Protein AF-0000000068869425 (afdb_homodimer)

Nearest PDB structures (foldseek):
  2i51-assembly1_B  TM=8.890E-01  e=6.148E-18  Nostoc punctiforme PCC 73102
  2i51-assembly1_A  TM=8.632E-01  e=8.863E-18  Nostoc punctiforme PCC 73102
  2ou5-assembly1_B  TM=7.044E-01  e=2.397E-11  Jannaschia sp. CCS1
  2a2j-assembly1_B  TM=7.678E-01  e=4.064E-08  Mycobacterium tuberculosis
  1ci0-assembly1_B  TM=6.691E-01  e=4.319E-08  Saccharomyces cerevisiae

Sequence (474 aa):
MPLAAPWMTPLKKALSHGGTQRKARDRSAAKRKHVQIATVDPLSGRPTVRTVVSRGFLPQRFVDGNYGASTSKEESCCLTFITDDRSAKFSHLGRGETQGCPIECCWWLDEASVQFRIAGRVLVATARTTDPVLRAAVDDVWGRLGDSTRRQMFWASPGAPSGEGDAEVPRADDEISLEASHFVLLIVVPDGVDELHLGGGQKRIVYRREDRALASSPTCTLNNLRGAVWSEESVNPMPLAAPWMTPLKKALSHGGTQRKARDRSAAKRKHVQIATVDPLSGRPTVRTVVSRGFLPQRFVDGNYGASTSKEESCCLTFITDDRSAKFSHLGRGETQGCPIECCWWLDEASVQFRIAGRVLVATARTTDPVLRAAVDDVWGRLGDSTRRQMFWASPGAPSGEGDAEVPRADDEISLEASHFVLLIVVPDGVDELHLGGGQKRIVYRREDRALASSPTCTLNNLRGAVWSEESVNP

Radius of gyration: 22.94 Å; Cα contacts (8 Å, |Δi|>4): 983; chains: 2; bounding box: 54×65×50 Å

pLDDT: mean 85.62, std 15.47, range [40.72, 98.81]

Organism: Emiliania huxleyi (strain CCMP1516) (NCBI:txid280463)

Structure (mmCIF, N/CA/C/O backbone):
data_AF-0000000068869425-model_v1
#
loop_
_entity.id
_entity.type
_entity.pdbx_description
1 polymer "Pyridoxamine 5'-phosphate oxidase Alr4036 family FMN-binding domain-containing protein"
#
loop_
_atom_site.group_PDB
_atom_site.id
_atom_site.type_symbol
_atom_site.label_atom_id
_atom_site.label_alt_id
_atom_site.label_comp_id
_atom_site.label_asym_id
_atom_site.label_entity_id
_atom_site.label_seq_id
_atom_site.pdbx_PDB_ins_code
_atom_site.Cartn_x
_atom_site.Cartn_y
_atom_site.Cartn_z
_atom_site.occupancy
_atom_site.B_iso_or_equiv
_atom_site.auth_seq_id
_atom_site.auth_comp_id
_atom_site.auth_asym_id
_atom_site.auth_atom_id
_atom_site.pdbx_PDB_model_num
ATOM 1 N N . MET A 1 1 ? 21.062 24.578 -2.953 1 56 1 MET A N 1
ATOM 2 C CA . MET A 1 1 ? 21.422 23.844 -1.739 1 56 1 MET A CA 1
ATOM 3 C C . MET A 1 1 ? 21.031 22.375 -1.854 1 56 1 MET A C 1
ATOM 5 O O . MET A 1 1 ? 20.062 22.031 -2.541 1 56 1 MET A O 1
ATOM 9 N N . PRO A 1 2 ? 21.953 21.484 -1.387 1 69.5 2 PRO A N 1
ATOM 10 C CA . PRO A 1 2 ? 21.625 20.062 -1.494 1 69.5 2 PRO A CA 1
ATOM 11 C C . PRO A 1 2 ? 20.328 19.688 -0.773 1 69.5 2 PRO A C 1
ATOM 13 O O . PRO A 1 2 ? 19.969 20.328 0.223 1 69.5 2 PRO A O 1
ATOM 16 N N . LEU A 1 3 ? 19.547 18.859 -1.418 1 80.69 3 LEU A N 1
ATOM 17 C CA . LEU A 1 3 ? 18.328 18.375 -0.792 1 80.69 3 LEU A CA 1
ATOM 18 C C . LEU A 1 3 ? 18.625 17.609 0.49 1 80.69 3 LEU A C 1
ATOM 20 O O . LEU A 1 3 ? 19.766 17.188 0.707 1 80.69 3 LEU A O 1
ATOM 24 N N . ALA A 1 4 ? 17.766 17.641 1.393 1 88 4 ALA A N 1
ATOM 25 C CA . ALA A 1 4 ? 17.906 17.094 2.742 1 88 4 ALA A CA 1
ATOM 26 C C . ALA A 1 4 ? 18.281 15.617 2.703 1 88 4 ALA A C 1
ATOM 28 O O . ALA A 1 4 ? 18.891 15.102 3.648 1 88 4 ALA A O 1
ATOM 29 N N . ALA A 1 5 ? 17.938 14.898 1.622 1 94.94 5 ALA A N 1
ATOM 30 C CA . ALA A 1 5 ? 18.25 13.484 1.447 1 94.94 5 ALA A CA 1
ATOM 31 C C . ALA A 1 5 ? 18.5 13.156 -0.022 1 94.94 5 ALA A C 1
ATOM 33 O O . ALA A 1 5 ? 17.859 13.719 -0.908 1 94.94 5 ALA A O 1
ATOM 34 N N . PRO A 1 6 ? 19.391 12.219 -0.34 1 96.5 6 PRO A N 1
ATOM 35 C CA . PRO A 1 6 ? 19.781 11.945 -1.725 1 96.5 6 PRO A CA 1
ATOM 36 C C . PRO A 1 6 ? 18.641 11.391 -2.568 1 96.5 6 PRO A C 1
ATOM 38 O O . PRO A 1 6 ? 18.641 11.547 -3.791 1 96.5 6 PRO A O 1
ATOM 41 N N . TRP A 1 7 ? 17.672 10.758 -2.027 1 97.5 7 TRP A N 1
ATOM 42 C CA . TRP A 1 7 ? 16.594 10.117 -2.77 1 97.5 7 TRP A CA 1
ATOM 43 C C . TRP A 1 7 ? 15.547 11.133 -3.191 1 97.5 7 TRP A C 1
ATOM 45 O O . TRP A 1 7 ? 14.672 10.836 -4.012 1 97.5 7 TRP A O 1
ATOM 55 N N . MET A 1 8 ? 15.594 12.383 -2.633 1 96.75 8 MET A N 1
ATOM 56 C CA . MET A 1 8 ? 14.578 13.383 -2.932 1 96.75 8 MET A CA 1
ATOM 57 C C . MET A 1 8 ? 14.68 13.844 -4.383 1 96.75 8 MET A C 1
ATOM 59 O O . MET A 1 8 ? 13.664 14.086 -5.035 1 96.75 8 MET A O 1
ATOM 63 N N . THR A 1 9 ? 15.883 13.961 -4.902 1 95.06 9 THR A N 1
ATOM 64 C CA . THR A 1 9 ? 16.062 14.422 -6.273 1 95.06 9 THR A CA 1
ATOM 65 C C . THR A 1 9 ? 15.445 13.445 -7.266 1 95.06 9 THR A C 1
ATOM 67 O O . THR A 1 9 ? 14.617 13.836 -8.094 1 95.06 9 THR A O 1
ATOM 70 N N . PRO A 1 10 ? 15.789 12.172 -7.207 1 94 10 PRO A N 1
ATOM 71 C CA . PRO A 1 10 ? 15.148 11.258 -8.164 1 94 10 PRO A CA 1
ATOM 72 C C . PRO A 1 10 ? 13.641 11.164 -7.957 1 94 10 PRO A C 1
ATOM 74 O O . PRO A 1 10 ? 12.891 10.969 -8.922 1 94 10 PRO A O 1
ATOM 77 N N . LEU A 1 11 ? 13.133 11.258 -6.766 1 94.69 11 LEU A N 1
ATOM 78 C CA . LEU A 1 11 ? 11.688 11.242 -6.547 1 94.69 11 LEU A CA 1
ATOM 79 C C . LEU A 1 11 ? 11.023 12.445 -7.215 1 94.69 11 LEU A C 1
ATOM 81 O O . LEU A 1 11 ? 10.023 12.289 -7.922 1 94.69 11 LEU A O 1
ATOM 85 N N . LYS A 1 12 ? 11.578 13.625 -6.965 1 91.75 12 LYS A N 1
ATOM 86 C CA . LYS A 1 12 ? 11.016 14.836 -7.559 1 91.75 12 LYS A CA 1
ATOM 87 C C . LYS A 1 12 ? 11.047 14.766 -9.086 1 91.75 12 LYS A C 1
ATOM 89 O O . LYS A 1 12 ? 10.109 15.219 -9.75 1 91.75 12 LYS A O 1
ATOM 94 N N . LYS A 1 13 ? 12.102 14.203 -9.602 1 88.56 13 LYS A N 1
ATOM 95 C CA . LYS A 1 13 ? 12.188 14 -11.047 1 88.56 13 LYS A CA 1
ATOM 96 C C . LYS A 1 13 ? 11.078 13.078 -11.539 1 88.56 13 LYS A C 1
ATOM 98 O O . LYS A 1 13 ? 10.453 13.344 -12.57 1 88.56 13 LYS A O 1
ATOM 103 N N . ALA A 1 14 ? 10.859 12.023 -10.836 1 87.75 14 ALA A N 1
ATOM 104 C CA . ALA A 1 14 ? 9.828 11.062 -11.219 1 87.75 14 ALA A CA 1
ATOM 105 C C . ALA A 1 14 ? 8.438 11.695 -11.133 1 87.75 14 ALA A C 1
ATOM 107 O O . ALA A 1 14 ? 7.559 11.383 -11.938 1 87.75 14 ALA A O 1
ATOM 108 N N . LEU A 1 15 ? 8.25 12.609 -10.172 1 87.12 15 LEU A N 1
ATOM 109 C CA . LEU A 1 15 ? 6.969 13.273 -9.969 1 87.12 15 LEU A CA 1
ATOM 110 C C . LEU A 1 15 ? 6.699 14.281 -11.078 1 87.12 15 LEU A C 1
ATOM 112 O O . LEU A 1 15 ? 5.543 14.57 -11.398 1 87.12 15 LEU A O 1
ATOM 116 N N . SER A 1 16 ? 7.715 15.062 -11.609 1 75.81 16 SER A N 1
ATOM 117 C CA . SER A 1 16 ? 7.586 16.094 -12.633 1 75.81 16 SER A CA 1
ATOM 118 C C . SER A 1 16 ? 7.527 15.477 -14.023 1 75.81 16 SER A C 1
ATOM 120 O O . SER A 1 16 ? 7.52 16.203 -15.031 1 75.81 16 SER A O 1
ATOM 122 N N . HIS A 1 17 ? 7.02 14.586 -14.188 1 59.31 17 HIS A N 1
ATOM 123 C CA . HIS A 1 17 ? 6.75 13.938 -15.469 1 59.31 17 HIS A CA 1
ATOM 124 C C . HIS A 1 17 ? 7.988 13.938 -16.359 1 59.31 17 HIS A C 1
ATOM 126 O O . HIS A 1 17 ? 7.926 13.508 -17.516 1 59.31 17 HIS A O 1
ATOM 132 N N . GLY A 1 18 ? 8.969 14.469 -15.969 1 46.06 18 GLY A N 1
ATOM 133 C CA . GLY A 1 18 ? 10.195 14.766 -16.688 1 46.06 18 GLY A CA 1
ATOM 134 C C . GLY A 1 18 ? 10.992 13.523 -17.047 1 46.06 18 GLY A C 1
ATOM 135 O O . GLY A 1 18 ? 12.031 13.617 -17.703 1 46.06 18 GLY A O 1
ATOM 136 N N . GLY A 1 19 ? 10.422 12.438 -16.906 1 41.59 19 GLY A N 1
ATOM 137 C CA . GLY A 1 19 ? 11.039 11.383 -17.688 1 41.59 19 GLY A CA 1
ATOM 138 C C . GLY A 1 19 ? 10.055 10.625 -18.547 1 41.59 19 GLY A C 1
ATOM 139 O O . GLY A 1 19 ? 10.391 9.578 -19.109 1 41.59 19 GLY A O 1
ATOM 140 N N . THR A 1 20 ? 8.859 10.781 -18.328 1 45.5 20 THR A N 1
ATOM 141 C CA . THR A 1 20 ? 7.91 10.148 -19.234 1 45.5 20 THR A CA 1
ATOM 142 C C . THR A 1 20 ? 7.973 10.805 -20.625 1 45.5 20 THR A C 1
ATOM 144 O O . THR A 1 20 ? 8.328 11.977 -20.734 1 45.5 20 THR A O 1
ATOM 147 N N . GLN A 1 21 ? 8.234 9.977 -21.406 1 45.69 21 GLN A N 1
ATOM 148 C CA . GLN A 1 21 ? 8.156 10.258 -22.828 1 45.69 21 GLN A CA 1
ATOM 149 C C . GLN A 1 21 ? 6.746 10.688 -23.234 1 45.69 21 GLN A C 1
ATOM 151 O O . GLN A 1 21 ? 6.445 10.828 -24.422 1 45.69 21 GLN A O 1
ATOM 156 N N . ARG A 1 22 ? 5.891 10.82 -22.266 1 44.62 22 ARG A N 1
ATOM 157 C CA . ARG A 1 22 ? 4.574 11.219 -22.75 1 44.62 22 ARG A CA 1
ATOM 158 C C . ARG A 1 22 ? 4.516 12.719 -23 1 44.62 22 ARG A C 1
ATOM 160 O O . ARG A 1 22 ? 5.262 13.484 -22.391 1 44.62 22 ARG A O 1
ATOM 167 N N . LYS A 1 23 ? 3.65 13.016 -23.906 1 46.09 23 LYS A N 1
ATOM 168 C CA . LYS A 1 23 ? 3.455 14.398 -24.328 1 46.09 23 LYS A CA 1
ATOM 169 C C . LYS A 1 23 ? 2.863 15.242 -23.203 1 46.09 23 LYS A C 1
ATOM 171 O O . LYS A 1 23 ? 2.139 14.727 -22.359 1 46.09 23 LYS A O 1
ATOM 176 N N . ALA A 1 24 ? 3.186 16.609 -23.156 1 46.16 24 ALA A N 1
ATOM 177 C CA . ALA A 1 24 ? 2.809 17.625 -22.188 1 46.16 24 ALA A CA 1
ATOM 178 C C . ALA A 1 24 ? 1.331 17.531 -21.828 1 46.16 24 ALA A C 1
ATOM 180 O O . ALA A 1 24 ? 0.966 17.625 -20.641 1 46.16 24 ALA A O 1
ATOM 181 N N . ARG A 1 25 ? 0.462 17.609 -22.703 1 45.56 25 ARG A N 1
ATOM 182 C CA . ARG A 1 25 ? -0.986 17.625 -22.531 1 45.56 25 ARG A CA 1
ATOM 183 C C . ARG A 1 25 ? -1.448 16.438 -21.688 1 45.56 25 ARG A C 1
ATOM 185 O O . ARG A 1 25 ? -2.479 16.516 -21.016 1 45.56 25 ARG A O 1
ATOM 192 N N . ASP A 1 26 ? -0.76 15.43 -21.844 1 44.53 26 ASP A N 1
ATOM 193 C CA . ASP A 1 26 ? -1.139 14.211 -21.125 1 44.53 26 ASP A CA 1
ATOM 194 C C . ASP A 1 26 ? -0.581 14.203 -19.703 1 44.53 26 ASP A C 1
ATOM 196 O O . ASP A 1 26 ? -0.912 13.328 -18.906 1 44.53 26 ASP A O 1
ATOM 200 N N . ARG A 1 27 ? 0.225 15.117 -19.391 1 46.03 27 ARG A N 1
ATOM 201 C CA . ARG A 1 27 ? 0.854 15.273 -18.078 1 46.03 27 ARG A CA 1
ATOM 202 C C . ARG A 1 27 ? -0.117 15.883 -17.078 1 46.03 27 ARG A C 1
ATOM 204 O O . ARG A 1 27 ? 0.118 15.82 -15.867 1 46.03 27 ARG A O 1
ATOM 211 N N . SER A 1 28 ? -0.863 16.719 -17.672 1 45.28 28 SER A N 1
ATOM 212 C CA . SER A 1 28 ? -1.779 17.375 -16.75 1 45.28 28 SER A CA 1
ATOM 213 C C . SER A 1 28 ? -2.41 16.375 -15.781 1 45.28 28 SER A C 1
ATOM 215 O O . SER A 1 28 ? -2.783 16.734 -14.664 1 45.28 28 SER A O 1
ATOM 217 N N . ALA A 1 29 ? -2.576 15.219 -16.312 1 43.56 29 ALA A N 1
ATOM 218 C CA . ALA A 1 29 ? -3.324 14.211 -15.555 1 43.56 29 ALA A CA 1
ATOM 219 C C . ALA A 1 29 ? -2.449 13.562 -14.492 1 43.56 29 ALA A C 1
ATOM 221 O O . ALA A 1 29 ? -2.943 12.82 -13.641 1 43.56 29 ALA A O 1
ATOM 222 N N . ALA A 1 30 ? -1.182 13.75 -14.664 1 46 30 ALA A N 1
ATOM 223 C CA . ALA A 1 30 ? -0.379 12.945 -13.75 1 46 30 ALA A CA 1
ATOM 224 C C . ALA A 1 30 ? -0.518 13.438 -12.312 1 46 30 ALA A C 1
ATOM 226 O O . ALA A 1 30 ? 0.224 14.32 -11.883 1 46 30 ALA A O 1
ATOM 227 N N . LYS A 1 31 ? -1.679 13.648 -11.852 1 52.91 31 LYS A N 1
ATOM 228 C CA . LYS A 1 31 ? -1.926 13.859 -10.43 1 52.91 31 LYS A CA 1
ATOM 229 C C . LYS A 1 31 ? -1.241 12.789 -9.586 1 52.91 31 LYS A C 1
ATOM 231 O O . LYS A 1 31 ? -1.811 11.719 -9.352 1 52.91 31 LYS A O 1
ATOM 236 N N . ARG A 1 32 ? 0.043 12.883 -9.508 1 74 32 ARG A N 1
ATOM 237 C CA . ARG A 1 32 ? 0.813 11.812 -8.875 1 74 32 ARG A CA 1
ATOM 238 C C . ARG A 1 32 ? 0.921 12.031 -7.371 1 74 32 ARG A C 1
ATOM 240 O O . ARG A 1 32 ? 2.023 12.031 -6.816 1 74 32 ARG A O 1
ATOM 247 N N . LYS A 1 33 ? -0.263 12.305 -6.867 1 87.81 33 LYS A N 1
ATOM 248 C CA . LYS A 1 33 ? -0.215 12.57 -5.434 1 87.81 33 LYS A CA 1
ATOM 249 C C . LYS A 1 33 ? -0.736 11.383 -4.633 1 87.81 33 LYS A C 1
ATOM 251 O O . LYS A 1 33 ? -0.685 11.383 -3.402 1 87.81 33 LYS A O 1
ATOM 256 N N . HIS A 1 34 ? -1.181 10.352 -5.359 1 92.56 34 HIS A N 1
ATOM 257 C CA . HIS A 1 34 ? -1.687 9.18 -4.648 1 92.56 34 HIS A CA 1
ATOM 258 C C . HIS A 1 34 ? -0.545 8.289 -4.172 1 92.56 34 HIS A C 1
ATOM 260 O O . HIS A 1 34 ? 0.301 7.875 -4.969 1 92.56 34 HIS A O 1
ATOM 266 N N . VAL A 1 35 ? -0.549 8.094 -2.891 1 96.56 35 VAL A N 1
ATOM 267 C CA . VAL A 1 35 ? 0.46 7.285 -2.219 1 96.56 35 VAL A CA 1
ATOM 268 C C . VAL A 1 35 ? -0.22 6.234 -1.345 1 96.56 35 VAL A C 1
ATOM 270 O O . VAL A 1 35 ? -1.245 6.508 -0.717 1 96.56 35 VAL A O 1
ATOM 273 N N . GLN A 1 36 ? 0.312 5.016 -1.378 1 97.94 36 GLN A N 1
ATOM 274 C CA . GLN A 1 36 ? -0.192 4.012 -0.443 1 97.94 36 GLN A CA 1
ATOM 275 C C . GLN A 1 36 ? 0.605 4.027 0.858 1 97.94 36 GLN A C 1
ATOM 277 O O . GLN A 1 36 ? 1.838 4.031 0.837 1 97.94 36 GLN A O 1
ATOM 282 N N . ILE A 1 37 ? -0.095 4.035 1.993 1 98.56 37 ILE A N 1
ATOM 283 C CA . ILE A 1 37 ? 0.564 3.959 3.293 1 98.56 37 ILE A CA 1
ATOM 284 C C . ILE A 1 37 ? 0.167 2.666 4 1 98.56 37 ILE A C 1
ATOM 286 O O . ILE A 1 37 ? -1.012 2.305 4.031 1 98.56 37 ILE A O 1
ATOM 290 N N . ALA A 1 38 ? 1.131 1.982 4.473 1 98.56 38 ALA A N 1
ATOM 291 C CA . ALA A 1 38 ? 0.915 0.758 5.238 1 98.56 38 ALA A CA 1
ATOM 292 C C . ALA A 1 38 ? 1.239 0.969 6.715 1 98.56 38 ALA A C 1
ATOM 294 O O . ALA A 1 38 ? 2.225 1.631 7.051 1 98.56 38 ALA A O 1
ATOM 295 N N . THR A 1 39 ? 0.399 0.469 7.551 1 97.06 39 THR A N 1
ATOM 296 C CA . THR A 1 39 ? 0.565 0.433 9 1 97.06 39 THR A CA 1
ATOM 297 C C . THR A 1 39 ? 0.236 -0.953 9.547 1 97.06 39 THR A C 1
ATOM 299 O O . THR A 1 39 ? -0.095 -1.864 8.789 1 97.06 39 THR A O 1
ATOM 302 N N . VAL A 1 40 ? 0.444 -1.094 10.828 1 95.25 40 VAL A N 1
ATOM 303 C CA . VAL A 1 40 ? 0.021 -2.299 11.531 1 95.25 40 VAL A CA 1
ATOM 304 C C . VAL A 1 40 ? -1.078 -1.955 12.531 1 95.25 40 VAL A C 1
ATOM 306 O O . VAL A 1 40 ? -0.911 -1.061 13.367 1 95.25 40 VAL A O 1
ATOM 309 N N . ASP A 1 41 ? -2.195 -2.576 12.32 1 93.62 41 ASP A N 1
ATOM 310 C CA . ASP A 1 41 ? -3.238 -2.42 13.328 1 93.62 41 ASP A CA 1
ATOM 311 C C . ASP A 1 41 ? -2.766 -2.93 14.688 1 93.62 41 ASP A C 1
ATOM 313 O O . ASP A 1 41 ? -2.525 -4.129 14.859 1 93.62 41 ASP A O 1
ATOM 317 N N . PRO A 1 42 ? -2.688 -2.1 15.648 1 90.5 42 PRO A N 1
ATOM 318 C CA . PRO A 1 42 ? -2.135 -2.541 16.922 1 90.5 42 PRO A CA 1
ATOM 319 C C . PRO A 1 42 ? -3.033 -3.549 17.641 1 90.5 42 PRO A C 1
ATOM 321 O O . PRO A 1 42 ? -2.564 -4.305 18.5 1 90.5 42 PRO A O 1
ATOM 324 N N . LEU A 1 43 ? -4.258 -3.574 17.344 1 89.81 43 LEU A N 1
ATOM 325 C CA . LEU A 1 43 ? -5.18 -4.488 18 1 89.81 43 LEU A CA 1
ATOM 326 C C . LEU A 1 43 ? -5.078 -5.891 17.422 1 89.81 43 LEU A C 1
ATOM 328 O O . LEU A 1 43 ? -4.977 -6.871 18.156 1 89.81 43 LEU A O 1
ATOM 332 N N . SER A 1 44 ? -4.965 -6.023 16.094 1 90.44 44 SER A N 1
ATOM 333 C CA . SER A 1 44 ? -5.008 -7.328 15.438 1 90.44 44 SER A CA 1
ATOM 334 C C . SER A 1 44 ? -3.611 -7.797 15.039 1 90.44 44 SER A C 1
ATOM 336 O O . SER A 1 44 ? -3.398 -8.984 14.781 1 90.44 44 SER A O 1
ATOM 338 N N . GLY A 1 45 ? -2.711 -6.801 14.891 1 91.81 45 GLY A N 1
ATOM 339 C CA . GLY A 1 45 ? -1.387 -7.121 14.391 1 91.81 45 GLY A CA 1
ATOM 340 C C . GLY A 1 45 ? -1.341 -7.266 12.883 1 91.81 45 GLY A C 1
ATOM 341 O O . GLY A 1 45 ? -0.284 -7.543 12.305 1 91.81 45 GLY A O 1
ATOM 342 N N . ARG A 1 46 ? -2.447 -7.027 12.195 1 94.62 46 ARG A N 1
ATOM 343 C CA . ARG A 1 46 ? -2.533 -7.195 10.742 1 94.62 46 ARG A CA 1
ATOM 344 C C . ARG A 1 46 ? -2.033 -5.953 10.016 1 94.62 46 ARG A C 1
ATOM 346 O O . ARG A 1 46 ? -2.172 -4.836 10.523 1 94.62 46 ARG A O 1
ATOM 353 N N . PRO A 1 47 ? -1.443 -6.184 8.867 1 97 47 PRO A N 1
ATOM 354 C CA . PRO A 1 47 ? -1.098 -5.02 8.055 1 97 47 PRO A CA 1
ATOM 355 C C . PRO A 1 47 ? -2.326 -4.316 7.477 1 97 47 PRO A C 1
ATOM 357 O O . PRO A 1 47 ? -3.346 -4.961 7.219 1 97 47 PRO A O 1
ATOM 360 N N . THR A 1 48 ? -2.248 -3.061 7.355 1 98 48 THR A N 1
ATOM 361 C CA . THR A 1 48 ? -3.236 -2.25 6.656 1 98 48 THR A CA 1
ATOM 362 C C . THR A 1 48 ? -2.574 -1.409 5.566 1 98 48 THR A C 1
ATOM 364 O O . THR A 1 48 ? -1.404 -1.042 5.684 1 98 48 THR A O 1
ATOM 367 N N . VAL A 1 49 ? -3.268 -1.182 4.473 1 98.75 49 VAL A N 1
ATOM 368 C CA . VAL A 1 49 ? -2.73 -0.337 3.412 1 98.75 49 VAL A CA 1
ATOM 369 C C . VAL A 1 49 ? -3.871 0.404 2.717 1 98.75 49 VAL A C 1
ATOM 371 O O . VAL A 1 49 ? -4.941 -0.165 2.486 1 98.75 49 VAL A O 1
ATOM 374 N N . ARG A 1 50 ? -3.672 1.665 2.438 1 98.25 50 ARG A N 1
ATOM 375 C CA . ARG A 1 50 ? -4.668 2.477 1.744 1 98.25 50 ARG A CA 1
ATOM 376 C C . ARG A 1 50 ? -4.008 3.625 0.988 1 98.25 50 ARG A C 1
ATOM 378 O O . ARG A 1 50 ? -2.887 4.023 1.311 1 98.25 50 ARG A O 1
ATOM 385 N N . THR A 1 51 ? -4.742 4.066 0.007 1 96.75 51 THR A N 1
ATOM 386 C CA . THR A 1 51 ? -4.285 5.215 -0.77 1 96.75 51 THR A CA 1
ATOM 387 C C . THR A 1 51 ? -4.59 6.52 -0.036 1 96.75 51 THR A C 1
ATOM 389 O O . THR A 1 51 ? -5.676 6.688 0.519 1 96.75 51 THR A O 1
ATOM 392 N N . VAL A 1 52 ? -3.609 7.391 0.039 1 96.44 52 VAL A N 1
ATOM 393 C CA . VAL A 1 52 ? -3.771 8.734 0.575 1 96.44 52 VAL A CA 1
ATOM 394 C C . VAL A 1 52 ? -3.193 9.758 -0.404 1 96.44 52 VAL A C 1
ATOM 396 O O . VAL A 1 52 ? -2.521 9.391 -1.37 1 96.44 52 VAL A O 1
ATOM 399 N N . VAL A 1 53 ? -3.535 11.008 -0.172 1 94 53 VAL A N 1
ATOM 400 C CA . VAL A 1 53 ? -3.025 12.094 -1.01 1 94 53 VAL A CA 1
ATOM 401 C C . VAL A 1 53 ? -1.839 12.766 -0.321 1 94 53 VAL A C 1
ATOM 403 O O . VAL A 1 53 ? -1.944 13.195 0.829 1 94 53 VAL A O 1
ATOM 406 N N . SER A 1 54 ? -0.72 12.789 -1.042 1 96 54 SER A N 1
ATOM 407 C CA . SER A 1 54 ? 0.446 13.492 -0.507 1 96 54 SER A CA 1
ATOM 408 C C . SER A 1 54 ? 0.211 14.992 -0.449 1 96 54 SER A C 1
ATOM 410 O O . SER A 1 54 ? -0.317 15.586 -1.395 1 96 54 SER A O 1
ATOM 412 N N . ARG A 1 55 ? 0.599 15.609 0.648 1 95.56 55 ARG A N 1
ATOM 413 C CA . ARG A 1 55 ? 0.536 17.062 0.8 1 95.56 55 ARG A CA 1
ATOM 414 C C . ARG A 1 55 ? 1.915 17.688 0.629 1 95.56 55 ARG A C 1
ATOM 416 O O . ARG A 1 55 ? 2.141 18.828 1.049 1 95.56 55 ARG A O 1
ATOM 423 N N . GLY A 1 56 ? 2.848 16.844 0.141 1 94 56 GLY A N 1
ATOM 424 C CA . GLY A 1 56 ? 4.184 17.328 -0.154 1 94 56 GLY A CA 1
ATOM 425 C C . GLY A 1 56 ? 5.16 17.125 0.991 1 94 56 GLY A C 1
ATOM 426 O O . GLY A 1 56 ? 4.855 16.422 1.957 1 94 56 GLY A O 1
ATOM 427 N N . PHE A 1 57 ? 6.383 17.719 0.812 1 96.62 57 PHE A N 1
ATOM 428 C CA . PHE A 1 57 ? 7.434 17.641 1.82 1 96.62 57 PHE A CA 1
ATOM 429 C C . PHE A 1 57 ? 7.234 18.703 2.891 1 96.62 57 PHE A C 1
ATOM 431 O O . PHE A 1 57 ? 6.836 19.844 2.586 1 96.62 57 PHE A O 1
ATOM 438 N N . LEU A 1 58 ? 7.539 18.359 4.109 1 96.31 58 LEU A N 1
ATOM 439 C CA . LEU A 1 58 ? 7.535 19.344 5.191 1 96.31 58 LEU A CA 1
ATOM 440 C C . LEU A 1 58 ? 8.648 20.359 5 1 96.31 58 LEU A C 1
ATOM 442 O O . LEU A 1 58 ? 9.789 20 4.699 1 96.31 58 LEU A O 1
ATOM 446 N N . PRO A 1 59 ? 8.352 21.641 5.16 1 94.69 59 PRO A N 1
ATOM 447 C CA . PRO A 1 59 ? 9.422 22.625 5.074 1 94.69 59 PRO A CA 1
ATOM 448 C C . PRO A 1 59 ? 10.539 22.375 6.078 1 94.69 59 PRO A C 1
ATOM 450 O O . PRO A 1 59 ? 10.281 21.984 7.219 1 94.69 59 PRO A O 1
ATOM 453 N N . GLN A 1 60 ? 11.766 22.641 5.699 1 94.06 60 GLN A N 1
ATOM 454 C CA . GLN A 1 60 ? 12.961 22.391 6.5 1 94.06 60 GLN A CA 1
ATOM 455 C C . GLN A 1 60 ? 12.93 23.203 7.793 1 94.06 60 GLN A C 1
ATOM 457 O O . GLN A 1 60 ? 13.461 22.766 8.82 1 94.06 60 GLN A O 1
ATOM 462 N N . ARG A 1 61 ? 12.273 24.344 7.809 1 92.38 61 ARG A N 1
ATOM 463 C CA . ARG A 1 61 ? 12.234 25.234 8.969 1 92.38 61 ARG A CA 1
ATOM 464 C C . ARG A 1 61 ? 11.648 24.516 10.18 1 92.38 61 ARG A C 1
ATOM 466 O O . ARG A 1 61 ? 12.016 24.812 11.32 1 92.38 61 ARG A O 1
ATOM 473 N N . PHE A 1 62 ? 10.758 23.594 9.984 1 93.5 62 PHE A N 1
ATOM 474 C CA . PHE A 1 62 ? 10.18 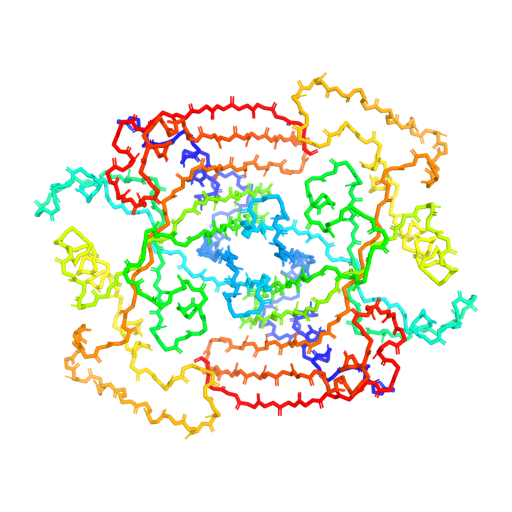22.859 11.102 1 93.5 62 PHE A CA 1
ATOM 475 C C . PHE A 1 62 ? 11.188 21.875 11.68 1 93.5 62 PHE A C 1
ATOM 477 O O . PHE A 1 62 ? 11.227 21.656 12.898 1 93.5 62 PHE A O 1
ATOM 484 N N . VAL A 1 63 ? 11.984 21.25 10.82 1 91.88 63 VAL A N 1
ATOM 485 C CA . VAL A 1 63 ? 13.023 20.328 11.273 1 91.88 63 VAL A CA 1
ATOM 486 C C . VAL A 1 63 ? 14.109 21.109 12.016 1 91.88 63 VAL A C 1
ATOM 488 O O . VAL A 1 63 ? 14.641 20.641 13.023 1 91.88 63 VAL A O 1
ATOM 491 N N . ASP A 1 64 ? 14.359 22.328 11.594 1 89.31 64 ASP A N 1
ATOM 492 C CA . ASP A 1 64 ? 15.406 23.172 12.18 1 89.31 64 ASP A CA 1
ATOM 493 C C . ASP A 1 64 ? 14.922 23.828 13.469 1 89.31 64 ASP A C 1
ATOM 495 O O . ASP A 1 64 ? 15.727 24.406 14.219 1 89.31 64 ASP A O 1
ATOM 499 N N . GLY A 1 65 ? 13.688 23.781 13.742 1 84.56 65 GLY A N 1
ATOM 500 C CA . GLY A 1 65 ? 13.133 24.422 14.922 1 84.56 65 GLY A CA 1
ATOM 501 C C . GLY A 1 65 ? 12.906 25.906 14.758 1 84.56 65 GLY A C 1
ATOM 502 O O . GLY A 1 65 ? 12.695 26.625 15.734 1 84.56 65 GLY A O 1
ATOM 503 N N . ASN A 1 66 ? 13.078 26.422 13.594 1 82.06 66 ASN A N 1
ATOM 504 C CA . ASN A 1 66 ? 12.852 27.828 13.266 1 82.06 66 ASN A CA 1
ATOM 505 C C . ASN A 1 66 ? 11.508 28.031 12.57 1 82.06 66 ASN A C 1
ATOM 507 O O . ASN A 1 66 ? 11.445 28.578 11.469 1 82.06 66 ASN A O 1
ATOM 511 N N . TYR A 1 67 ? 10.445 27.625 13.172 1 73.88 67 TYR A N 1
ATOM 512 C CA . TYR A 1 67 ? 9.141 27.5 12.516 1 73.88 67 TYR A CA 1
ATOM 513 C C . TYR A 1 67 ? 8.406 28.828 12.516 1 73.88 67 TYR A C 1
ATOM 515 O O . TYR A 1 67 ? 7.227 28.906 12.172 1 73.88 67 TYR A O 1
ATOM 523 N N . GLY A 1 68 ? 9.164 29.859 12.953 1 70.94 68 GLY A N 1
ATOM 524 C CA . GLY A 1 68 ? 8.562 31.172 12.742 1 70.94 68 GLY A CA 1
ATOM 525 C C . GLY A 1 68 ? 8.375 31.516 11.281 1 70.94 68 GLY A C 1
ATOM 526 O O . GLY A 1 68 ? 8.578 30.672 10.406 1 70.94 68 GLY A O 1
ATOM 527 N N . ALA A 1 69 ? 7.852 32.656 10.906 1 64.44 69 ALA A N 1
ATOM 528 C CA . ALA A 1 69 ? 7.578 33.094 9.539 1 64.44 69 ALA A CA 1
ATOM 529 C C . ALA A 1 69 ? 8.852 33.094 8.703 1 64.44 69 ALA A C 1
ATOM 531 O O . ALA A 1 69 ? 9.711 33.969 8.867 1 64.44 69 ALA A O 1
ATOM 532 N N . SER A 1 70 ? 9.5 31.906 8.523 1 65.06 70 SER A N 1
ATOM 533 C CA . SER A 1 70 ? 10.656 31.875 7.633 1 65.06 70 SER A CA 1
ATOM 534 C C . SER A 1 70 ? 10.234 31.922 6.168 1 65.06 70 SER A C 1
ATOM 536 O O . SER A 1 70 ? 9.195 31.375 5.801 1 65.06 70 SER A O 1
ATOM 538 N N . THR A 1 71 ? 10.906 32.656 5.395 1 66.06 71 THR A N 1
ATOM 539 C CA . THR A 1 71 ? 10.68 32.812 3.959 1 66.06 71 THR A CA 1
ATOM 540 C C . THR A 1 71 ? 11.352 31.656 3.201 1 66.06 71 THR A C 1
ATOM 542 O O . THR A 1 71 ? 11.211 31.547 1.98 1 66.06 71 THR A O 1
ATOM 545 N N . SER A 1 72 ? 12.047 30.828 3.965 1 73.31 72 SER A N 1
ATOM 546 C CA . SER A 1 72 ? 12.766 29.766 3.262 1 73.31 72 SER A CA 1
ATOM 547 C C . SER A 1 72 ? 11.797 28.734 2.689 1 73.31 72 SER A C 1
ATOM 549 O O . SER A 1 72 ? 10.828 28.359 3.35 1 73.31 72 SER A O 1
ATOM 551 N N . LYS A 1 73 ? 12.062 28.375 1.467 1 81.19 73 LYS A N 1
ATOM 552 C CA . LYS A 1 73 ? 11.234 27.406 0.76 1 81.19 73 LYS A CA 1
ATOM 553 C C . LYS A 1 73 ? 11.898 26.031 0.753 1 81.19 73 LYS A C 1
ATOM 555 O O . LYS A 1 73 ? 11.484 25.141 0.009 1 81.19 73 LYS A O 1
ATOM 560 N N . GLU A 1 74 ? 12.922 25.891 1.643 1 91 74 GLU A N 1
ATOM 561 C CA . GLU A 1 74 ? 13.641 24.625 1.677 1 91 74 GLU A CA 1
ATOM 562 C C . GLU A 1 74 ? 12.766 23.516 2.234 1 91 74 GLU A C 1
ATOM 564 O O . GLU A 1 74 ? 12.047 23.703 3.217 1 91 74 GLU A O 1
ATOM 569 N N . GLU A 1 75 ? 12.875 22.391 1.584 1 94.31 75 GLU A N 1
ATOM 570 C CA . GLU A 1 75 ? 12.062 21.234 1.972 1 94.31 75 GLU A CA 1
ATOM 571 C C . GLU A 1 75 ? 12.883 20.219 2.758 1 94.31 75 GLU A C 1
ATOM 573 O O . GLU A 1 75 ? 14.055 20 2.449 1 94.31 75 GLU A O 1
ATOM 578 N N . SER A 1 76 ? 12.352 19.703 3.83 1 95.69 76 SER A N 1
ATOM 579 C CA . SER A 1 76 ? 12.906 18.531 4.48 1 95.69 76 SER A CA 1
ATOM 580 C C . SER A 1 76 ? 12.539 17.25 3.727 1 95.69 76 SER A C 1
ATOM 582 O O . SER A 1 76 ? 11.836 17.312 2.719 1 95.69 76 SER A O 1
ATOM 584 N N . CYS A 1 77 ? 13.031 16.094 4.25 1 96.88 77 CYS A N 1
ATOM 585 C CA . CYS A 1 77 ? 12.711 14.836 3.596 1 96.88 77 CYS A CA 1
ATOM 586 C C . CYS A 1 77 ? 11.461 14.203 4.207 1 96.88 77 CYS A C 1
ATOM 588 O O . CYS A 1 77 ? 11.109 13.07 3.889 1 96.88 77 CYS A O 1
ATOM 590 N N . CYS A 1 78 ? 10.773 14.922 5.086 1 97.12 78 CYS A N 1
ATOM 591 C CA . CYS A 1 78 ? 9.539 14.422 5.68 1 97.12 78 CYS A CA 1
ATOM 592 C C . CYS A 1 78 ? 8.375 14.562 4.703 1 97.12 78 CYS A C 1
ATOM 594 O O . CYS A 1 78 ? 8.258 15.57 4.004 1 97.12 78 CYS A O 1
ATOM 596 N N . LEU A 1 79 ? 7.602 13.547 4.648 1 97.75 79 LEU A N 1
ATOM 597 C CA . LEU A 1 79 ? 6.375 13.586 3.859 1 97.75 79 LEU A CA 1
ATOM 598 C C . LEU A 1 79 ? 5.176 13.93 4.734 1 97.75 79 LEU A C 1
ATOM 600 O O . LEU A 1 79 ? 5.07 13.453 5.867 1 97.75 79 LEU A O 1
ATOM 604 N N . THR A 1 80 ? 4.23 14.688 4.176 1 97.56 80 THR A N 1
ATOM 605 C CA . THR A 1 80 ? 3.068 15.086 4.961 1 97.56 80 THR A CA 1
ATOM 606 C C . THR A 1 80 ? 1.785 14.547 4.34 1 97.56 80 THR A C 1
ATOM 608 O O . THR A 1 80 ? 1.642 14.531 3.115 1 97.56 80 THR A O 1
ATOM 611 N N . PHE A 1 81 ? 0.923 14.078 5.176 1 97.5 81 PHE A N 1
ATOM 612 C CA . PHE A 1 81 ? -0.437 13.641 4.875 1 97.5 81 PHE A CA 1
ATOM 613 C C . PHE A 1 81 ? -1.422 14.203 5.891 1 97.5 81 PHE A C 1
ATOM 615 O O . PHE A 1 81 ? -1.017 14.758 6.914 1 97.5 81 PHE A O 1
ATOM 622 N N . ILE A 1 82 ? -2.697 14.117 5.57 1 97.44 82 ILE A N 1
ATOM 623 C CA . ILE A 1 82 ? -3.732 14.523 6.516 1 97.44 82 ILE A CA 1
ATOM 624 C C . ILE A 1 82 ? -4.777 13.422 6.641 1 97.44 82 ILE A C 1
ATOM 626 O O . ILE A 1 82 ? -4.922 12.586 5.742 1 97.44 82 ILE A O 1
ATOM 630 N N . THR A 1 83 ? -5.414 13.406 7.77 1 96.25 83 THR A N 1
ATOM 631 C CA . THR A 1 83 ? -6.473 12.43 7.996 1 96.25 83 THR A CA 1
ATOM 632 C C . THR A 1 83 ? -7.461 12.938 9.039 1 96.25 83 THR A C 1
ATOM 634 O O . THR A 1 83 ? -7.414 14.102 9.43 1 96.25 83 THR A O 1
ATOM 637 N N . ASP A 1 84 ? -8.477 12.172 9.297 1 95.12 84 ASP A N 1
ATOM 638 C CA . ASP A 1 84 ? -9.539 12.375 10.273 1 95.12 84 ASP A CA 1
ATOM 639 C C . ASP A 1 84 ? -9.281 11.562 11.539 1 95.12 84 ASP A C 1
ATOM 641 O O . ASP A 1 84 ? -9 10.359 11.469 1 95.12 84 ASP A O 1
ATOM 645 N N . ASP A 1 85 ? -9.289 12.211 12.734 1 93.94 85 ASP A N 1
ATOM 646 C CA . ASP A 1 85 ? -8.922 11.539 13.977 1 93.94 85 ASP A CA 1
ATOM 647 C C . ASP A 1 85 ? -9.961 10.492 14.359 1 93.94 85 ASP A C 1
ATOM 649 O O . ASP A 1 85 ? -9.789 9.781 15.359 1 93.94 85 ASP A O 1
ATOM 653 N N . ARG A 1 86 ? -11.031 10.336 13.602 1 92.94 86 ARG A N 1
ATOM 654 C CA . ARG A 1 86 ? -12.039 9.312 13.844 1 92.94 86 ARG A CA 1
ATOM 655 C C . ARG A 1 86 ? -11.859 8.133 12.898 1 92.94 86 ARG A C 1
ATOM 657 O O . ARG A 1 86 ? -12.547 7.117 13.016 1 92.94 86 ARG A O 1
ATOM 664 N N . SER A 1 87 ? -10.906 8.266 11.961 1 93.94 87 SER A N 1
ATOM 665 C CA . SER A 1 87 ? -10.727 7.262 10.914 1 93.94 87 SER A CA 1
ATOM 666 C C . SER A 1 87 ? -9.953 6.055 11.438 1 93.94 87 SER A C 1
ATOM 668 O O . SER A 1 87 ? -9.25 6.148 12.445 1 93.94 87 SER A O 1
ATOM 670 N N . ALA A 1 88 ? -10.031 4.953 10.766 1 92.38 88 ALA A N 1
ATOM 671 C CA . ALA A 1 88 ? -9.258 3.758 11.078 1 92.38 88 ALA A CA 1
ATOM 672 C C . ALA A 1 88 ? -7.762 4.02 10.93 1 92.38 88 ALA A C 1
ATOM 674 O O . ALA A 1 88 ? -6.949 3.461 11.672 1 92.38 88 ALA A O 1
ATOM 675 N N . LYS A 1 89 ? -7.457 4.859 9.945 1 90.81 89 LYS A N 1
ATOM 676 C CA . LYS A 1 89 ? -6.055 5.227 9.758 1 90.81 89 LYS A CA 1
ATOM 677 C C . LYS A 1 89 ? -5.453 5.758 11.055 1 90.81 89 LYS A C 1
ATOM 679 O O . LYS A 1 89 ? -4.34 5.387 11.43 1 90.81 89 LYS A O 1
ATOM 684 N N . PHE A 1 90 ? -6.133 6.605 11.688 1 91.62 90 PHE A N 1
ATOM 685 C CA . PHE A 1 90 ? -5.672 7.227 12.922 1 91.62 90 PHE A CA 1
ATOM 686 C C . PHE A 1 90 ? -5.535 6.191 14.031 1 91.62 90 PHE A C 1
ATOM 688 O O . PHE A 1 90 ? -4.52 6.152 14.727 1 91.62 90 PHE A O 1
ATOM 695 N N . SER A 1 91 ? -6.484 5.312 14.188 1 90.25 91 SER A N 1
ATOM 696 C CA . SER A 1 91 ? -6.449 4.293 15.234 1 90.25 91 SER A CA 1
ATOM 697 C C . SER A 1 91 ? -5.301 3.312 15.008 1 90.25 91 SER A C 1
ATOM 699 O O . SER A 1 91 ? -4.734 2.781 15.961 1 90.25 91 SER A O 1
ATOM 701 N N . HIS A 1 92 ? -4.938 3.133 13.758 1 91.81 92 HIS A N 1
ATOM 702 C CA . HIS A 1 92 ? -3.852 2.215 13.438 1 91.81 92 HIS A CA 1
ATOM 703 C C . HIS A 1 92 ? -2.496 2.816 13.789 1 91.81 92 HIS A C 1
ATOM 705 O O . HIS A 1 92 ? -1.49 2.104 13.836 1 91.81 92 HIS A O 1
ATOM 711 N N . LEU A 1 93 ? -2.406 4.086 13.961 1 88.44 93 LEU A N 1
ATOM 712 C CA . LEU A 1 93 ? -1.157 4.766 14.289 1 88.44 93 LEU A CA 1
ATOM 713 C C . LEU A 1 93 ? -0.935 4.793 15.797 1 88.44 93 LEU A C 1
ATOM 715 O O . LEU A 1 93 ? 0.11 5.246 16.266 1 88.44 93 LEU A O 1
ATOM 719 N N . GLY A 1 94 ? -1.635 4.094 16.562 1 72.75 94 GLY A N 1
ATOM 720 C CA . GLY A 1 94 ? -1.518 4.047 18.016 1 72.75 94 GLY A CA 1
ATOM 721 C C . GLY A 1 94 ? -2.053 5.289 18.703 1 72.75 94 GLY A C 1
ATOM 722 O O . GLY A 1 94 ? -2.123 6.359 18.094 1 72.75 94 GLY A O 1
ATOM 723 N N . ARG A 1 95 ? -3.154 5.16 19.531 1 55.53 95 ARG A N 1
ATOM 724 C CA . ARG A 1 95 ? -3.795 6.211 20.312 1 55.53 95 ARG A CA 1
ATOM 725 C C . ARG A 1 95 ? -2.779 6.938 21.188 1 55.53 95 ARG A C 1
ATOM 727 O O . ARG A 1 95 ? -2.027 6.301 21.938 1 55.53 95 ARG A O 1
ATOM 734 N N . GLY A 1 96 ? -2.297 8.172 20.734 1 48.72 96 GLY A N 1
ATOM 735 C CA . GLY A 1 96 ? -1.551 9.086 21.578 1 48.72 96 GLY A CA 1
ATOM 736 C C . GLY A 1 96 ? -0.345 9.688 20.875 1 48.72 96 GLY A C 1
ATOM 737 O O . GLY A 1 96 ? -0.022 9.32 19.75 1 48.72 96 GLY A O 1
ATOM 738 N N . GLU A 1 97 ? -0.014 10.836 21.312 1 48.91 97 GLU A N 1
ATOM 739 C CA . GLU A 1 97 ? 1.133 11.641 20.922 1 48.91 97 GLU A CA 1
ATOM 740 C C . GLU A 1 97 ? 2.402 10.797 20.844 1 48.91 97 GLU A C 1
ATOM 742 O O . GLU A 1 97 ? 3.217 10.812 21.766 1 48.91 97 GLU A O 1
ATOM 747 N N . THR A 1 98 ? 2.301 9.469 20.531 1 52.78 98 THR A N 1
ATOM 748 C CA . THR A 1 98 ? 3.365 8.492 20.719 1 52.78 98 THR A CA 1
ATOM 749 C C . THR A 1 98 ? 4.555 8.797 19.812 1 52.78 98 THR A C 1
ATOM 751 O O . THR A 1 98 ? 4.438 9.586 18.875 1 52.78 98 THR A O 1
ATOM 754 N N . GLN A 1 99 ? 5.883 8.242 20.219 1 59.66 99 GLN A N 1
ATOM 755 C CA . GLN A 1 99 ? 7.273 8.156 19.781 1 59.66 99 GLN A CA 1
ATOM 756 C C . GLN A 1 99 ? 7.355 7.699 18.328 1 59.66 99 GLN A C 1
ATOM 758 O O . GLN A 1 99 ? 8.375 7.152 17.891 1 59.66 99 GLN A O 1
ATOM 763 N N . GLY A 1 100 ? 6.191 7.914 17.547 1 77.69 100 GLY A N 1
ATOM 764 C CA . GLY A 1 100 ? 6.207 7.629 16.125 1 77.69 100 GLY A CA 1
ATOM 765 C C . GLY A 1 100 ? 5.875 6.184 15.805 1 77.69 100 GLY A C 1
ATOM 766 O O . GLY A 1 100 ? 6.598 5.27 16.203 1 77.69 100 GLY A O 1
ATOM 767 N N . CYS A 1 101 ? 4.816 5.863 15.18 1 89.19 101 CYS A N 1
ATOM 768 C CA . CYS A 1 101 ? 4.414 4.543 14.711 1 89.19 101 CYS A CA 1
ATOM 769 C C . CYS A 1 101 ? 5.086 4.207 13.391 1 89.19 101 CYS A C 1
ATOM 771 O O . CYS A 1 101 ? 5.242 5.078 12.523 1 89.19 101 CYS A O 1
ATOM 773 N N . PRO A 1 102 ? 5.617 2.924 13.328 1 92.94 102 PRO A N 1
ATOM 774 C CA . PRO A 1 102 ? 6.195 2.555 12.039 1 92.94 102 PRO A CA 1
ATOM 775 C C . PRO A 1 102 ? 5.195 2.666 10.883 1 92.94 102 PRO A C 1
ATOM 777 O O . PRO A 1 102 ? 4.012 2.365 11.062 1 92.94 102 PRO A O 1
ATOM 780 N N . ILE A 1 103 ? 5.652 3.1 9.812 1 96.25 103 ILE A N 1
ATOM 781 C CA . ILE A 1 103 ? 4.859 3.275 8.602 1 96.25 103 ILE A CA 1
ATOM 782 C C . ILE A 1 103 ? 5.734 3.049 7.375 1 96.25 103 ILE A C 1
ATOM 784 O O . ILE A 1 103 ? 6.961 3.189 7.445 1 96.25 103 ILE A O 1
ATOM 788 N N . GLU A 1 104 ? 5.188 2.605 6.289 1 98.44 104 GLU A N 1
ATOM 789 C CA . GLU A 1 104 ? 5.863 2.609 4.992 1 98.44 104 GLU A CA 1
ATOM 790 C C . GLU A 1 104 ? 4.945 3.135 3.895 1 98.44 104 GLU A C 1
ATOM 792 O O . GLU A 1 104 ? 3.76 2.797 3.854 1 98.44 104 GLU A O 1
ATOM 797 N N . CYS A 1 105 ? 5.473 3.967 3.057 1 98.69 105 CYS A N 1
ATOM 798 C CA . CYS A 1 105 ? 4.785 4.504 1.889 1 98.69 105 CYS A CA 1
ATOM 799 C C . CYS A 1 105 ? 5.254 3.814 0.614 1 98.69 105 CYS A C 1
ATOM 801 O O . CYS A 1 105 ? 6.445 3.531 0.46 1 98.69 105 CYS A O 1
ATOM 803 N N . CYS A 1 106 ? 4.363 3.547 -0.234 1 98.5 106 CYS A N 1
ATOM 804 C CA . CYS A 1 106 ? 4.672 3.078 -1.581 1 98.5 106 CYS A CA 1
ATOM 805 C C . CYS A 1 106 ? 4.152 4.059 -2.629 1 98.5 106 CYS A C 1
ATOM 807 O O . CYS A 1 106 ? 2.945 4.273 -2.74 1 98.5 106 CYS A O 1
ATOM 809 N N . TRP A 1 107 ? 5.059 4.668 -3.305 1 96.62 107 TRP A N 1
ATOM 810 C CA . TRP A 1 107 ? 4.758 5.621 -4.367 1 96.62 107 TRP A CA 1
ATOM 811 C C . TRP A 1 107 ? 5.102 5.039 -5.734 1 96.62 107 TRP A C 1
ATOM 813 O O . TRP A 1 107 ? 6.254 5.094 -6.168 1 96.62 107 TRP A O 1
ATOM 823 N N . TRP A 1 108 ? 4.098 4.469 -6.434 1 93.44 108 TRP A N 1
ATOM 824 C CA . TRP A 1 108 ? 4.266 3.92 -7.777 1 93.44 108 TRP A CA 1
ATOM 825 C C . TRP A 1 108 ? 3.941 4.969 -8.836 1 93.44 108 TRP A C 1
ATOM 827 O O . TRP A 1 108 ? 2.805 5.438 -8.93 1 93.44 108 TRP A O 1
ATOM 837 N N . LEU A 1 109 ? 4.914 5.297 -9.562 1 87.44 109 LEU A N 1
ATOM 838 C CA . LEU A 1 109 ? 4.773 6.266 -10.641 1 87.44 109 LEU A CA 1
ATOM 839 C C . LEU A 1 109 ? 4.789 5.57 -12 1 87.44 109 LEU A C 1
ATOM 841 O O . LEU A 1 109 ? 5.852 5.418 -12.609 1 87.44 109 LEU A O 1
ATOM 845 N N . ASP A 1 110 ? 3.596 5.16 -12.438 1 80.56 110 ASP A N 1
ATOM 846 C CA . ASP A 1 110 ? 3.389 4.262 -13.57 1 80.56 110 ASP A CA 1
ATOM 847 C C . ASP A 1 110 ? 3.988 4.84 -14.844 1 80.56 110 ASP A C 1
ATOM 849 O O . ASP A 1 110 ? 4.621 4.121 -15.625 1 80.56 110 ASP A O 1
ATOM 853 N N . GLU A 1 111 ? 3.861 6.133 -15.031 1 76.69 111 GLU A N 1
ATOM 854 C CA . GLU A 1 111 ? 4.359 6.758 -16.25 1 76.69 111 GLU A CA 1
ATOM 855 C C . GLU A 1 111 ? 5.883 6.664 -16.344 1 76.69 111 GLU A C 1
ATOM 857 O O . GLU A 1 111 ? 6.438 6.477 -17.422 1 76.69 111 GLU A O 1
ATOM 862 N N . ALA A 1 112 ? 6.52 6.785 -15.219 1 78.69 112 ALA A N 1
ATOM 863 C CA . ALA A 1 112 ? 7.98 6.703 -15.156 1 78.69 112 ALA A CA 1
ATOM 864 C C . ALA A 1 112 ? 8.438 5.27 -14.914 1 78.69 112 ALA A C 1
ATOM 866 O O . ALA A 1 112 ? 9.625 4.965 -15.031 1 78.69 112 ALA A O 1
ATOM 867 N N . SER A 1 113 ? 7.512 4.391 -14.617 1 86.25 113 SER A N 1
ATOM 868 C CA . SER A 1 113 ? 7.812 3.02 -14.219 1 86.25 113 SER A CA 1
ATOM 869 C C . SER A 1 113 ? 8.828 2.988 -13.078 1 86.25 113 SER A C 1
ATOM 871 O O . SER A 1 113 ? 9.82 2.264 -13.148 1 86.25 113 SER A O 1
ATOM 873 N N . VAL A 1 114 ? 8.578 3.828 -12.086 1 91.69 114 VAL A N 1
ATOM 874 C CA . VAL A 1 114 ? 9.453 3.928 -10.922 1 91.69 114 VAL A CA 1
ATOM 875 C C . VAL A 1 114 ? 8.633 3.766 -9.648 1 91.69 114 VAL A C 1
ATOM 877 O O . VAL A 1 114 ? 7.516 4.285 -9.547 1 91.69 114 VAL A O 1
ATOM 880 N N . GLN A 1 115 ? 9.211 3.082 -8.742 1 95.44 115 GLN A N 1
ATOM 881 C CA . GLN A 1 115 ? 8.617 2.936 -7.414 1 95.44 115 GLN A CA 1
ATOM 882 C C . GLN A 1 115 ? 9.555 3.461 -6.332 1 95.44 115 GLN A C 1
ATOM 884 O O . GLN A 1 115 ? 10.75 3.164 -6.344 1 95.44 115 GLN A O 1
ATOM 889 N N . PHE A 1 116 ? 9.016 4.254 -5.434 1 97.88 116 PHE A N 1
ATOM 890 C CA . PHE A 1 116 ? 9.688 4.59 -4.184 1 97.88 116 PHE A CA 1
ATOM 891 C C . PHE A 1 116 ? 8.945 3.982 -2.996 1 97.88 116 PHE A C 1
ATOM 893 O O . PHE A 1 116 ? 7.746 4.199 -2.828 1 97.88 116 PHE A O 1
ATOM 900 N N . ARG A 1 117 ? 9.617 3.184 -2.244 1 98.81 117 ARG A N 1
ATOM 901 C CA . ARG A 1 117 ? 9.133 2.762 -0.933 1 98.81 117 ARG A CA 1
ATOM 902 C C . ARG A 1 117 ? 9.859 3.506 0.184 1 98.81 117 ARG A C 1
ATOM 904 O O . ARG A 1 117 ? 11.086 3.484 0.256 1 98.81 117 ARG A O 1
ATOM 911 N N . ILE A 1 118 ? 9.125 4.191 0.96 1 98.69 118 ILE A N 1
ATOM 912 C CA . ILE A 1 118 ? 9.672 5.078 1.983 1 98.69 118 ILE A CA 1
ATOM 913 C C . ILE A 1 118 ? 9.227 4.605 3.365 1 98.69 118 ILE A C 1
ATOM 915 O O . ILE A 1 118 ? 8.07 4.793 3.752 1 98.69 118 ILE A O 1
ATOM 919 N N . ALA A 1 119 ? 10.148 4.023 4.07 1 97.69 119 ALA A N 1
ATOM 920 C CA . ALA A 1 119 ? 9.906 3.516 5.418 1 97.69 119 ALA A CA 1
ATOM 921 C C . ALA A 1 119 ? 10.336 4.531 6.473 1 97.69 119 ALA A C 1
ATOM 923 O O . ALA A 1 119 ? 11.273 5.301 6.254 1 97.69 119 ALA A O 1
ATOM 924 N N . GLY A 1 120 ? 9.617 4.512 7.531 1 94.81 120 GLY A N 1
ATOM 925 C CA . GLY A 1 120 ? 9.961 5.379 8.648 1 94.81 120 GLY A CA 1
ATOM 926 C C . GLY A 1 120 ? 8.961 5.309 9.781 1 94.81 120 GLY A C 1
ATOM 927 O O . GLY A 1 120 ? 8.43 4.242 10.086 1 94.81 120 GLY A O 1
ATOM 928 N N . ARG A 1 121 ? 8.875 6.414 10.445 1 93.31 121 ARG A N 1
ATOM 929 C CA . ARG A 1 121 ? 7.914 6.605 11.523 1 93.31 121 ARG A CA 1
ATOM 930 C C . ARG A 1 121 ? 7.039 7.828 11.266 1 93.31 121 ARG A C 1
ATOM 932 O O . ARG A 1 121 ? 7.438 8.742 10.539 1 93.31 121 ARG A O 1
ATOM 939 N N . VAL A 1 122 ? 5.895 7.777 11.812 1 94.25 122 VAL A N 1
ATOM 940 C CA . VAL A 1 122 ? 4.973 8.883 11.562 1 94.25 122 VAL A CA 1
ATOM 941 C C . VAL A 1 122 ? 4.691 9.633 12.859 1 94.25 122 VAL A C 1
ATOM 943 O O . VAL A 1 122 ? 4.43 9.016 13.891 1 94.25 122 VAL A O 1
ATOM 946 N N . LEU A 1 123 ? 4.898 10.922 12.852 1 93.06 123 LEU A N 1
ATOM 947 C CA . LEU A 1 123 ? 4.418 11.82 13.898 1 93.06 123 LEU A CA 1
ATOM 948 C C . LEU A 1 123 ? 2.986 12.266 13.617 1 93.06 123 LEU A C 1
ATOM 950 O O . LEU A 1 123 ? 2.637 12.562 12.469 1 93.06 123 LEU A O 1
ATOM 954 N N . VAL A 1 124 ? 2.23 12.25 14.648 1 94.25 124 VAL A N 1
ATOM 955 C CA . VAL A 1 124 ? 0.821 12.617 14.555 1 94.25 124 VAL A CA 1
ATOM 956 C C . VAL A 1 124 ? 0.571 13.922 15.32 1 94.25 124 VAL A C 1
ATOM 958 O O . VAL A 1 124 ? 0.938 14.039 16.484 1 94.25 124 VAL A O 1
ATOM 961 N N . ALA A 1 125 ? -0.023 14.891 14.633 1 94 125 ALA A N 1
ATOM 962 C CA . ALA A 1 125 ? -0.294 16.172 15.266 1 94 125 ALA A CA 1
ATOM 963 C C . ALA A 1 125 ? -1.724 16.641 14.992 1 94 125 ALA A C 1
ATOM 965 O O . ALA A 1 125 ? -2.262 16.391 13.906 1 94 125 ALA A O 1
ATOM 966 N N . THR A 1 126 ? -2.311 17.234 15.953 1 93.62 126 THR A N 1
ATOM 967 C CA . THR A 1 126 ? -3.66 17.781 15.875 1 93.62 126 THR A CA 1
ATOM 968 C C . THR A 1 126 ? -3.699 19.203 16.391 1 93.62 126 THR A C 1
ATOM 970 O O . THR A 1 126 ? -2.664 19.766 16.766 1 93.62 126 THR A O 1
ATOM 973 N N . ALA A 1 127 ? -4.898 19.828 16.391 1 92.56 127 ALA A N 1
ATOM 974 C CA . ALA A 1 127 ? -5.074 21.172 16.938 1 92.56 127 ALA A CA 1
ATOM 975 C C . ALA A 1 127 ? -4.789 21.203 18.438 1 92.56 127 ALA A C 1
ATOM 977 O O . ALA A 1 127 ? -4.582 22.266 19.016 1 92.56 127 ALA A O 1
ATOM 978 N N . ARG A 1 128 ? -4.742 20.094 19.078 1 92.44 128 ARG A N 1
ATOM 979 C CA . ARG A 1 128 ? -4.562 20.016 20.531 1 92.44 128 ARG A CA 1
ATOM 980 C C . ARG A 1 128 ? -3.115 19.688 20.875 1 92.44 128 ARG A C 1
ATOM 982 O O . ARG A 1 128 ? -2.752 19.641 22.062 1 92.44 128 ARG A O 1
ATOM 989 N N . THR A 1 129 ? -2.322 19.438 19.875 1 92 129 THR A N 1
ATOM 990 C CA . THR A 1 129 ? -0.922 19.109 20.109 1 92 129 THR A CA 1
ATOM 991 C C . THR A 1 129 ? -0.213 20.25 20.828 1 92 129 THR A C 1
ATOM 993 O O . THR A 1 129 ? -0.381 21.422 20.469 1 92 129 THR A O 1
ATOM 996 N N . THR A 1 130 ? 0.616 19.938 21.844 1 91.94 130 THR A N 1
ATOM 997 C CA . THR A 1 130 ? 1.239 20.953 22.688 1 91.94 130 THR A CA 1
ATOM 998 C C . THR A 1 130 ? 2.658 21.25 22.203 1 91.94 130 THR A C 1
ATOM 1000 O O . THR A 1 130 ? 3.191 22.344 22.453 1 91.94 130 THR A O 1
ATOM 1003 N N . ASP A 1 131 ? 3.338 20.297 21.547 1 90.44 131 ASP A N 1
ATOM 1004 C CA . ASP A 1 131 ? 4.648 20.594 20.969 1 90.44 131 ASP A CA 1
ATOM 1005 C C . ASP A 1 131 ? 4.582 21.781 20.016 1 90.44 131 ASP A C 1
ATOM 1007 O O . ASP A 1 131 ? 3.836 21.766 19.031 1 90.44 131 ASP A O 1
ATOM 1011 N N . PRO A 1 132 ? 5.293 22.812 20.297 1 91.5 132 PRO A N 1
ATOM 1012 C CA . PRO A 1 132 ? 5.137 24.047 19.531 1 91.5 132 PRO A CA 1
ATOM 1013 C C . PRO A 1 132 ? 5.488 23.875 18.047 1 91.5 132 PRO A C 1
ATOM 1015 O O . PRO A 1 132 ? 4.871 24.5 17.188 1 91.5 132 PRO A O 1
ATOM 1018 N N . VAL A 1 133 ? 6.488 23.062 17.75 1 92.12 133 VAL A N 1
ATOM 1019 C CA . VAL A 1 133 ? 6.895 22.844 16.359 1 92.12 133 VAL A CA 1
ATOM 1020 C C . VAL A 1 133 ? 5.797 22.094 15.609 1 92.12 133 VAL A C 1
ATOM 1022 O O . VAL A 1 133 ? 5.41 22.5 14.508 1 92.12 133 VAL A O 1
ATOM 1025 N N . LEU A 1 134 ? 5.285 21.031 16.188 1 93.69 134 LEU A N 1
ATOM 1026 C CA . LEU A 1 134 ? 4.227 20.234 15.562 1 93.69 134 LEU A CA 1
ATOM 1027 C C . LEU A 1 134 ? 2.947 21.062 15.43 1 93.69 134 LEU A C 1
ATOM 1029 O O . LEU A 1 134 ? 2.252 20.969 14.422 1 93.69 134 LEU A O 1
ATOM 1033 N N . ARG A 1 135 ? 2.656 21.891 16.438 1 94.19 135 ARG A N 1
ATOM 1034 C CA . ARG A 1 135 ? 1.472 22.734 16.375 1 94.19 135 ARG A CA 1
ATOM 1035 C C . ARG A 1 135 ? 1.594 23.75 15.25 1 94.19 135 ARG A C 1
ATOM 1037 O O . ARG A 1 135 ? 0.635 23.984 14.516 1 94.19 135 ARG A O 1
ATOM 1044 N N . ALA A 1 136 ? 2.73 24.328 15.125 1 94.19 136 ALA A N 1
ATOM 1045 C CA . ALA A 1 136 ? 2.975 25.281 14.039 1 94.19 136 ALA A CA 1
ATOM 1046 C C . ALA A 1 136 ? 2.838 24.609 12.68 1 94.19 136 ALA A C 1
ATOM 1048 O O . ALA A 1 136 ? 2.338 25.203 11.727 1 94.19 136 ALA A O 1
ATOM 1049 N N . ALA A 1 137 ? 3.334 23.359 12.562 1 95.12 137 ALA A N 1
ATOM 1050 C CA . ALA A 1 137 ? 3.195 22.594 11.32 1 95.12 137 ALA A CA 1
ATOM 1051 C C . ALA A 1 137 ? 1.726 22.359 10.992 1 95.12 137 ALA A C 1
ATOM 1053 O O . ALA A 1 137 ? 1.32 22.438 9.828 1 95.12 137 ALA A O 1
ATOM 1054 N N . VAL A 1 138 ? 0.934 22.047 12.016 1 96.56 138 VAL A N 1
ATOM 1055 C CA . VAL A 1 138 ? -0.501 21.859 11.828 1 96.56 138 VAL A CA 1
ATOM 1056 C C . VAL A 1 138 ? -1.123 23.125 11.25 1 96.56 138 VAL A C 1
ATOM 1058 O O . VAL A 1 138 ? -1.841 23.062 10.25 1 96.56 138 VAL A O 1
ATOM 1061 N N . ASP A 1 139 ? -0.803 24.281 11.812 1 95.81 139 ASP A N 1
ATOM 1062 C CA . ASP A 1 139 ? -1.333 25.547 11.352 1 95.81 139 ASP A CA 1
ATOM 1063 C C . ASP A 1 139 ? -0.918 25.828 9.906 1 95.81 139 ASP A C 1
ATOM 1065 O O . ASP A 1 139 ? -1.725 26.297 9.102 1 95.81 139 ASP A O 1
ATOM 1069 N N . ASP A 1 140 ? 0.277 25.547 9.633 1 94.75 140 ASP A N 1
ATOM 1070 C CA . ASP A 1 140 ? 0.827 25.797 8.305 1 94.75 140 ASP A CA 1
ATOM 1071 C C . ASP A 1 140 ? 0.108 24.969 7.242 1 94.75 140 ASP A C 1
ATOM 1073 O O . ASP A 1 140 ? -0.341 25.516 6.227 1 94.75 140 ASP A O 1
ATOM 1077 N N . VAL A 1 141 ? -0.021 23.641 7.449 1 96 141 VAL A N 1
ATOM 1078 C CA . VAL A 1 141 ? -0.655 22.75 6.477 1 96 141 VAL A CA 1
ATOM 1079 C C . VAL A 1 141 ? -2.141 23.078 6.363 1 96 141 VAL A C 1
ATOM 1081 O O . VAL A 1 141 ? -2.68 23.172 5.258 1 96 141 VAL A O 1
ATOM 1084 N N . TRP A 1 142 ? -2.795 23.328 7.504 1 97 142 TRP A N 1
ATOM 1085 C CA . TRP A 1 142 ? -4.203 23.719 7.5 1 97 142 TRP A CA 1
ATOM 1086 C C . TRP A 1 142 ? -4.418 24.984 6.672 1 97 142 TRP A C 1
ATOM 1088 O O . TRP A 1 142 ? -5.348 25.047 5.867 1 97 142 TRP A O 1
ATOM 1098 N N . GLY A 1 143 ? -3.576 25.938 6.855 1 94.56 143 GLY A N 1
ATOM 1099 C CA . GLY A 1 143 ? -3.695 27.219 6.172 1 94.56 143 GLY A CA 1
ATOM 1100 C C . GLY A 1 143 ? -3.555 27.094 4.664 1 94.56 143 GLY A C 1
ATOM 1101 O O . GLY A 1 143 ? -4.078 27.938 3.92 1 94.56 143 GLY A O 1
ATOM 1102 N N . ARG A 1 144 ? -2.889 26.078 4.191 1 93.44 144 ARG A N 1
ATOM 1103 C CA . ARG A 1 144 ? -2.629 25.891 2.764 1 93.44 144 ARG A CA 1
ATOM 1104 C C . ARG A 1 144 ? -3.736 25.078 2.102 1 93.44 144 ARG A C 1
ATOM 1106 O O . ARG A 1 144 ? -3.812 25.016 0.874 1 93.44 144 ARG A O 1
ATOM 1113 N N . LEU A 1 145 ? -4.602 24.438 2.848 1 94.56 145 LEU A N 1
ATOM 1114 C CA . LEU A 1 145 ? -5.66 23.609 2.287 1 94.56 145 LEU A CA 1
ATOM 1115 C C . LEU A 1 145 ? -6.781 24.453 1.716 1 94.56 145 LEU A C 1
ATOM 1117 O O . LEU A 1 145 ? -7.082 25.531 2.246 1 94.56 145 LEU A O 1
ATOM 1121 N N . GLY A 1 146 ? -7.363 23.984 0.657 1 92.69 146 GLY A N 1
ATOM 1122 C CA . GLY A 1 146 ? -8.586 24.609 0.162 1 92.69 146 GLY A CA 1
ATOM 1123 C C . GLY A 1 146 ? -9.781 24.375 1.072 1 92.69 146 GLY A C 1
ATOM 1124 O O . GLY A 1 146 ? -9.781 23.453 1.881 1 92.69 146 GLY A O 1
ATOM 1125 N N . ASP A 1 147 ? -10.805 25.188 0.907 1 91.38 147 ASP A N 1
ATOM 1126 C CA . ASP A 1 147 ? -12 25.125 1.743 1 91.38 147 ASP A CA 1
ATOM 1127 C C . ASP A 1 147 ? -12.688 23.766 1.638 1 91.38 147 ASP A C 1
ATOM 1129 O O . ASP A 1 147 ? -13.156 23.219 2.639 1 91.38 147 ASP A O 1
ATOM 1133 N N . SER A 1 148 ? -12.727 23.297 0.463 1 89.38 148 SER A N 1
ATOM 1134 C CA . SER A 1 148 ? -13.398 22.016 0.26 1 89.38 148 SER A CA 1
ATOM 1135 C C . SER A 1 148 ? -12.727 20.906 1.062 1 89.38 148 SER A C 1
ATOM 1137 O O . SER A 1 148 ? -13.398 20.078 1.666 1 89.38 148 SER A O 1
ATOM 1139 N N . THR A 1 149 ? -11.414 20.875 1.055 1 92.81 149 THR A N 1
ATOM 1140 C CA . THR A 1 149 ? -10.672 19.875 1.812 1 92.81 149 THR A CA 1
ATOM 1141 C C . THR A 1 149 ? -10.867 20.078 3.312 1 92.81 149 THR A C 1
ATOM 1143 O O . THR A 1 149 ? -11.086 19.109 4.051 1 92.81 149 THR A O 1
ATOM 1146 N N . ARG A 1 150 ? -10.812 21.328 3.783 1 94.94 150 ARG A N 1
ATOM 1147 C CA . ARG A 1 150 ? -11.023 21.641 5.195 1 94.94 150 ARG A CA 1
ATOM 1148 C C . ARG A 1 150 ? -12.406 21.172 5.648 1 94.94 150 ARG A C 1
ATOM 1150 O O . ARG A 1 150 ? -12.555 20.641 6.746 1 94.94 150 ARG A O 1
ATOM 1157 N N . ARG A 1 151 ? -13.359 21.312 4.852 1 92.88 151 ARG A N 1
ATOM 1158 C CA . ARG A 1 151 ? -14.734 20.969 5.211 1 92.88 151 ARG A CA 1
ATOM 1159 C C . ARG A 1 151 ? -14.891 19.469 5.367 1 92.88 151 ARG A C 1
ATOM 1161 O O . ARG A 1 151 ? -15.75 19 6.117 1 92.88 151 ARG A O 1
ATOM 1168 N N . GLN A 1 152 ? -14.094 18.672 4.688 1 91.44 152 GLN A N 1
ATOM 1169 C CA . GLN A 1 152 ? -14.148 17.219 4.824 1 91.44 152 GLN A CA 1
ATOM 1170 C C . GLN A 1 152 ? -13.852 16.797 6.258 1 91.44 152 GLN A C 1
ATOM 1172 O O . GLN A 1 152 ? -14.25 15.703 6.676 1 91.44 152 GLN A O 1
ATOM 1177 N N . MET A 1 153 ? -13.156 17.656 6.988 1 95 153 MET A N 1
ATOM 1178 C CA . MET A 1 153 ? -12.766 17.312 8.352 1 95 153 MET A CA 1
ATOM 1179 C C . MET A 1 153 ? -13.945 17.469 9.305 1 95 153 MET A C 1
ATOM 1181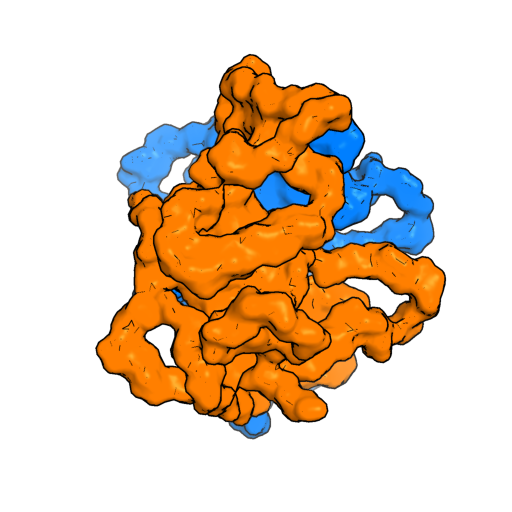 O O . MET A 1 153 ? -13.805 17.266 10.516 1 95 153 MET A O 1
ATOM 1185 N N . PHE A 1 154 ? -15.117 17.781 8.75 1 93.19 154 PHE A N 1
ATOM 1186 C CA . PHE A 1 154 ? -16.344 17.938 9.531 1 93.19 154 PHE A CA 1
ATOM 1187 C C . PHE A 1 154 ? -17.406 16.938 9.078 1 93.19 154 PHE A C 1
ATOM 1189 O O . PHE A 1 154 ? -18.516 16.922 9.617 1 93.19 154 PHE A O 1
ATOM 1196 N N . TRP A 1 155 ? -17.094 16.125 8.133 1 90.75 155 TRP A N 1
ATOM 1197 C CA . TRP A 1 155 ? -18.047 15.164 7.594 1 90.75 155 TRP A CA 1
ATOM 1198 C C . TRP A 1 155 ? -18.438 14.133 8.648 1 90.75 155 TRP A C 1
ATOM 1200 O O . TRP A 1 155 ? -17.906 14.141 9.758 1 90.75 155 TRP A O 1
ATOM 1210 N N . ALA A 1 156 ? -19.391 13.336 8.25 1 92.31 156 ALA A N 1
ATOM 1211 C CA . ALA A 1 156 ? -19.797 12.234 9.133 1 92.31 156 ALA A CA 1
ATOM 1212 C C . ALA A 1 156 ? -18.625 11.312 9.43 1 92.31 156 ALA A C 1
ATOM 1214 O O . ALA A 1 156 ? -17.719 11.156 8.602 1 92.31 156 ALA A O 1
ATOM 1215 N N . SER A 1 157 ? -18.641 10.727 10.617 1 93.19 157 SER A N 1
ATOM 1216 C CA . SER A 1 157 ? -17.531 9.875 11.062 1 93.19 157 SER A CA 1
ATOM 1217 C C . SER A 1 157 ? -17.266 8.766 10.055 1 93.19 157 SER A C 1
ATOM 1219 O O . SER A 1 157 ? -18.156 7.973 9.734 1 93.19 157 SER A O 1
ATOM 1221 N N . PRO A 1 158 ? -16.094 8.695 9.609 1 93.75 158 PRO A N 1
ATOM 1222 C CA . PRO A 1 158 ? -15.758 7.641 8.641 1 93.75 158 PRO A CA 1
ATOM 1223 C C . PRO A 1 158 ? -15.961 6.238 9.211 1 93.75 158 PRO A C 1
ATOM 1225 O O . PRO A 1 158 ? -15.57 5.965 10.352 1 93.75 158 PRO A O 1
ATOM 1228 N N . GLY A 1 159 ? -16.578 5.398 8.398 1 94.31 159 GLY A N 1
ATOM 1229 C CA . GLY A 1 159 ? -16.734 4.008 8.781 1 94.31 159 GLY A CA 1
ATOM 1230 C C . GLY A 1 159 ? -17.984 3.744 9.602 1 94.31 159 GLY A C 1
ATOM 1231 O O . GLY A 1 159 ? -18.375 2.59 9.797 1 94.31 159 GLY A O 1
ATOM 1232 N N . ALA A 1 160 ? -18.594 4.793 10.102 1 94.25 160 ALA A N 1
ATOM 1233 C CA . ALA A 1 160 ? -19.875 4.605 10.75 1 94.25 160 ALA A CA 1
ATOM 1234 C C . ALA A 1 160 ? -20.953 4.191 9.742 1 94.25 160 ALA A C 1
ATOM 1236 O O . ALA A 1 160 ? -20.828 4.492 8.555 1 94.25 160 ALA A O 1
ATOM 1237 N N . PRO A 1 161 ? -21.969 3.465 10.305 1 93.44 161 PRO A N 1
ATOM 1238 C CA . PRO A 1 161 ? -23.062 3.119 9.383 1 93.44 161 PRO A CA 1
ATOM 1239 C C . PRO A 1 161 ? -23.609 4.336 8.648 1 93.44 161 PRO A C 1
ATOM 1241 O O . PRO A 1 161 ? -23.75 5.41 9.234 1 93.44 161 PRO A O 1
ATOM 1244 N N . SER A 1 162 ? -23.844 4.055 7.414 1 88.56 162 SER A N 1
ATOM 1245 C CA . SER A 1 162 ? -24.312 5.156 6.578 1 88.56 162 SER A CA 1
ATOM 1246 C C . SER A 1 162 ? -25.547 5.82 7.188 1 88.56 162 SER A C 1
ATOM 1248 O O . SER A 1 162 ? -26.5 5.141 7.582 1 88.56 162 SER A O 1
ATOM 1250 N N . GLY A 1 163 ? -25.562 7.086 7.18 1 78.19 163 GLY A N 1
ATOM 1251 C CA . GLY A 1 163 ? -26.688 7.84 7.723 1 78.19 163 GLY A CA 1
ATOM 1252 C C . GLY A 1 163 ? -26.562 8.086 9.219 1 78.19 163 GLY A C 1
ATOM 1253 O O . GLY A 1 163 ? -27.328 8.859 9.781 1 78.19 163 GLY A O 1
ATOM 1254 N N . GLU A 1 164 ? -25.641 7.242 9.75 1 75.94 164 GLU A N 1
ATOM 1255 C CA . GLU A 1 164 ? -25.375 7.465 11.172 1 75.94 164 GLU A CA 1
ATOM 1256 C C . GLU A 1 164 ? -24.141 8.336 11.367 1 75.94 164 GLU A C 1
ATOM 1258 O O . GLU A 1 164 ? -23.281 8.422 10.484 1 75.94 164 GLU A O 1
ATOM 1263 N N . GLY A 1 165 ? -24.172 9.094 12.492 1 65.81 165 GLY A N 1
ATOM 1264 C CA . GLY A 1 165 ? -23 9.898 12.805 1 65.81 165 GLY A CA 1
ATOM 1265 C C . GLY A 1 165 ? -23.078 11.305 12.242 1 65.81 165 GLY A C 1
ATOM 1266 O O . GLY A 1 165 ? -22.516 11.586 11.18 1 65.81 165 GLY A O 1
ATOM 1267 N N . ASP A 1 166 ? -24 12.078 12.727 1 64.44 166 ASP A N 1
ATOM 1268 C CA . ASP A 1 166 ? -24.375 13.398 12.25 1 64.44 166 ASP A CA 1
ATOM 1269 C C . ASP A 1 166 ? -23.156 14.234 11.891 1 64.44 166 ASP A C 1
ATOM 1271 O O . ASP A 1 166 ? -22.203 14.305 12.672 1 64.44 166 ASP A O 1
ATOM 1275 N N . ALA A 1 167 ? -23.062 14.492 10.469 1 69.81 167 ALA A N 1
ATOM 1276 C CA . ALA A 1 167 ? -22.109 15.484 9.977 1 69.81 167 ALA A CA 1
ATOM 1277 C C . ALA A 1 167 ? -22.469 16.875 10.461 1 69.81 167 ALA A C 1
ATOM 1279 O O . ALA A 1 167 ? -23.641 17.219 10.578 1 69.81 167 ALA A O 1
ATOM 1280 N N . GLU A 1 168 ? -21.578 17.484 11.188 1 74.38 168 GLU A N 1
ATOM 1281 C CA . GLU A 1 168 ? -21.766 18.906 11.438 1 74.38 168 GLU A CA 1
ATOM 1282 C C . GLU A 1 168 ? -20.953 19.75 10.461 1 74.38 168 GLU A C 1
ATOM 1284 O O . GLU A 1 168 ? -20.031 20.453 10.859 1 74.38 168 GLU A O 1
ATOM 1289 N N . VAL A 1 169 ? -21.359 19.594 9.219 1 74.25 169 VAL A N 1
ATOM 1290 C CA . VAL A 1 169 ? -20.609 20.312 8.195 1 74.25 169 VAL A CA 1
ATOM 1291 C C . VAL A 1 169 ? -20.969 21.797 8.25 1 74.25 169 VAL A C 1
ATOM 1293 O O . VAL A 1 169 ? -22.125 22.172 8.125 1 74.25 169 VAL A O 1
ATOM 1296 N N . PRO A 1 170 ? -19.922 22.594 8.547 1 74.88 170 PRO A N 1
ATOM 1297 C CA . PRO A 1 170 ? -20.203 24.031 8.516 1 74.88 170 PRO A CA 1
ATOM 1298 C C . PRO A 1 170 ? -20.797 24.484 7.18 1 74.88 170 PRO A C 1
ATOM 1300 O O . PRO A 1 170 ? -20.422 23.953 6.125 1 74.88 170 PRO A O 1
ATOM 1303 N N . ARG A 1 171 ? -21.719 25.406 7.348 1 75.12 171 ARG A N 1
ATOM 1304 C CA . ARG A 1 171 ? -22.328 25.969 6.148 1 75.12 171 ARG A CA 1
ATOM 1305 C C . ARG A 1 171 ? -21.312 26.797 5.355 1 75.12 171 ARG A C 1
ATOM 1307 O O . ARG A 1 171 ? -20.266 27.156 5.879 1 75.12 171 ARG A O 1
ATOM 1314 N N . ALA A 1 172 ? -21.562 26.906 4.141 1 71.19 172 ALA A N 1
ATOM 1315 C CA . ALA A 1 172 ? -20.672 27.578 3.209 1 71.19 172 ALA A CA 1
ATOM 1316 C C . ALA A 1 172 ? -20.172 28.891 3.787 1 71.19 172 ALA A C 1
ATOM 1318 O O . ALA A 1 172 ? -18.984 29.234 3.652 1 71.19 172 ALA A O 1
ATOM 1319 N N . ASP A 1 173 ? -20.984 29.594 4.496 1 76.44 173 ASP A N 1
ATOM 1320 C CA . ASP A 1 173 ? -20.609 30.922 4.977 1 76.44 173 ASP A CA 1
ATOM 1321 C C . ASP A 1 173 ? -20.031 30.859 6.387 1 76.44 173 ASP A C 1
ATOM 1323 O O . ASP A 1 173 ? -19.562 31.875 6.922 1 76.44 173 ASP A O 1
ATOM 1327 N N . ASP A 1 174 ? -19.922 29.641 6.816 1 79.31 174 ASP A N 1
ATOM 1328 C CA . ASP A 1 174 ? -19.406 29.484 8.172 1 79.31 174 ASP A CA 1
ATOM 1329 C C . ASP A 1 174 ? -17.875 29.484 8.172 1 79.31 174 ASP A C 1
ATOM 1331 O O . ASP A 1 174 ? -17.25 29.031 7.215 1 79.31 174 ASP A O 1
ATOM 1335 N N . GLU A 1 175 ? -17.422 30.141 9.141 1 83 175 GLU A N 1
ATOM 1336 C CA . GLU A 1 175 ? -15.984 30.031 9.375 1 83 175 GLU A CA 1
ATOM 1337 C C . GLU A 1 175 ? -15.594 28.594 9.727 1 83 175 GLU A C 1
ATOM 1339 O O . GLU A 1 175 ? -16.266 27.953 10.539 1 83 175 GLU A O 1
ATOM 1344 N N . ILE A 1 176 ? -14.672 28.031 9.031 1 89.12 176 ILE A N 1
ATOM 1345 C CA . ILE A 1 176 ? -14.133 26.703 9.297 1 89.12 176 ILE A CA 1
ATOM 1346 C C . ILE A 1 176 ? -13.016 26.797 10.336 1 89.12 176 ILE A C 1
ATOM 1348 O O . ILE A 1 176 ? -11.992 27.438 10.102 1 89.12 176 ILE A O 1
ATOM 1352 N N . SER A 1 177 ? -13.219 26.281 11.492 1 92.06 177 SER A N 1
ATOM 1353 C CA . SER A 1 177 ? -12.25 26.344 12.578 1 92.06 177 SER A CA 1
ATOM 1354 C C . SER A 1 177 ? -11.445 25.047 12.672 1 92.06 177 SER A C 1
ATOM 1356 O O . SER A 1 177 ? -12.008 23.969 12.742 1 92.06 177 SER A O 1
ATOM 1358 N N . LEU A 1 178 ? -10.133 25.203 12.734 1 95.94 178 LEU A N 1
ATOM 1359 C CA . LEU A 1 178 ? -9.234 24.078 12.938 1 95.94 178 LEU A CA 1
ATOM 1360 C C . LEU A 1 178 ? -9.508 23.391 14.266 1 95.94 178 LEU A C 1
ATOM 1362 O O . LEU A 1 178 ? -9.562 22.156 14.336 1 95.94 178 LEU A O 1
ATOM 1366 N N . GLU A 1 179 ? -9.789 24.125 15.312 1 94.81 179 GLU A N 1
ATOM 1367 C CA . GLU A 1 179 ? -9.961 23.594 16.672 1 94.81 179 GLU A CA 1
ATOM 1368 C C . GLU A 1 179 ? -11.219 22.75 16.781 1 94.81 179 GLU A C 1
ATOM 1370 O O . GLU A 1 179 ? -11.289 21.828 17.594 1 94.81 179 GLU A O 1
ATOM 1375 N N . ALA A 1 180 ? -12.156 23.031 15.961 1 93.56 180 ALA A N 1
ATOM 1376 C CA . ALA A 1 180 ? -13.422 22.297 16 1 93.56 180 ALA A CA 1
ATOM 1377 C C . ALA A 1 180 ? -13.406 21.125 15.031 1 93.56 180 ALA A C 1
ATOM 1379 O O . ALA A 1 180 ? -14.359 20.328 14.992 1 93.56 180 ALA A O 1
ATOM 1380 N N . SER A 1 181 ? -12.367 21.031 14.273 1 95.19 181 SER A N 1
ATOM 1381 C CA . SER A 1 181 ? -12.305 20.031 13.219 1 95.19 181 SER A CA 1
ATOM 1382 C C . SER A 1 181 ? -11.711 18.719 13.734 1 95.19 181 SER A C 1
ATOM 1384 O O . SER A 1 181 ? -11.188 18.672 14.852 1 95.19 181 SER A O 1
ATOM 1386 N N . HIS A 1 182 ? -11.781 17.656 12.938 1 95.5 182 HIS A N 1
ATOM 1387 C CA . HIS A 1 182 ? -11.156 16.375 13.227 1 95.5 182 HIS A CA 1
ATOM 1388 C C . HIS A 1 182 ? -9.828 16.234 12.477 1 95.5 182 HIS A C 1
ATOM 1390 O O . HIS A 1 182 ? -9.352 15.109 12.273 1 95.5 182 HIS A O 1
ATOM 1396 N N . PHE A 1 183 ? -9.258 17.406 12.234 1 97 183 PHE A N 1
ATOM 1397 C CA . PHE A 1 183 ? -8.07 17.484 11.391 1 97 183 PHE A CA 1
ATOM 1398 C C . PHE A 1 183 ? -6.867 16.875 12.109 1 97 183 PHE A C 1
ATOM 1400 O O . PHE A 1 183 ? -6.602 17.188 13.266 1 97 183 PHE A O 1
ATOM 1407 N N . VAL A 1 184 ? -6.102 15.953 11.383 1 95.75 184 VAL A N 1
ATOM 1408 C CA . VAL A 1 184 ? -4.855 15.352 11.852 1 95.75 184 VAL A CA 1
ATOM 1409 C C . VAL A 1 184 ? -3.773 15.516 10.789 1 95.75 184 VAL A C 1
ATOM 1411 O O . VAL A 1 184 ? -3.998 15.219 9.617 1 95.75 184 VAL A O 1
ATOM 1414 N N . LEU A 1 185 ? -2.666 16 11.211 1 96.25 185 LEU A N 1
ATOM 1415 C CA . LEU A 1 185 ? -1.477 16.047 10.367 1 96.25 185 LEU A CA 1
ATOM 1416 C C . LEU A 1 185 ? -0.58 14.844 10.633 1 96.25 185 LEU A C 1
ATOM 1418 O O . LEU A 1 185 ? -0.275 14.531 11.789 1 96.25 185 LEU A O 1
ATOM 1422 N N . LEU A 1 186 ? -0.239 14.164 9.57 1 96.06 186 LEU A N 1
ATOM 1423 C CA . LEU A 1 186 ? 0.74 13.086 9.617 1 96.06 186 LEU A CA 1
ATOM 1424 C C . LEU A 1 186 ? 2.059 13.516 8.984 1 96.06 186 LEU A C 1
ATOM 1426 O O . LEU A 1 186 ? 2.076 14.016 7.859 1 96.06 186 LEU A O 1
ATOM 1430 N N . ILE A 1 187 ? 3.094 13.344 9.742 1 95.81 187 ILE A N 1
ATOM 1431 C CA . ILE A 1 187 ? 4.434 13.656 9.258 1 95.81 187 ILE A CA 1
ATOM 1432 C C . ILE A 1 187 ? 5.293 12.391 9.273 1 95.81 187 ILE A C 1
ATOM 1434 O O . ILE A 1 187 ? 5.68 11.914 10.336 1 95.81 187 ILE A O 1
ATOM 1438 N N . VAL A 1 188 ? 5.621 11.891 8.125 1 95.94 188 VAL A N 1
ATOM 1439 C CA . VAL A 1 188 ? 6.465 10.703 8.016 1 95.94 188 VAL A CA 1
ATOM 1440 C C . VAL A 1 188 ? 7.934 11.109 8.047 1 95.94 188 VAL A C 1
ATOM 1442 O O . VAL A 1 188 ? 8.383 11.922 7.23 1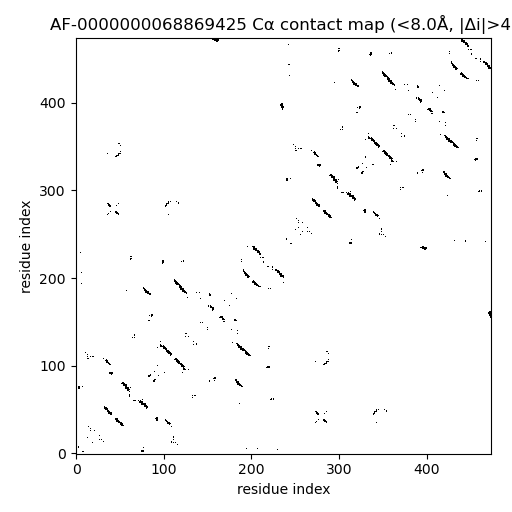 95.94 188 VAL A O 1
ATOM 1445 N N . VAL A 1 189 ? 8.625 10.586 8.992 1 94.81 189 VAL A N 1
ATOM 1446 C CA . VAL A 1 189 ? 10.062 10.773 9.141 1 94.81 189 VAL A CA 1
ATOM 1447 C C . VAL A 1 189 ? 10.805 9.555 8.602 1 94.81 189 VAL A C 1
ATOM 1449 O O . VAL A 1 189 ? 10.898 8.531 9.281 1 94.81 189 VAL A O 1
ATOM 1452 N N . PRO A 1 190 ? 11.414 9.703 7.383 1 96.06 190 PRO A N 1
ATOM 1453 C CA . PRO A 1 190 ? 11.969 8.523 6.715 1 96.06 190 PRO A CA 1
ATOM 1454 C C . PRO A 1 190 ? 13.281 8.062 7.344 1 96.06 190 PRO A C 1
ATOM 1456 O O . PRO A 1 190 ? 14.094 8.883 7.777 1 96.06 190 PRO A O 1
ATOM 1459 N N . ASP A 1 191 ? 13.484 6.727 7.363 1 95 191 ASP A N 1
ATOM 1460 C CA . ASP A 1 191 ? 14.773 6.172 7.77 1 95 191 ASP A CA 1
ATOM 1461 C C . ASP A 1 191 ? 15.273 5.148 6.754 1 95 191 ASP A C 1
ATOM 1463 O O . ASP A 1 191 ? 16.406 4.68 6.844 1 95 191 ASP A O 1
ATOM 1467 N N . GLY A 1 192 ? 14.492 4.762 5.742 1 96.75 192 GLY A N 1
ATOM 1468 C CA . GLY A 1 192 ? 14.852 3.883 4.641 1 96.75 192 GLY A CA 1
ATOM 1469 C C . GLY A 1 192 ? 14.047 4.152 3.381 1 96.75 192 GLY A C 1
ATOM 1470 O O . GLY A 1 192 ? 12.844 4.383 3.445 1 96.75 192 GLY A O 1
ATOM 1471 N N . VAL A 1 193 ? 14.742 4.184 2.266 1 98.56 193 VAL A N 1
ATOM 1472 C CA . VAL A 1 193 ? 14.062 4.41 0.994 1 98.56 193 VAL A CA 1
ATOM 1473 C C . VAL A 1 193 ? 14.555 3.404 -0.043 1 98.56 193 VAL A C 1
ATOM 1475 O O . VAL A 1 193 ? 15.758 3.156 -0.151 1 98.56 193 VAL A O 1
ATOM 1478 N N . ASP A 1 194 ? 13.68 2.732 -0.729 1 98.75 194 ASP A N 1
ATOM 1479 C CA . ASP A 1 194 ? 13.922 1.787 -1.813 1 98.75 194 ASP A CA 1
ATOM 1480 C C . ASP A 1 194 ? 13.422 2.338 -3.146 1 98.75 194 ASP A C 1
ATOM 1482 O O . ASP A 1 194 ? 12.219 2.502 -3.346 1 98.75 194 ASP A O 1
ATOM 1486 N N . GLU A 1 195 ? 14.352 2.703 -3.967 1 98.12 195 GLU A N 1
ATOM 1487 C CA . GLU A 1 195 ? 14.094 3.244 -5.297 1 98.12 195 GLU A CA 1
ATOM 1488 C C . GLU A 1 195 ? 14.25 2.168 -6.371 1 98.12 195 GLU A C 1
ATOM 1490 O O . GLU A 1 195 ? 15.336 1.612 -6.543 1 98.12 195 GLU A O 1
ATOM 1495 N N . LEU A 1 196 ? 13.164 1.843 -7.082 1 97.38 196 LEU A N 1
ATOM 1496 C CA . LEU A 1 196 ? 13.172 0.801 -8.102 1 97.38 196 LEU A CA 1
ATOM 1497 C C . LEU A 1 196 ? 12.742 1.36 -9.453 1 97.38 196 LEU A C 1
ATOM 1499 O O . LEU A 1 196 ? 11.664 1.955 -9.57 1 97.38 196 LEU A O 1
ATOM 1503 N N . HIS A 1 197 ? 13.594 1.255 -10.43 1 93.19 197 HIS A N 1
ATOM 1504 C CA . HIS A 1 197 ? 13.289 1.577 -11.82 1 93.19 197 HIS A CA 1
ATOM 1505 C C . HIS A 1 197 ? 13.008 0.317 -12.625 1 93.19 197 HIS A C 1
ATOM 1507 O O . HIS A 1 197 ? 13.805 -0.62 -12.625 1 93.19 197 HIS A O 1
ATOM 1513 N N . LEU A 1 198 ? 11.844 0.299 -13.188 1 88.56 198 LEU A N 1
ATOM 1514 C CA . LEU A 1 198 ? 11.484 -0.822 -14.047 1 88.56 198 LEU A CA 1
ATOM 1515 C C . LEU A 1 198 ? 11.547 -0.421 -15.516 1 88.56 198 LEU A C 1
ATOM 1517 O O . LEU A 1 198 ? 11.906 0.713 -15.836 1 88.56 198 LEU A O 1
ATOM 1521 N N . GLY A 1 199 ? 11.391 -1.387 -16.438 1 75.88 199 GLY A N 1
ATOM 1522 C CA . GLY A 1 199 ? 11.477 -1.133 -17.859 1 75.88 199 GLY A CA 1
ATOM 1523 C C . GLY A 1 199 ? 12.828 -1.482 -18.453 1 75.88 199 GLY A C 1
ATOM 1524 O O . GLY A 1 199 ? 13.484 -2.43 -18 1 75.88 199 GLY A O 1
ATOM 1525 N N . GLY A 1 200 ? 13.312 -0.916 -19.531 1 69.5 200 GLY A N 1
ATOM 1526 C CA . GLY A 1 200 ? 14.5 -1.271 -20.297 1 69.5 200 GLY A CA 1
ATOM 1527 C C . GLY A 1 200 ? 15.773 -1.197 -19.469 1 69.5 200 GLY A C 1
ATOM 1528 O O . GLY A 1 200 ? 16.672 -2.033 -19.625 1 69.5 200 GLY A O 1
ATOM 1529 N N . GLY A 1 201 ? 15.953 -0.398 -18.531 1 79 201 GLY A N 1
ATOM 1530 C CA . GLY A 1 201 ? 17.125 -0.231 -17.688 1 79 201 GLY A CA 1
ATOM 1531 C C . GLY A 1 201 ? 16.797 -0.277 -16.203 1 79 201 GLY A C 1
ATOM 1532 O O . GLY A 1 201 ? 17.047 0.683 -15.477 1 79 201 GLY A O 1
ATOM 1533 N N . GLN A 1 202 ? 16.562 -1.601 -15.797 1 88.06 202 GLN A N 1
ATOM 1534 C CA . GLN A 1 202 ? 16.109 -1.738 -14.422 1 88.06 202 GLN A CA 1
ATOM 1535 C C . GLN A 1 202 ? 17.234 -1.428 -13.438 1 88.06 202 GLN A C 1
ATOM 1537 O O . GLN A 1 202 ? 18.391 -1.813 -13.656 1 88.06 202 GLN A O 1
ATOM 1542 N N . LYS A 1 203 ? 17.016 -0.659 -12.508 1 93.94 203 LYS A N 1
ATOM 1543 C CA . LYS A 1 203 ? 17.938 -0.306 -11.438 1 93.94 203 LYS A CA 1
ATOM 1544 C C . LYS A 1 203 ? 17.219 -0.205 -10.094 1 93.94 203 LYS A C 1
ATOM 1546 O O . LYS A 1 203 ? 16.016 0.068 -10.055 1 93.94 203 LYS A O 1
ATOM 1551 N N . ARG A 1 204 ? 18 -0.477 -9.094 1 97.25 204 ARG A N 1
ATOM 1552 C CA . ARG A 1 204 ? 17.469 -0.391 -7.738 1 97.25 204 ARG A CA 1
ATOM 1553 C C . ARG A 1 204 ? 18.5 0.175 -6.777 1 97.25 204 ARG A C 1
ATOM 1555 O O . ARG A 1 204 ? 19.656 -0.271 -6.766 1 97.25 204 ARG A O 1
ATOM 1562 N N . ILE A 1 205 ? 18.125 1.187 -6.066 1 98.19 205 ILE A N 1
ATOM 1563 C CA . ILE A 1 205 ? 19 1.828 -5.094 1 98.19 205 ILE A CA 1
ATOM 1564 C C . ILE A 1 205 ? 18.328 1.835 -3.723 1 98.19 205 ILE A C 1
ATOM 1566 O O . ILE A 1 205 ? 17.141 2.191 -3.602 1 98.19 205 ILE A O 1
ATOM 1570 N N . VAL A 1 206 ? 19.031 1.443 -2.715 1 98.38 206 VAL A N 1
ATOM 1571 C CA . VAL A 1 206 ? 18.562 1.455 -1.338 1 98.38 206 VAL A CA 1
ATOM 1572 C C . VAL A 1 206 ? 19.297 2.531 -0.543 1 98.38 206 VAL A C 1
ATOM 1574 O O . VAL A 1 206 ? 20.531 2.586 -0.554 1 98.38 206 VAL A O 1
ATOM 1577 N N . TYR A 1 207 ? 18.5 3.398 0.079 1 98.06 207 TYR A N 1
ATOM 1578 C CA . TYR A 1 207 ? 19.016 4.441 0.96 1 98.06 207 TYR A CA 1
ATOM 1579 C C . TYR A 1 207 ? 18.688 4.129 2.418 1 98.06 207 TYR A C 1
ATOM 1581 O O . TYR A 1 207 ? 17.594 3.67 2.738 1 98.06 207 TYR A O 1
ATOM 1589 N N . ARG A 1 208 ? 19.641 4.336 3.301 1 96.62 208 ARG A N 1
ATOM 1590 C CA . ARG A 1 208 ? 19.438 4.176 4.734 1 96.62 208 ARG A CA 1
ATOM 1591 C C . ARG A 1 208 ? 19.969 5.375 5.508 1 96.62 208 ARG A C 1
ATOM 1593 O O . ARG A 1 208 ? 21.078 5.836 5.25 1 96.62 208 ARG A O 1
ATOM 1600 N N . ARG A 1 209 ? 19.078 5.848 6.348 1 94.81 209 ARG A N 1
ATOM 1601 C CA . ARG A 1 209 ? 19.547 6.914 7.223 1 94.81 209 ARG A CA 1
ATOM 1602 C C . ARG A 1 209 ? 20.469 6.367 8.305 1 94.81 209 ARG A C 1
ATOM 1604 O O . ARG A 1 209 ? 20.141 5.391 8.977 1 94.81 209 ARG A O 1
ATOM 1611 N N . GLU A 1 210 ? 21.594 6.91 8.398 1 87.88 210 GLU A N 1
ATOM 1612 C CA . GLU A 1 210 ? 22.547 6.477 9.398 1 87.88 210 GLU A CA 1
ATOM 1613 C C . GLU A 1 210 ? 22.234 7.082 10.766 1 87.88 210 GLU A C 1
ATOM 1615 O O . GLU A 1 210 ? 22.531 8.25 11.008 1 87.88 210 GLU A O 1
ATOM 1620 N N . ASP A 1 211 ? 21.031 6.727 11.266 1 69.88 211 ASP A N 1
ATOM 1621 C CA . ASP A 1 211 ? 20.594 7.328 12.516 1 69.88 211 ASP A CA 1
ATOM 1622 C C . ASP A 1 211 ? 21.578 7.02 13.648 1 69.88 211 ASP A C 1
ATOM 1624 O O . ASP A 1 211 ? 21.609 5.898 14.164 1 69.88 211 ASP A O 1
ATOM 1628 N N . ARG A 1 212 ? 22.641 7.656 13.82 1 54.91 212 ARG A N 1
ATOM 1629 C CA . ARG A 1 212 ? 23.469 7.484 15.008 1 54.91 212 ARG A CA 1
ATOM 1630 C C . ARG A 1 212 ? 22.672 7.73 16.281 1 54.91 212 ARG A C 1
ATOM 1632 O O . ARG A 1 212 ? 22.875 7.051 17.281 1 54.91 212 ARG A O 1
ATOM 1639 N N . ALA A 1 213 ? 21.797 8.602 16.188 1 51.66 213 ALA A N 1
ATOM 1640 C CA . ALA A 1 213 ? 21.094 9.031 17.391 1 51.66 213 ALA A CA 1
ATOM 1641 C C . ALA A 1 213 ? 19.875 8.148 17.656 1 51.66 213 ALA A C 1
ATOM 1643 O O . ALA A 1 213 ? 19.484 7.969 18.812 1 51.66 213 ALA A O 1
ATOM 1644 N N . LEU A 1 214 ? 19.141 7.664 16.609 1 53.59 214 LEU A N 1
ATOM 1645 C CA . LEU A 1 214 ? 17.984 6.863 16.953 1 53.59 214 LEU A CA 1
ATOM 1646 C C . LEU A 1 214 ? 18.391 5.617 17.734 1 53.59 214 LEU A C 1
ATOM 1648 O O . LEU A 1 214 ? 17.547 4.922 18.297 1 53.59 214 LEU A O 1
ATOM 1652 N N . ALA A 1 215 ? 19.688 5.211 17.594 1 47.38 215 ALA A N 1
ATOM 1653 C CA . ALA A 1 215 ? 20.156 4.148 18.484 1 47.38 215 ALA A CA 1
ATOM 1654 C C . ALA A 1 215 ? 19.875 4.484 19.938 1 47.38 215 ALA A C 1
ATOM 1656 O O . ALA A 1 215 ? 19.641 3.59 20.75 1 47.38 215 ALA A O 1
ATOM 1657 N N . SER A 1 216 ? 19.844 5.762 20.266 1 45.84 216 SER A N 1
ATOM 1658 C CA . SER A 1 216 ? 19.812 6.078 21.688 1 45.84 216 SER A CA 1
ATOM 1659 C C . SER A 1 216 ? 18.406 6.465 22.125 1 45.84 216 SER A C 1
ATOM 1661 O O . SER A 1 216 ? 18.094 6.422 23.312 1 45.84 216 SER A O 1
ATOM 1663 N N . SER A 1 217 ? 17.578 7.074 21.344 1 53.09 217 SER A N 1
ATOM 1664 C CA . SER A 1 217 ? 16.266 7.484 21.812 1 53.09 217 SER A CA 1
ATOM 1665 C C . SER A 1 217 ? 15.156 6.891 20.953 1 53.09 217 SER A C 1
ATOM 1667 O O . SER A 1 217 ? 15.102 7.145 19.75 1 53.09 217 SER A O 1
ATOM 1669 N N . PRO A 1 218 ? 14.461 6.031 21.562 1 57.59 218 PRO A N 1
ATOM 1670 C CA . PRO A 1 218 ? 13.398 5.324 20.844 1 57.59 218 PRO A CA 1
ATOM 1671 C C . PRO A 1 218 ? 12.312 6.262 20.328 1 57.59 218 PRO A C 1
ATOM 1673 O O . PRO A 1 218 ? 11.445 5.84 19.562 1 57.59 218 PRO A O 1
ATOM 1676 N N . THR A 1 219 ? 12.445 7.664 20.781 1 73.12 219 THR A N 1
ATOM 1677 C CA . THR A 1 219 ? 11.359 8.57 20.406 1 73.12 219 THR A CA 1
ATOM 1678 C C . THR A 1 219 ? 11.656 9.25 19.062 1 73.12 219 THR A C 1
ATOM 1680 O O . THR A 1 219 ? 12.742 9.797 18.875 1 73.12 219 THR A O 1
ATOM 1683 N N . CYS A 1 220 ? 10.844 9.156 18.156 1 83.25 220 CYS A N 1
ATOM 1684 C CA . CYS A 1 220 ? 10.945 9.812 16.859 1 83.25 220 CYS A CA 1
ATOM 1685 C C . CYS A 1 220 ? 10.539 11.273 16.938 1 83.25 220 CYS A C 1
ATOM 1687 O O . CYS A 1 220 ? 9.438 11.586 17.422 1 83.25 220 CYS A O 1
ATOM 1689 N N . THR A 1 221 ? 11.484 12.172 16.688 1 84.62 221 THR A N 1
ATOM 1690 C CA . THR A 1 221 ? 11.219 13.602 16.578 1 84.62 221 THR A CA 1
ATOM 1691 C C . THR A 1 221 ? 11.789 14.164 15.281 1 84.62 221 THR A C 1
ATOM 1693 O O . THR A 1 221 ? 12.586 13.508 14.609 1 84.62 221 THR A O 1
ATOM 1696 N N . LEU A 1 222 ? 11.375 15.328 14.953 1 89.44 222 LEU A N 1
ATOM 1697 C CA . LEU A 1 222 ? 11.891 15.977 13.75 1 89.44 222 LEU A CA 1
ATOM 1698 C C . LEU A 1 222 ? 13.383 16.266 13.883 1 89.44 222 LEU A C 1
ATOM 1700 O O . LEU A 1 222 ? 14.102 16.312 12.883 1 89.44 222 LEU A O 1
ATOM 1704 N N . ASN A 1 223 ? 13.852 16.422 15.078 1 83.38 223 ASN A N 1
ATOM 1705 C CA . ASN A 1 223 ? 15.258 16.703 15.344 1 83.38 223 ASN A CA 1
ATOM 1706 C C . ASN A 1 223 ? 16.156 15.57 14.875 1 83.38 223 ASN A C 1
ATOM 1708 O O . ASN A 1 223 ? 17.344 15.781 14.625 1 83.38 223 ASN A O 1
ATOM 1712 N N . ASN A 1 224 ? 15.594 14.383 14.727 1 81.81 224 ASN A N 1
ATOM 1713 C CA . ASN A 1 224 ? 16.344 13.219 14.273 1 81.81 224 ASN A CA 1
ATOM 1714 C C . ASN A 1 224 ? 16.891 13.422 12.859 1 81.81 224 ASN A C 1
ATOM 1716 O O . ASN A 1 224 ? 17.812 12.719 12.438 1 81.81 224 ASN A O 1
ATOM 1720 N N . LEU A 1 225 ? 16.359 14.383 12.203 1 88 225 LEU A N 1
ATOM 1721 C CA . LEU A 1 225 ? 16.75 14.586 10.812 1 88 225 LEU A CA 1
ATOM 1722 C C . LEU A 1 225 ? 17.844 15.641 10.711 1 88 225 LEU A C 1
ATOM 1724 O O . LEU A 1 225 ? 18.438 15.82 9.641 1 88 225 LEU A O 1
ATOM 1728 N N . ARG A 1 226 ? 18.094 16.344 11.797 1 84.31 226 ARG A N 1
ATOM 1729 C CA . ARG A 1 226 ? 19.141 17.344 11.75 1 84.31 226 ARG A CA 1
ATOM 1730 C C . ARG A 1 226 ? 20.5 16.703 11.555 1 84.31 226 ARG A C 1
ATOM 1732 O O . ARG A 1 226 ? 20.938 15.898 12.383 1 84.31 226 ARG A O 1
ATOM 1739 N N . GLY A 1 227 ? 21.109 17 10.445 1 82.94 227 GLY A N 1
ATOM 1740 C CA . GLY A 1 227 ? 22.438 16.438 10.164 1 82.94 227 GLY A CA 1
ATOM 1741 C C . GLY A 1 227 ? 22.391 14.977 9.766 1 82.94 227 GLY A C 1
ATOM 1742 O O . GLY A 1 227 ? 23.375 14.258 9.93 1 82.94 227 GLY A O 1
ATOM 1743 N N . ALA A 1 228 ? 21.234 14.531 9.359 1 87.5 228 ALA A N 1
ATOM 1744 C CA . ALA A 1 228 ? 21.094 13.125 8.984 1 87.5 228 ALA A CA 1
ATOM 1745 C C . ALA A 1 228 ? 22.016 12.781 7.82 1 87.5 228 ALA A C 1
ATOM 1747 O O . ALA A 1 228 ? 22.156 13.562 6.875 1 87.5 228 ALA A O 1
ATOM 1748 N N . VAL A 1 229 ? 22.656 11.68 7.992 1 91.88 229 VAL A N 1
ATOM 1749 C CA . VAL A 1 229 ? 23.5 11.141 6.934 1 91.88 229 VAL A CA 1
ATOM 1750 C C . VAL A 1 229 ? 22.844 9.898 6.332 1 91.88 229 VAL A C 1
ATOM 1752 O O . VAL A 1 229 ? 22.266 9.086 7.055 1 91.88 229 VAL A O 1
ATOM 1755 N N . TRP A 1 230 ? 22.984 9.781 5.008 1 95.25 230 TRP A N 1
ATOM 1756 C CA . TRP A 1 230 ? 22.359 8.672 4.297 1 95.25 230 TRP A CA 1
ATOM 1757 C C . TRP A 1 230 ? 23.406 7.828 3.572 1 95.25 230 TRP A C 1
ATOM 1759 O O . TRP A 1 230 ? 24.344 8.367 2.986 1 95.25 230 TRP A O 1
ATOM 1769 N N . SER A 1 231 ? 23.266 6.566 3.682 1 96.44 231 SER A N 1
ATOM 1770 C CA . SER A 1 231 ? 24.016 5.664 2.807 1 96.44 231 SER A CA 1
ATOM 1771 C C . SER A 1 231 ? 23.172 5.262 1.595 1 96.44 231 SER A C 1
ATOM 1773 O O . SER A 1 231 ? 21.953 5.34 1.628 1 96.44 231 SER A O 1
ATOM 1775 N N . GLU A 1 232 ? 23.844 4.934 0.518 1 96.69 232 GLU A N 1
ATOM 1776 C CA . GLU A 1 232 ? 23.219 4.469 -0.715 1 96.69 232 GLU A CA 1
ATOM 1777 C C . GLU A 1 232 ? 23.906 3.213 -1.244 1 96.69 232 GLU A C 1
ATOM 1779 O O . GLU A 1 232 ? 25.125 3.105 -1.202 1 96.69 232 GLU A O 1
ATOM 1784 N N . GLU A 1 233 ? 23.125 2.297 -1.653 1 97.38 233 GLU A N 1
ATOM 1785 C CA . GLU A 1 233 ? 23.656 1.055 -2.215 1 97.38 233 GLU A CA 1
ATOM 1786 C C . GLU A 1 233 ? 22.844 0.612 -3.428 1 97.38 233 GLU A C 1
ATOM 1788 O O . GLU A 1 233 ? 21.609 0.545 -3.365 1 97.38 233 GLU A O 1
ATOM 1793 N N . SER A 1 234 ? 23.578 0.358 -4.559 1 97.06 234 SER A N 1
ATOM 1794 C CA . SER A 1 234 ? 22.938 -0.264 -5.715 1 97.06 234 SER A CA 1
ATOM 1795 C C . SER A 1 234 ? 22.75 -1.764 -5.504 1 97.06 234 SER A C 1
ATOM 1797 O O . SER A 1 234 ? 23.703 -2.465 -5.148 1 97.06 234 SER A O 1
ATOM 1799 N N . VAL A 1 235 ? 21.562 -2.219 -5.727 1 96.88 235 VAL A N 1
ATOM 1800 C CA . VAL A 1 235 ? 21.281 -3.637 -5.527 1 96.88 235 VAL A CA 1
ATOM 1801 C C . VAL A 1 235 ? 20.531 -4.191 -6.742 1 96.88 235 VAL A C 1
ATOM 1803 O O . VAL A 1 235 ? 20.062 -3.428 -7.59 1 96.88 235 VAL A O 1
ATOM 1806 N N . ASN A 1 236 ? 20.406 -5.535 -6.816 1 94.25 236 ASN A N 1
ATOM 1807 C CA . ASN A 1 236 ? 19.641 -6.168 -7.891 1 94.25 236 ASN A CA 1
ATOM 1808 C C . ASN A 1 236 ? 18.141 -5.902 -7.758 1 94.25 236 ASN A C 1
ATOM 1810 O O . ASN A 1 236 ? 17.594 -5.965 -6.656 1 94.25 236 ASN A O 1
ATOM 1814 N N . PRO A 1 237 ? 17.547 -5.648 -8.859 1 92.62 237 PRO A N 1
ATOM 1815 C CA . PRO A 1 237 ? 16.078 -5.477 -8.805 1 92.62 237 PRO A CA 1
ATOM 1816 C C . PRO A 1 237 ? 15.359 -6.734 -8.328 1 92.62 237 PRO A C 1
ATOM 1818 O O . PRO A 1 237 ? 15.852 -7.848 -8.531 1 92.62 237 PRO A O 1
ATOM 1821 N N . MET B 1 1 ? -23.766 -17.688 -13.266 1 56.72 1 MET B N 1
ATOM 1822 C CA . MET B 1 1 ? -23.609 -18.141 -11.891 1 56.72 1 MET B CA 1
ATOM 1823 C C . MET B 1 1 ? -23.062 -17.016 -11.008 1 56.72 1 MET B C 1
ATOM 1825 O O . MET B 1 1 ? -22.328 -16.156 -11.477 1 56.72 1 MET B O 1
ATOM 1829 N N . PRO B 1 2 ? -23.641 -16.922 -9.773 1 71 2 PRO B N 1
ATOM 1830 C CA . PRO B 1 2 ? -23.172 -15.852 -8.891 1 71 2 PRO B CA 1
ATOM 1831 C C . PRO B 1 2 ? -21.688 -15.938 -8.602 1 71 2 PRO B C 1
ATOM 1833 O O . PRO B 1 2 ? -21.109 -17.031 -8.578 1 71 2 PRO B O 1
ATOM 1836 N N . LEU B 1 3 ? -21.047 -14.797 -8.617 1 81.19 3 LEU B N 1
ATOM 1837 C CA . LEU B 1 3 ? -19.625 -14.742 -8.273 1 81.19 3 LEU B CA 1
ATOM 1838 C C . LEU B 1 3 ? -19.406 -15.211 -6.836 1 81.19 3 LEU B C 1
ATOM 1840 O O . LEU B 1 3 ? -20.344 -15.258 -6.039 1 81.19 3 LEU B O 1
ATOM 1844 N N . ALA B 1 4 ? -18.297 -15.758 -6.582 1 88.31 4 ALA B N 1
ATOM 1845 C CA . ALA B 1 4 ? -17.938 -16.406 -5.32 1 88.31 4 ALA B CA 1
ATOM 1846 C C . ALA B 1 4 ? -18.094 -15.438 -4.148 1 88.31 4 ALA B C 1
ATOM 1848 O O . ALA B 1 4 ? -18.266 -15.859 -3.006 1 88.31 4 ALA B O 1
ATOM 1849 N N . ALA B 1 5 ? -17.984 -14.125 -4.391 1 95 5 ALA B N 1
ATOM 1850 C CA . ALA B 1 5 ? -18.141 -13.094 -3.369 1 95 5 ALA B CA 1
ATOM 1851 C C . ALA B 1 5 ? -18.781 -11.836 -3.945 1 95 5 ALA B C 1
ATOM 1853 O O . ALA B 1 5 ? -18.531 -11.477 -5.098 1 95 5 ALA B O 1
ATOM 1854 N N . PRO B 1 6 ? -19.578 -11.109 -3.18 1 96.56 6 PRO B N 1
ATOM 1855 C CA . PRO B 1 6 ? -20.359 -9.977 -3.699 1 96.56 6 PRO B CA 1
ATOM 1856 C C . PRO B 1 6 ? -19.469 -8.82 -4.168 1 96.56 6 PRO B C 1
ATOM 1858 O O . PRO B 1 6 ? -19.875 -8.039 -5.031 1 96.56 6 PRO B O 1
ATOM 1861 N N . TRP B 1 7 ? -18.312 -8.648 -3.682 1 97.56 7 TRP B N 1
ATOM 1862 C CA . TRP B 1 7 ? -17.438 -7.527 -4.008 1 97.56 7 TRP B CA 1
ATOM 1863 C C . TRP B 1 7 ? -16.734 -7.75 -5.344 1 97.56 7 TRP B C 1
ATOM 1865 O O . TRP B 1 7 ? -16.141 -6.824 -5.898 1 97.56 7 TRP B O 1
ATOM 1875 N N . MET B 1 8 ? -16.781 -8.992 -5.898 1 96.69 8 MET B N 1
ATOM 1876 C CA . MET B 1 8 ? -16.078 -9.305 -7.133 1 96.69 8 MET B CA 1
ATOM 1877 C C . MET B 1 8 ? -16.703 -8.578 -8.32 1 96.69 8 MET B C 1
ATOM 1879 O O . MET B 1 8 ? -15.992 -8.117 -9.219 1 96.69 8 MET B O 1
ATOM 1883 N N . THR B 1 9 ? -18.016 -8.445 -8.328 1 95 9 THR B N 1
ATOM 1884 C CA . THR B 1 9 ? -18.688 -7.789 -9.438 1 95 9 THR B CA 1
ATOM 1885 C C . THR B 1 9 ? -18.281 -6.32 -9.531 1 95 9 THR B C 1
ATOM 1887 O O . THR B 1 9 ? -17.828 -5.863 -10.586 1 95 9 THR B O 1
ATOM 1890 N N . PRO B 1 10 ? -18.391 -5.562 -8.461 1 93.94 10 PRO B N 1
ATOM 1891 C CA . PRO B 1 10 ? -17.953 -4.172 -8.594 1 93.94 10 PRO B CA 1
ATOM 1892 C C . PRO B 1 10 ? -16.469 -4.043 -8.875 1 93.94 10 PRO B C 1
ATOM 1894 O O . PRO B 1 10 ? -16.047 -3.107 -9.562 1 93.94 10 PRO B O 1
ATOM 1897 N N . LEU B 1 11 ? -15.617 -4.898 -8.391 1 94.69 11 LEU B N 1
ATOM 1898 C CA . LEU B 1 11 ? -14.195 -4.844 -8.703 1 94.69 11 LEU B CA 1
ATOM 1899 C C . LEU B 1 11 ? -13.961 -5.07 -10.195 1 94.69 11 LEU B C 1
ATOM 1901 O O . LEU B 1 11 ? -13.227 -4.312 -10.836 1 94.69 11 LEU B O 1
ATOM 1905 N N . LYS B 1 12 ? -14.586 -6.121 -10.727 1 91.81 12 LYS B N 1
ATOM 1906 C CA . LYS B 1 12 ? -14.43 -6.426 -12.141 1 91.81 12 LYS B CA 1
ATOM 1907 C C . LYS B 1 12 ? -14.93 -5.273 -13.008 1 91.81 12 LYS B C 1
ATOM 1909 O O . LYS B 1 12 ? -14.336 -4.965 -14.047 1 91.81 12 LYS B O 1
ATOM 1914 N N . LYS B 1 13 ? -16 -4.672 -12.578 1 88.62 13 LYS B N 1
ATOM 1915 C CA . LYS B 1 13 ? -16.516 -3.5 -13.281 1 88.62 13 LYS B CA 1
ATOM 1916 C C . LYS B 1 13 ? -15.492 -2.363 -13.273 1 88.62 13 LYS B C 1
ATOM 1918 O O . LYS B 1 13 ? -15.273 -1.708 -14.289 1 88.62 13 LYS B O 1
ATOM 1923 N N . ALA B 1 14 ? -14.891 -2.133 -12.148 1 87.81 14 ALA B N 1
ATOM 1924 C CA . ALA B 1 14 ? -13.906 -1.067 -12.023 1 87.81 14 ALA B CA 1
ATOM 1925 C C . ALA B 1 14 ? -12.672 -1.358 -12.875 1 87.81 14 ALA B C 1
ATOM 1927 O O . ALA B 1 14 ? -12.055 -0.439 -13.414 1 87.81 14 ALA B O 1
ATOM 1928 N N . LEU B 1 15 ? -12.328 -2.648 -13.016 1 87 15 LEU B N 1
ATOM 1929 C CA . LEU B 1 15 ? -11.164 -3.062 -13.781 1 87 15 LEU B 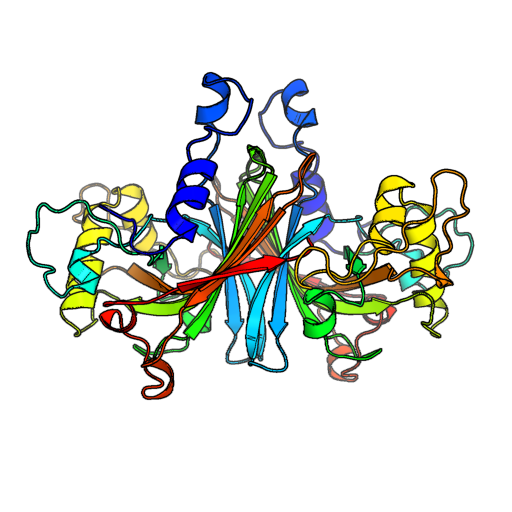CA 1
ATOM 1930 C C . LEU B 1 15 ? -11.414 -2.904 -15.281 1 87 15 LEU B C 1
ATOM 1932 O O . LEU B 1 15 ? -10.477 -2.707 -16.047 1 87 15 LEU B O 1
ATOM 1936 N N . SER B 1 16 ? -12.617 -3.197 -15.867 1 75.38 16 SER B N 1
ATOM 1937 C CA . SER B 1 16 ? -12.969 -3.139 -17.281 1 75.38 16 SER B CA 1
ATOM 1938 C C . SER B 1 16 ? -13.266 -1.708 -17.719 1 75.38 16 SER B C 1
ATOM 1940 O O . SER B 1 16 ? -13.688 -1.476 -18.859 1 75.38 16 SER B O 1
ATOM 1942 N N . HIS B 1 17 ? -12.664 -0.863 -17.359 1 59.53 17 HIS B N 1
ATOM 1943 C CA . HIS B 1 17 ? -12.695 0.53 -17.797 1 59.53 17 HIS B CA 1
ATOM 1944 C C . HIS B 1 17 ? -14.125 1.043 -17.891 1 59.53 17 HIS B C 1
ATOM 1946 O O . HIS B 1 17 ? -14.359 2.17 -18.328 1 59.53 17 HIS B O 1
ATOM 1952 N N . GLY B 1 18 ? -15.047 0.28 -17.781 1 45.44 18 GLY B N 1
ATOM 1953 C CA . GLY B 1 18 ? -16.438 0.61 -18.047 1 45.44 18 GLY B CA 1
ATOM 1954 C C . GLY B 1 18 ? -17 1.63 -17.078 1 45.44 18 GLY B C 1
ATOM 1955 O O . GLY B 1 18 ? -18.109 2.127 -17.266 1 45.44 18 GLY B O 1
ATOM 1956 N N . GLY B 1 19 ? -16.438 1.991 -16.172 1 40.72 19 GLY B N 1
ATOM 1957 C CA . GLY B 1 19 ? -17.047 3.184 -15.617 1 40.72 19 GLY B CA 1
ATOM 1958 C C . GLY B 1 19 ? -16.297 4.457 -15.953 1 40.72 19 GLY B C 1
ATOM 1959 O O . GLY B 1 19 ? -16.578 5.516 -15.375 1 40.72 19 GLY B O 1
ATOM 1960 N N . THR B 1 20 ? -15.125 4.305 -16.375 1 44.78 20 THR B N 1
ATOM 1961 C CA . THR B 1 20 ? -14.445 5.523 -16.797 1 44.78 20 THR B CA 1
ATOM 1962 C C . THR B 1 20 ? -15.117 6.113 -18.031 1 44.78 20 THR B C 1
ATOM 1964 O O . THR B 1 20 ? -15.711 5.387 -18.828 1 44.78 20 THR B O 1
ATOM 1967 N N . GLN B 1 21 ? -15.484 7.18 -17.781 1 46.03 21 GLN B N 1
ATOM 1968 C CA . GLN B 1 21 ? -15.945 8.055 -18.844 1 46.03 21 GLN B CA 1
ATOM 1969 C C . GLN B 1 21 ? -14.844 8.297 -19.875 1 46.03 21 GLN B C 1
ATOM 1971 O O . GLN B 1 21 ? -14.992 9.117 -20.781 1 46.03 21 GLN B O 1
ATOM 1976 N N . ARG B 1 22 ? -13.719 7.641 -19.688 1 44.53 22 ARG B N 1
ATOM 1977 C CA . ARG B 1 22 ? -12.727 7.953 -20.703 1 44.53 22 ARG B CA 1
ATOM 1978 C C . ARG B 1 22 ? -12.969 7.141 -21.969 1 44.53 22 ARG B C 1
ATOM 1980 O O . ARG B 1 22 ? -13.555 6.055 -21.922 1 44.53 22 ARG B O 1
ATOM 1987 N N . LYS B 1 23 ? -12.508 7.75 -23.016 1 46.19 23 LYS B N 1
ATOM 1988 C CA . LYS B 1 23 ? -12.664 7.164 -24.344 1 46.19 23 LYS B CA 1
ATOM 1989 C C . LYS B 1 23 ? -11.844 5.883 -24.469 1 46.19 23 LYS B C 1
ATOM 1991 O O . LYS B 1 23 ? -10.812 5.73 -23.812 1 46.19 23 LYS B O 1
ATOM 1996 N N . ALA B 1 24 ? -12.289 4.883 -25.344 1 45.84 24 ALA B N 1
ATOM 1997 C CA . ALA B 1 24 ? -11.758 3.553 -25.625 1 45.84 24 ALA B CA 1
ATOM 1998 C C . ALA B 1 24 ? -10.242 3.596 -25.797 1 45.84 24 ALA B C 1
ATOM 2000 O O . ALA B 1 24 ? -9.523 2.742 -25.281 1 45.84 24 ALA B O 1
ATOM 2001 N N . ARG B 1 25 ? -9.75 4.328 -26.656 1 45.12 25 ARG B N 1
ATOM 2002 C CA . ARG B 1 25 ? -8.344 4.422 -27.031 1 45.12 25 ARG B CA 1
ATOM 2003 C C . ARG B 1 25 ? -7.461 4.676 -25.812 1 45.12 25 ARG B C 1
ATOM 2005 O O . ARG B 1 25 ? -6.285 4.305 -25.797 1 45.12 25 ARG B O 1
ATOM 2012 N N . ASP B 1 26 ? -8.016 5.355 -24.953 1 44.34 26 ASP B N 1
ATOM 2013 C CA . ASP B 1 26 ? -7.246 5.73 -23.781 1 44.34 26 ASP B CA 1
ATOM 2014 C C . ASP B 1 26 ? -7.273 4.621 -22.734 1 44.34 26 ASP B C 1
ATOM 2016 O O . ASP B 1 26 ? -6.574 4.695 -21.719 1 44.34 26 ASP B O 1
ATOM 2020 N N . ARG B 1 27 ? -8.023 3.611 -22.953 1 45.81 27 ARG B N 1
ATOM 2021 C CA . ARG B 1 27 ? -8.188 2.465 -22.062 1 45.81 27 ARG B CA 1
ATOM 2022 C C . ARG B 1 27 ? -7.004 1.509 -22.188 1 45.81 27 ARG B C 1
ATOM 2024 O O . ARG B 1 27 ? -6.801 0.654 -21.312 1 45.81 27 ARG B O 1
ATOM 2031 N N . SER B 1 28 ? -6.578 1.504 -23.375 1 45.06 28 SER B N 1
ATOM 2032 C CA . SER B 1 28 ? -5.484 0.557 -23.578 1 45.06 28 SER B CA 1
ATOM 2033 C C . SER B 1 28 ? -4.438 0.681 -22.484 1 45.06 28 SER B C 1
ATOM 2035 O O . SER B 1 28 ? -3.73 -0.283 -22.172 1 45.06 28 SER B O 1
ATOM 2037 N N . ALA B 1 29 ? -4.305 1.879 -22 1 43.12 29 ALA B N 1
ATOM 2038 C CA . ALA B 1 29 ? -3.207 2.172 -21.094 1 43.12 29 ALA B CA 1
ATOM 2039 C C . ALA B 1 29 ? -3.525 1.689 -19.672 1 43.12 29 ALA B C 1
ATOM 2041 O O . ALA B 1 29 ? -2.654 1.688 -18.797 1 43.12 29 ALA B O 1
ATOM 2042 N N . ALA B 1 30 ? -4.777 1.479 -19.438 1 45.75 30 ALA B N 1
ATOM 2043 C CA . ALA B 1 30 ? -5.062 1.266 -18.016 1 45.75 30 ALA B CA 1
ATOM 2044 C C . ALA B 1 30 ? -4.469 -0.05 -17.531 1 45.75 30 ALA B C 1
ATOM 2046 O O . ALA B 1 30 ? -4.98 -1.127 -17.844 1 45.75 30 ALA B O 1
ATOM 2047 N N . LYS B 1 31 ? -3.184 -0.137 -17.484 1 53.38 31 LYS B N 1
ATOM 2048 C CA . LYS B 1 31 ? -2.5 -1.217 -16.781 1 53.38 31 LYS B CA 1
ATOM 2049 C C . LYS B 1 31 ? -3.051 -1.386 -15.359 1 53.38 31 LYS B C 1
ATOM 2051 O O . LYS B 1 31 ? -2.605 -0.708 -14.43 1 53.38 31 LYS B O 1
ATOM 2056 N N . ARG B 1 32 ? -4.191 -1.992 -15.258 1 73.75 32 ARG B N 1
ATOM 2057 C CA . ARG B 1 32 ? -4.949 -2.104 -14.016 1 73.75 32 ARG B CA 1
ATOM 2058 C C . ARG B 1 32 ? -4.547 -3.355 -13.242 1 73.75 32 ARG B C 1
ATOM 2060 O O . ARG B 1 32 ? -5.367 -3.941 -12.531 1 73.75 32 ARG B O 1
ATOM 2067 N N . LYS B 1 33 ? -3.27 -3.621 -13.461 1 87.94 33 LYS B N 1
ATOM 2068 C CA . LYS B 1 33 ? -2.898 -4.855 -12.781 1 87.94 33 LYS B CA 1
ATOM 2069 C C . LYS B 1 33 ? -1.983 -4.578 -11.594 1 87.94 33 LYS B C 1
ATOM 2071 O O . LYS B 1 33 ? -1.656 -5.484 -10.828 1 87.94 33 LYS B O 1
ATOM 2076 N N . HIS B 1 34 ? -1.644 -3.27 -11.422 1 92.62 34 HIS B N 1
ATOM 2077 C CA . HIS B 1 34 ? -0.775 -2.934 -10.297 1 92.62 34 HIS B CA 1
ATOM 2078 C C . HIS B 1 34 ? -1.566 -2.844 -9 1 92.62 34 HIS B C 1
ATOM 2080 O O . HIS B 1 34 ? -2.557 -2.113 -8.922 1 92.62 34 HIS B O 1
ATOM 2086 N N . VAL B 1 35 ? -1.119 -3.639 -8.078 1 96.56 35 VAL B N 1
ATOM 2087 C CA . VAL B 1 35 ? -1.734 -3.73 -6.754 1 96.56 35 VAL B CA 1
ATOM 2088 C C . VAL B 1 35 ? -0.669 -3.559 -5.676 1 96.56 35 VAL B C 1
ATOM 2090 O O . VAL B 1 35 ? 0.453 -4.051 -5.816 1 96.56 35 VAL B O 1
ATOM 2093 N N . GLN B 1 36 ? -1.002 -2.789 -4.637 1 98.06 36 GLN B N 1
ATOM 2094 C CA . GLN B 1 36 ? -0.089 -2.723 -3.5 1 98.06 36 GLN B CA 1
ATOM 2095 C C . GLN B 1 36 ? -0.424 -3.789 -2.463 1 98.06 36 GLN B C 1
ATOM 2097 O O . GLN B 1 36 ? -1.585 -3.949 -2.082 1 98.06 36 GLN B O 1
ATOM 2102 N N . ILE B 1 37 ? 0.59 -4.516 -2 1 98.56 37 ILE B N 1
ATOM 2103 C CA . ILE B 1 37 ? 0.396 -5.504 -0.945 1 98.56 37 ILE B CA 1
ATOM 2104 C C . ILE B 1 37 ? 1.18 -5.094 0.299 1 98.56 37 ILE B C 1
ATOM 2106 O O . ILE B 1 37 ? 2.346 -4.703 0.205 1 98.56 37 ILE B O 1
ATOM 2110 N N . ALA B 1 38 ? 0.52 -5.125 1.392 1 98.56 38 ALA B N 1
ATOM 2111 C CA . ALA B 1 38 ? 1.141 -4.828 2.68 1 98.56 38 ALA B CA 1
ATOM 2112 C C . ALA B 1 38 ? 1.272 -6.09 3.529 1 98.56 38 ALA B C 1
ATOM 2114 O O . ALA B 1 38 ? 0.362 -6.918 3.564 1 98.56 38 ALA B O 1
ATOM 2115 N N . THR B 1 39 ? 2.396 -6.238 4.133 1 97.12 39 THR B N 1
ATOM 2116 C CA . THR B 1 39 ? 2.703 -7.289 5.098 1 97.12 39 THR B CA 1
ATOM 2117 C C . THR B 1 39 ? 3.385 -6.707 6.332 1 97.12 39 THR B C 1
ATOM 2119 O O . THR B 1 39 ? 3.58 -5.496 6.43 1 97.12 39 THR B O 1
ATOM 2122 N N . VAL B 1 40 ? 3.605 -7.574 7.281 1 95.31 40 VAL B N 1
ATOM 2123 C CA . VAL B 1 40 ? 4.398 -7.215 8.453 1 95.31 40 VAL B CA 1
ATOM 2124 C C . VAL B 1 40 ? 5.699 -8.016 8.461 1 95.31 40 VAL B C 1
ATOM 2126 O O . VAL B 1 40 ? 5.676 -9.25 8.375 1 95.31 40 VAL B O 1
ATOM 2129 N N . ASP B 1 41 ? 6.766 -7.281 8.43 1 93.62 41 ASP B N 1
ATOM 2130 C CA . ASP B 1 41 ? 8.039 -7.969 8.602 1 93.62 41 ASP B CA 1
ATOM 2131 C C . ASP B 1 41 ? 8.109 -8.68 9.945 1 93.62 41 ASP B C 1
ATOM 2133 O O . ASP B 1 41 ? 8.109 -8.039 11 1 93.62 41 ASP B O 1
ATOM 2137 N N . PRO B 1 42 ? 8.219 -9.953 9.945 1 90.5 42 PRO B N 1
ATOM 2138 C CA . PRO B 1 42 ? 8.18 -10.664 11.227 1 90.5 42 PRO B CA 1
ATOM 2139 C C . PRO B 1 42 ? 9.391 -10.375 12.102 1 90.5 42 PRO B C 1
ATOM 2141 O O . PRO B 1 42 ? 9.336 -10.562 13.32 1 90.5 42 PRO B O 1
ATOM 2144 N N . LEU B 1 43 ? 10.453 -9.961 11.555 1 89.81 43 LEU B N 1
ATOM 2145 C CA . LEU B 1 43 ? 11.656 -9.695 12.328 1 89.81 43 LEU B CA 1
ATOM 2146 C C . LEU B 1 43 ? 11.578 -8.344 13.023 1 89.81 43 LEU B C 1
ATOM 2148 O O . LEU B 1 43 ? 11.859 -8.234 14.219 1 89.81 43 LEU B O 1
ATOM 2152 N N . SER B 1 44 ? 11.062 -7.312 12.344 1 90.38 44 SER B N 1
ATOM 2153 C CA . SER B 1 44 ? 11.086 -5.953 12.883 1 90.38 44 SER B CA 1
ATOM 2154 C C . SER B 1 44 ? 9.719 -5.555 13.422 1 90.38 44 SER B C 1
ATOM 2156 O O . SER B 1 44 ? 9.602 -4.598 14.188 1 90.38 44 SER B O 1
ATOM 2158 N N . GLY B 1 45 ? 8.68 -6.246 12.898 1 91.81 45 GLY B N 1
ATOM 2159 C CA . GLY B 1 45 ? 7.328 -5.852 13.25 1 91.81 45 GLY B CA 1
ATOM 2160 C C . GLY B 1 45 ? 6.824 -4.668 12.445 1 91.81 45 GLY B C 1
ATOM 2161 O O . GLY B 1 45 ? 5.691 -4.223 12.633 1 91.81 45 GLY B O 1
ATOM 2162 N N . ARG B 1 46 ? 7.617 -4.156 11.508 1 94.62 46 ARG B N 1
ATOM 2163 C CA . ARG B 1 46 ? 7.258 -2.98 10.719 1 94.62 46 ARG B CA 1
ATOM 2164 C C . ARG B 1 46 ? 6.375 -3.361 9.539 1 94.62 46 ARG B C 1
ATOM 2166 O O . ARG B 1 46 ? 6.5 -4.461 8.992 1 94.62 46 ARG B O 1
ATOM 2173 N N . PRO B 1 47 ? 5.488 -2.449 9.195 1 97 47 PRO B N 1
ATOM 2174 C CA . PRO B 1 47 ? 4.738 -2.686 7.961 1 97 47 PRO B CA 1
ATOM 2175 C C . PRO B 1 47 ? 5.605 -2.562 6.711 1 97 47 PRO B C 1
ATOM 2177 O O . PRO B 1 47 ? 6.574 -1.799 6.699 1 97 47 PRO B O 1
ATOM 2180 N N . THR B 1 48 ? 5.316 -3.336 5.746 1 98.06 48 THR B N 1
ATOM 2181 C CA . THR B 1 48 ? 5.906 -3.229 4.414 1 98.06 48 THR B CA 1
ATOM 2182 C C . THR B 1 48 ? 4.82 -3.096 3.352 1 98.06 48 THR B C 1
ATOM 2184 O O . THR B 1 48 ? 3.709 -3.594 3.527 1 98.06 48 THR B O 1
ATOM 2187 N N . VAL B 1 49 ? 5.094 -2.361 2.301 1 98.75 49 VAL B N 1
ATOM 2188 C CA . VAL B 1 49 ? 4.133 -2.232 1.208 1 98.75 49 VAL B CA 1
ATOM 2189 C C . VAL B 1 49 ? 4.875 -2.064 -0.115 1 98.75 49 VAL B C 1
ATOM 2191 O O . VAL B 1 49 ? 5.891 -1.364 -0.182 1 98.75 49 VAL B O 1
ATOM 2194 N N . ARG B 1 50 ? 4.43 -2.744 -1.134 1 98.25 50 ARG B N 1
ATOM 2195 C CA . ARG B 1 50 ? 5.027 -2.646 -2.461 1 98.25 50 ARG B CA 1
ATOM 2196 C C . ARG B 1 50 ? 4.004 -2.961 -3.547 1 98.25 50 ARG B C 1
ATOM 2198 O O . ARG B 1 50 ? 2.994 -3.619 -3.285 1 98.25 50 ARG B O 1
ATOM 2205 N N . THR B 1 51 ? 4.324 -2.449 -4.711 1 96.88 51 THR B N 1
ATOM 2206 C CA . THR B 1 51 ? 3.486 -2.719 -5.871 1 96.88 51 THR B CA 1
ATOM 2207 C C . THR B 1 51 ? 3.809 -4.086 -6.465 1 96.88 51 THR B C 1
ATOM 2209 O O . THR B 1 51 ? 4.977 -4.457 -6.59 1 96.88 51 THR B O 1
ATOM 2212 N N . VAL B 1 52 ? 2.783 -4.855 -6.738 1 96.5 52 VAL B N 1
ATOM 2213 C CA . VAL B 1 52 ? 2.908 -6.129 -7.445 1 96.5 52 VAL B CA 1
ATOM 2214 C C . VAL B 1 52 ? 1.908 -6.18 -8.594 1 96.5 52 VAL B C 1
ATOM 2216 O O . VAL B 1 52 ? 1.023 -5.324 -8.695 1 96.5 52 VAL B O 1
ATOM 2219 N N . VAL B 1 53 ? 2.127 -7.129 -9.484 1 94.06 53 VAL B N 1
ATOM 2220 C CA . VAL B 1 53 ? 1.226 -7.32 -10.617 1 94.06 53 VAL B CA 1
ATOM 2221 C C . VAL B 1 53 ? 0.238 -8.438 -10.312 1 94.06 53 VAL B C 1
ATOM 2223 O O . VAL B 1 53 ? 0.641 -9.555 -9.969 1 94.06 53 VAL B O 1
ATOM 2226 N N . SER B 1 54 ? -1.054 -8.102 -10.414 1 96.06 54 SER B N 1
ATOM 2227 C CA . SER B 1 54 ? -2.076 -9.125 -10.219 1 96.06 54 SER B CA 1
ATOM 2228 C C . SER B 1 54 ? -2.053 -10.148 -11.352 1 96.06 54 SER B C 1
ATOM 2230 O O . SER B 1 54 ? -1.943 -9.781 -12.523 1 96.06 54 SER B O 1
ATOM 2232 N N . ARG B 1 55 ? -2.16 -11.414 -11 1 95.56 55 ARG B N 1
ATOM 2233 C CA . ARG B 1 55 ? -2.258 -12.492 -11.984 1 95.56 55 ARG B CA 1
ATOM 2234 C C . ARG B 1 55 ? -3.693 -12.984 -12.109 1 95.56 55 ARG B C 1
ATOM 2236 O O . ARG B 1 55 ? -3.934 -14.094 -12.602 1 95.56 55 ARG B O 1
ATOM 2243 N N . GLY B 1 56 ? -4.598 -12.195 -11.5 1 94.06 56 GLY B N 1
ATOM 2244 C CA . GLY B 1 56 ? -6.016 -12.508 -11.617 1 94.06 56 GLY B CA 1
ATOM 2245 C C . GLY B 1 56 ? -6.539 -13.344 -10.461 1 94.06 56 GLY B C 1
ATOM 2246 O O . GLY B 1 56 ? -5.844 -13.539 -9.461 1 94.06 56 GLY B O 1
ATOM 2247 N N . PHE B 1 57 ? -7.824 -13.781 -10.617 1 96.69 57 PHE B N 1
ATOM 2248 C CA . PHE B 1 57 ? -8.477 -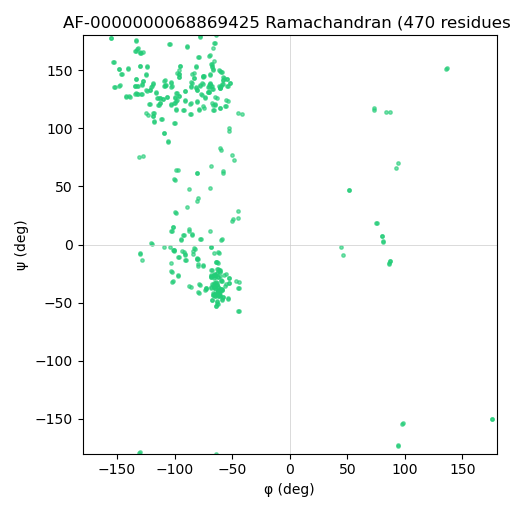14.609 -9.617 1 96.69 57 PHE B CA 1
ATOM 2249 C C . PHE B 1 57 ? -8.109 -16.078 -9.797 1 96.69 57 PHE B C 1
ATOM 2251 O O . PHE B 1 57 ? -7.988 -16.562 -10.93 1 96.69 57 PHE B O 1
ATOM 2258 N N . LEU B 1 58 ? -7.953 -16.781 -8.695 1 96.31 58 LEU B N 1
ATOM 2259 C CA . LEU B 1 58 ? -7.75 -18.219 -8.75 1 96.31 58 LEU B CA 1
ATOM 2260 C C . LEU B 1 58 ? -9 -18.922 -9.258 1 96.31 58 LEU B C 1
ATOM 2262 O O . LEU B 1 58 ? -10.109 -18.625 -8.82 1 96.31 58 LEU B O 1
ATOM 2266 N N . PRO B 1 59 ? -8.859 -19.844 -10.18 1 94.69 59 PRO B N 1
ATOM 2267 C CA . PRO B 1 59 ? -10.031 -20.609 -10.617 1 94.69 59 PRO B CA 1
ATOM 2268 C C . PRO B 1 59 ? -10.727 -21.328 -9.469 1 94.69 59 PRO B C 1
ATOM 2270 O O . PRO B 1 59 ? -10.062 -21.859 -8.578 1 94.69 59 PRO B O 1
ATOM 2273 N N . GLN B 1 60 ? -12.031 -21.406 -9.5 1 94.06 60 GLN B N 1
ATOM 2274 C CA . GLN B 1 60 ? -12.859 -21.984 -8.453 1 94.06 60 GLN B CA 1
ATOM 2275 C C . GLN B 1 60 ? -12.547 -23.469 -8.266 1 94.06 60 GLN B C 1
ATOM 2277 O O . GLN B 1 60 ? -12.641 -24 -7.16 1 94.06 60 GLN B O 1
ATOM 2282 N N . ARG B 1 61 ? -12.086 -24.156 -9.297 1 92.38 61 ARG B N 1
ATOM 2283 C CA . ARG B 1 61 ? -11.812 -25.578 -9.25 1 92.38 61 ARG B CA 1
ATOM 2284 C C . ARG B 1 61 ? -10.773 -25.906 -8.18 1 92.38 61 ARG B C 1
ATOM 2286 O O . ARG B 1 61 ? -10.805 -26.969 -7.574 1 92.38 61 ARG B O 1
ATOM 2293 N N . PHE B 1 62 ? -9.867 -25.016 -7.91 1 93.56 62 PHE B N 1
ATOM 2294 C CA . PHE B 1 62 ? -8.859 -25.25 -6.879 1 93.56 62 PHE B CA 1
ATOM 2295 C C . PHE B 1 62 ? -9.477 -25.156 -5.488 1 93.56 62 PHE B C 1
ATOM 2297 O O . PHE B 1 62 ? -9.109 -25.906 -4.582 1 93.56 62 PHE B O 1
ATOM 2304 N N . VAL B 1 63 ? -10.406 -24.234 -5.305 1 91.88 63 VAL B N 1
ATOM 2305 C CA . VAL B 1 63 ? -11.117 -24.094 -4.035 1 91.88 63 VAL B CA 1
ATOM 2306 C C . VAL B 1 63 ? -12 -25.328 -3.805 1 91.88 63 VAL B C 1
ATOM 2308 O O . VAL B 1 63 ? -12.117 -25.812 -2.678 1 91.88 63 VAL B O 1
ATOM 2311 N N . ASP B 1 64 ? -12.539 -25.859 -4.875 1 89.31 64 ASP B N 1
ATOM 2312 C CA . ASP B 1 64 ? -13.453 -27 -4.797 1 89.31 64 ASP B CA 1
ATOM 2313 C C . ASP B 1 64 ? -12.688 -28.312 -4.652 1 89.31 64 ASP B C 1
ATOM 2315 O O . ASP B 1 64 ? -13.281 -29.344 -4.363 1 89.31 64 ASP B O 1
ATOM 2319 N N . GLY B 1 65 ? -11.438 -28.297 -4.832 1 84.62 65 GLY B N 1
ATOM 2320 C CA . GLY B 1 65 ? -10.633 -29.516 -4.746 1 84.62 65 GLY B CA 1
ATOM 2321 C C . GLY B 1 65 ? -10.688 -30.359 -6.008 1 84.62 65 GLY B C 1
ATOM 2322 O O . GLY B 1 65 ? -10.289 -31.516 -6 1 84.62 65 GLY B O 1
ATOM 2323 N N . ASN B 1 66 ? -11.289 -29.875 -7.035 1 81.81 66 ASN B N 1
ATOM 2324 C CA . ASN B 1 66 ? -11.383 -30.531 -8.328 1 81.81 66 ASN B CA 1
ATOM 2325 C C . ASN B 1 66 ? -10.367 -29.984 -9.32 1 81.81 66 ASN B C 1
ATOM 2327 O O . ASN B 1 66 ? -10.734 -29.531 -10.406 1 81.81 66 ASN B O 1
ATOM 2331 N N . TYR B 1 67 ? -9.117 -30 -8.992 1 73.69 67 TYR B N 1
ATOM 2332 C CA . TYR B 1 67 ? -8.086 -29.25 -9.703 1 73.69 67 TYR B CA 1
ATOM 2333 C C . TYR B 1 67 ? -7.586 -30.047 -10.906 1 73.69 67 TYR B C 1
ATOM 2335 O O . TYR B 1 67 ? -6.59 -29.672 -11.531 1 73.69 67 TYR B O 1
ATOM 2343 N N . GLY B 1 68 ? -8.312 -31.141 -11.156 1 70.75 68 GLY B N 1
ATOM 2344 C CA . GLY B 1 68 ? -7.996 -31.781 -12.422 1 70.75 68 GLY B CA 1
ATOM 2345 C C . GLY B 1 68 ? -8.32 -30.906 -13.625 1 70.75 68 GLY B C 1
ATOM 2346 O O . GLY B 1 68 ? -8.648 -29.734 -13.469 1 70.75 68 GLY B O 1
ATOM 2347 N N . ALA B 1 69 ? -8.102 -31.312 -14.852 1 64.69 69 ALA B N 1
ATOM 2348 C CA . ALA B 1 69 ? -8.344 -30.562 -16.094 1 64.69 69 ALA B CA 1
ATOM 2349 C C . ALA B 1 69 ? -9.805 -30.156 -16.203 1 64.69 69 ALA B C 1
ATOM 2351 O O . ALA B 1 69 ? -10.68 -31 -16.438 1 64.69 69 ALA B O 1
ATOM 2352 N N . SER B 1 70 ? -10.312 -29.312 -15.266 1 65.31 70 SER B N 1
ATOM 2353 C CA . SER B 1 70 ? -11.68 -28.828 -15.414 1 65.31 70 SER B CA 1
ATOM 2354 C C . SER B 1 70 ? -11.766 -27.734 -16.484 1 65.31 70 SER B C 1
ATOM 2356 O O . SER B 1 70 ? -10.836 -26.938 -16.641 1 65.31 70 SER B O 1
ATOM 2358 N N . THR B 1 71 ? -12.758 -27.766 -17.266 1 66.25 71 THR B N 1
ATOM 2359 C CA . THR B 1 71 ? -13.031 -26.781 -18.312 1 66.25 71 THR B CA 1
ATOM 2360 C C . THR B 1 71 ? -13.742 -25.562 -17.734 1 66.25 71 THR B C 1
ATOM 2362 O O . THR B 1 71 ? -13.992 -24.578 -18.438 1 66.25 71 THR B O 1
ATOM 2365 N N . SER B 1 72 ? -14.031 -25.656 -16.438 1 73.5 72 SER B N 1
ATOM 2366 C CA . SER B 1 72 ? -14.773 -24.531 -15.867 1 73.5 72 SER B CA 1
ATOM 2367 C C . SER B 1 72 ? -13.906 -23.281 -15.766 1 73.5 72 SER B C 1
ATOM 2369 O O . SER B 1 72 ? -12.734 -23.375 -15.398 1 73.5 72 SER B O 1
ATOM 2371 N N . LYS B 1 73 ? -14.5 -22.188 -16.156 1 80.81 73 LYS B N 1
ATOM 2372 C CA . LYS B 1 73 ? -13.82 -20.906 -16.141 1 80.81 73 LYS B CA 1
ATOM 2373 C C . LYS B 1 73 ? -14.242 -20.078 -14.93 1 80.81 73 LYS B C 1
ATOM 2375 O O . LYS B 1 73 ? -13.961 -18.875 -14.859 1 80.81 73 LYS B O 1
ATOM 2380 N N . GLU B 1 74 ? -14.883 -20.781 -13.969 1 90.94 74 GLU B N 1
ATOM 2381 C CA . GLU B 1 74 ? -15.367 -20.062 -12.789 1 90.94 74 GLU B CA 1
ATOM 2382 C C . GLU B 1 74 ? -14.203 -19.594 -11.914 1 90.94 74 GLU B C 1
ATOM 2384 O O . GLU B 1 74 ? -13.25 -20.344 -11.695 1 90.94 74 GLU B O 1
ATOM 2389 N N . GLU B 1 75 ? -14.352 -18.391 -11.477 1 94.31 75 GLU B N 1
ATOM 2390 C CA . GLU B 1 75 ? -13.305 -17.797 -10.656 1 94.31 75 GLU B CA 1
ATOM 2391 C C . GLU B 1 75 ? -13.68 -17.797 -9.18 1 94.31 75 GLU B C 1
ATOM 2393 O O . GLU B 1 75 ? -14.836 -17.594 -8.828 1 94.31 75 GLU B O 1
ATOM 2398 N N . SER B 1 76 ? -12.75 -18.156 -8.32 1 95.69 76 SER B N 1
ATOM 2399 C CA . SER B 1 76 ? -12.891 -17.922 -6.891 1 95.69 76 SER B CA 1
ATOM 2400 C C . SER B 1 76 ? -12.602 -16.469 -6.539 1 95.69 76 SER B C 1
ATOM 2402 O O . SER B 1 76 ? -12.266 -15.664 -7.414 1 95.69 76 SER B O 1
ATOM 2404 N N . CYS B 1 77 ? -12.734 -16.141 -5.223 1 96.88 77 CYS B N 1
ATOM 2405 C CA . CYS B 1 77 ? -12.453 -14.766 -4.805 1 96.88 77 CYS B CA 1
ATOM 2406 C C . CYS B 1 77 ? -11 -14.617 -4.375 1 96.88 77 CYS B C 1
ATOM 2408 O O . CYS B 1 77 ? -10.609 -13.57 -3.85 1 96.88 77 CYS B O 1
ATOM 2410 N N . CYS B 1 78 ? -10.18 -15.633 -4.582 1 97.12 78 CYS B N 1
ATOM 2411 C CA . CYS B 1 78 ? -8.766 -15.547 -4.25 1 97.12 78 CYS B CA 1
ATOM 2412 C C . CYS B 1 78 ? -8 -14.766 -5.312 1 97.12 78 CYS B C 1
ATOM 2414 O O . CYS B 1 78 ? -8.258 -14.922 -6.508 1 97.12 78 CYS B O 1
ATOM 2416 N N . LEU B 1 79 ? -7.152 -13.938 -4.859 1 97.81 79 LEU B N 1
ATOM 2417 C CA . LEU B 1 79 ? -6.258 -13.219 -5.758 1 97.81 79 LEU B CA 1
ATOM 2418 C C . LEU B 1 79 ? -4.906 -13.914 -5.852 1 97.81 79 LEU B C 1
ATOM 2420 O O . LEU B 1 79 ? -4.383 -14.406 -4.852 1 97.81 79 LEU B O 1
ATOM 2424 N N . THR B 1 80 ? -4.305 -13.883 -7.039 1 97.56 80 THR B N 1
ATOM 2425 C CA . THR B 1 80 ? -3.02 -14.555 -7.215 1 97.56 80 THR B CA 1
ATOM 2426 C C . THR B 1 80 ? -1.937 -13.547 -7.605 1 97.56 80 THR B C 1
ATOM 2428 O O . THR B 1 80 ? -2.188 -12.625 -8.383 1 97.56 80 THR B O 1
ATOM 2431 N N . PHE B 1 81 ? -0.799 -13.727 -7.039 1 97.56 81 PHE B N 1
ATOM 2432 C CA . PHE B 1 81 ? 0.442 -13.023 -7.34 1 97.56 81 PHE B CA 1
ATOM 2433 C C . PHE B 1 81 ? 1.607 -14 -7.441 1 97.56 81 PHE B C 1
ATOM 2435 O O . PHE B 1 81 ? 1.474 -15.172 -7.09 1 97.56 81 PHE B O 1
ATOM 2442 N N . ILE B 1 82 ? 2.717 -13.523 -7.977 1 97.5 82 ILE B N 1
ATOM 2443 C CA . ILE B 1 82 ? 3.93 -14.328 -8.023 1 97.5 82 ILE B CA 1
ATOM 2444 C C . ILE B 1 82 ? 5.105 -13.531 -7.477 1 97.5 82 ILE B C 1
ATOM 2446 O O . ILE B 1 82 ? 5.074 -12.297 -7.473 1 97.5 82 ILE B O 1
ATOM 2450 N N . THR B 1 83 ? 6.059 -14.25 -6.977 1 96.31 83 THR B N 1
ATOM 2451 C CA . THR B 1 83 ? 7.262 -13.609 -6.465 1 96.31 83 THR B CA 1
ATOM 2452 C C . THR B 1 83 ? 8.445 -14.562 -6.504 1 96.31 83 THR B C 1
ATOM 2454 O O . THR B 1 83 ? 8.359 -15.641 -7.102 1 96.31 83 THR B O 1
ATOM 2457 N N . ASP B 1 84 ? 9.586 -14.086 -6.117 1 95.25 84 ASP B N 1
ATOM 2458 C CA . ASP B 1 84 ? 10.867 -14.773 -6.008 1 95.25 84 ASP B CA 1
ATOM 2459 C C . ASP B 1 84 ? 11.148 -15.18 -4.562 1 95.25 84 ASP B C 1
ATOM 2461 O O . ASP B 1 84 ? 11.039 -14.359 -3.648 1 95.25 84 ASP B O 1
ATOM 2465 N N . ASP B 1 85 ? 11.445 -16.5 -4.312 1 94 85 ASP B N 1
ATOM 2466 C CA . ASP B 1 85 ? 11.586 -17 -2.947 1 94 85 ASP B CA 1
ATOM 2467 C C . ASP B 1 85 ? 12.828 -16.422 -2.279 1 94 85 ASP B C 1
ATOM 2469 O O . ASP B 1 85 ? 13.086 -16.688 -1.103 1 94 85 ASP B O 1
ATOM 2473 N N . ARG B 1 86 ? 13.617 -15.625 -2.971 1 93 86 ARG B N 1
ATOM 2474 C CA . ARG B 1 86 ? 14.789 -14.961 -2.404 1 93 86 ARG B CA 1
ATOM 2475 C C . ARG B 1 86 ? 14.484 -13.508 -2.062 1 93 86 ARG B C 1
ATOM 2477 O O . ARG B 1 86 ? 15.312 -12.82 -1.468 1 93 86 ARG B O 1
ATOM 2484 N N . SER B 1 87 ? 13.281 -13.055 -2.432 1 94 87 SER B N 1
ATOM 2485 C CA . SER B 1 87 ? 12.922 -11.648 -2.277 1 94 87 SER B CA 1
ATOM 2486 C C . SER B 1 87 ? 12.539 -11.328 -0.836 1 94 87 SER B C 1
ATOM 2488 O O . SER B 1 87 ? 12.18 -12.227 -0.071 1 94 87 SER B O 1
ATOM 2490 N N . ALA B 1 88 ? 12.555 -10.086 -0.473 1 92.56 88 ALA B N 1
ATOM 2491 C CA . ALA B 1 88 ? 12.094 -9.617 0.832 1 92.56 88 ALA B CA 1
ATOM 2492 C C . ALA B 1 88 ? 10.602 -9.898 1.019 1 92.56 88 ALA B C 1
ATOM 2494 O O . ALA B 1 88 ? 10.148 -10.18 2.131 1 92.56 88 ALA B O 1
ATOM 2495 N N . LYS B 1 89 ? 9.891 -9.781 -0.102 1 90.88 89 LYS B N 1
ATOM 2496 C CA . LYS B 1 89 ? 8.469 -10.094 -0.039 1 90.88 89 LYS B CA 1
ATOM 2497 C C . LYS B 1 89 ? 8.234 -11.484 0.555 1 90.88 89 LYS B C 1
ATOM 2499 O O . LYS B 1 89 ? 7.359 -11.664 1.404 1 90.88 89 LYS B O 1
ATOM 2504 N N . PHE B 1 90 ? 8.953 -12.414 0.107 1 91.75 90 PHE B N 1
ATOM 2505 C CA . PHE B 1 90 ? 8.82 -13.797 0.557 1 91.75 90 PHE B CA 1
ATOM 2506 C C . PHE B 1 90 ? 9.188 -13.922 2.031 1 91.75 90 PHE B C 1
ATOM 2508 O O . PHE B 1 90 ? 8.461 -14.547 2.805 1 91.75 90 PHE B O 1
ATOM 2515 N N . SER B 1 91 ? 10.258 -13.312 2.463 1 90.38 91 SER B N 1
ATOM 2516 C CA . SER B 1 91 ? 10.695 -13.391 3.852 1 90.38 91 SER B CA 1
ATOM 2517 C C . SER B 1 91 ? 9.688 -12.727 4.785 1 90.38 91 SER B C 1
ATOM 2519 O O . SER B 1 91 ? 9.539 -13.133 5.938 1 90.38 91 SER B O 1
ATOM 2521 N N . HIS B 1 92 ? 8.977 -11.758 4.273 1 92 92 HIS B N 1
ATOM 2522 C CA . HIS B 1 92 ? 7.984 -11.055 5.082 1 92 92 HIS B CA 1
ATOM 2523 C C . HIS B 1 92 ? 6.738 -11.906 5.285 1 92 92 HIS B C 1
ATOM 2525 O O . HIS B 1 92 ? 5.906 -11.602 6.145 1 92 92 HIS B O 1
ATOM 2531 N N . LEU B 1 93 ? 6.527 -12.891 4.504 1 88.44 93 LEU B N 1
ATOM 2532 C CA . LEU B 1 93 ? 5.359 -13.758 4.605 1 88.44 93 LEU B CA 1
ATOM 2533 C C . LEU B 1 93 ? 5.613 -14.906 5.578 1 88.44 93 LEU B C 1
ATOM 2535 O O . LEU B 1 93 ? 4.715 -15.703 5.852 1 88.44 93 LEU B O 1
ATOM 2539 N N . GLY B 1 94 ? 6.578 -14.875 6.32 1 72.5 94 GLY B N 1
ATOM 2540 C CA . GLY B 1 94 ? 6.922 -15.914 7.277 1 72.5 94 GLY B CA 1
ATOM 2541 C C . GLY B 1 94 ? 7.48 -17.172 6.629 1 72.5 94 GLY B C 1
ATOM 2542 O O . GLY B 1 94 ? 7.254 -17.406 5.445 1 72.5 94 GLY B O 1
ATOM 2543 N N . ARG B 1 95 ? 8.75 -17.547 6.922 1 54.84 95 ARG B N 1
ATOM 2544 C CA . ARG B 1 95 ? 9.469 -18.734 6.461 1 54.84 95 ARG B CA 1
ATOM 2545 C C . ARG B 1 95 ? 8.664 -20 6.75 1 54.84 95 ARG B C 1
ATOM 2547 O O . ARG B 1 95 ? 8.266 -20.234 7.891 1 54.84 95 ARG B O 1
ATOM 2554 N N . GLY B 1 96 ? 7.918 -20.516 5.699 1 48.66 96 GLY B N 1
ATOM 2555 C CA . GLY B 1 96 ? 7.355 -21.859 5.707 1 48.66 96 GLY B CA 1
ATOM 2556 C C . GLY B 1 96 ? 5.918 -21.906 5.223 1 48.66 96 GLY B C 1
ATOM 2557 O O . GLY B 1 96 ? 5.309 -20.859 4.961 1 48.66 96 GLY B O 1
ATOM 2558 N N . GLU B 1 97 ? 5.605 -23 4.68 1 49.91 97 GLU B N 1
ATOM 2559 C CA . GLU B 1 97 ? 4.309 -23.438 4.168 1 49.91 97 GLU B CA 1
ATOM 2560 C C . GLU B 1 97 ? 3.191 -23.094 5.152 1 49.91 97 GLU B C 1
ATOM 2562 O O . GLU B 1 97 ? 2.605 -24 5.762 1 49.91 97 GLU B O 1
ATOM 2567 N N . THR B 1 98 ? 3.393 -22.047 6.086 1 52.53 98 THR B N 1
ATOM 2568 C CA . THR B 1 98 ? 2.566 -21.844 7.273 1 52.53 98 THR B CA 1
ATOM 2569 C C . THR B 1 98 ? 1.149 -21.438 6.883 1 52.53 98 THR B C 1
ATOM 2571 O O . THR B 1 98 ? 0.883 -21.141 5.715 1 52.53 98 THR B O 1
ATOM 2574 N N . GLN B 1 99 ? 0.105 -21.438 8.008 1 59.88 99 GLN B N 1
ATOM 2575 C CA . GLN B 1 99 ? -1.309 -21.203 8.289 1 59.88 99 GLN B CA 1
ATOM 2576 C C . GLN B 1 99 ? -1.77 -19.859 7.719 1 59.88 99 GLN B C 1
ATOM 2578 O O . GLN B 1 99 ? -2.783 -19.312 8.156 1 59.88 99 GLN B O 1
ATOM 2583 N N . GLY B 1 100 ? -0.938 -19.328 6.672 1 77.19 100 GLY B N 1
ATOM 2584 C CA . GLY B 1 100 ? -1.348 -18.109 5.996 1 77.19 100 GLY B CA 1
ATOM 2585 C C . GLY B 1 100 ? -0.946 -16.844 6.746 1 77.19 100 GLY B C 1
ATOM 2586 O O . GLY B 1 100 ? -1.399 -16.609 7.867 1 77.19 100 GLY B O 1
ATOM 2587 N N . CYS B 1 101 ? -0.09 -16.016 6.277 1 89.06 101 CYS B N 1
ATOM 2588 C CA . CYS B 1 101 ? 0.319 -14.734 6.828 1 89.06 101 CYS B CA 1
ATOM 2589 C C . CYS B 1 101 ? -0.686 -13.648 6.473 1 89.06 101 CYS B C 1
ATOM 2591 O O . CYS B 1 101 ? -1.228 -13.633 5.367 1 89.06 101 CYS B O 1
ATOM 2593 N N . PRO B 1 102 ? -1.01 -12.82 7.535 1 92.88 102 PRO B N 1
ATOM 2594 C CA . PRO B 1 102 ? -1.911 -11.719 7.199 1 92.88 102 PRO B CA 1
ATOM 2595 C C . PRO B 1 102 ? -1.354 -10.812 6.098 1 92.88 102 PRO B C 1
ATOM 2597 O O . PRO B 1 102 ? -0.147 -10.57 6.051 1 92.88 102 PRO B O 1
ATOM 2600 N N . ILE B 1 103 ? -2.191 -10.391 5.273 1 96.31 103 ILE B N 1
ATOM 2601 C CA . ILE B 1 103 ? -1.857 -9.523 4.152 1 96.31 103 ILE B CA 1
ATOM 2602 C C . ILE B 1 103 ? -3.037 -8.602 3.846 1 96.31 103 ILE B C 1
ATOM 2604 O O . ILE B 1 103 ? -4.184 -8.922 4.168 1 96.31 103 ILE B O 1
ATOM 2608 N N . GLU B 1 104 ? -2.797 -7.434 3.328 1 98.38 104 GLU B N 1
ATOM 2609 C CA . GLU B 1 104 ? -3.842 -6.594 2.75 1 98.38 104 GLU B CA 1
ATOM 2610 C C . GLU B 1 104 ? -3.404 -6.016 1.406 1 98.38 104 GLU B C 1
ATOM 2612 O O . GLU B 1 104 ? -2.258 -5.594 1.249 1 98.38 104 GLU B O 1
ATOM 2617 N N . CYS B 1 105 ? -4.285 -6.043 0.462 1 98.69 105 CYS B N 1
ATOM 2618 C CA . CYS B 1 105 ? -4.09 -5.457 -0.86 1 98.69 105 CYS B CA 1
ATOM 2619 C C . CYS B 1 105 ? -4.84 -4.137 -0.99 1 98.69 105 CYS B C 1
ATOM 2621 O O . CYS B 1 105 ? -5.969 -4.008 -0.51 1 98.69 105 CYS B O 1
ATOM 2623 N N . CYS B 1 106 ? -4.227 -3.209 -1.584 1 98.5 106 CYS B N 1
ATOM 2624 C CA . CYS B 1 106 ? -4.875 -1.96 -1.969 1 98.5 106 CYS B CA 1
ATOM 2625 C C . CYS B 1 106 ? -4.863 -1.783 -3.482 1 98.5 106 CYS B C 1
ATOM 2627 O O . CYS B 1 106 ? -3.797 -1.681 -4.094 1 98.5 106 CYS B O 1
ATOM 2629 N N . TRP B 1 107 ? -6.016 -1.822 -4.059 1 96.56 107 TRP B N 1
ATOM 2630 C CA . TRP B 1 107 ? -6.211 -1.65 -5.492 1 96.56 107 TRP B CA 1
ATOM 2631 C C . TRP B 1 107 ? -6.883 -0.316 -5.797 1 96.56 107 TRP B C 1
ATOM 2633 O O . TRP B 1 107 ? -8.109 -0.206 -5.738 1 96.56 107 TRP B O 1
ATOM 2643 N N . TRP B 1 108 ? -6.078 0.713 -6.121 1 93.31 108 TRP B N 1
ATOM 2644 C CA . TRP B 1 108 ? -6.582 2.031 -6.484 1 93.31 108 TRP B CA 1
ATOM 2645 C C . TRP B 1 108 ? -6.766 2.146 -7.996 1 93.31 108 TRP B C 1
ATOM 2647 O O . TRP B 1 108 ? -5.797 2.061 -8.75 1 93.31 108 TRP B O 1
ATOM 2657 N N . LEU B 1 109 ? -7.961 2.309 -8.367 1 87.38 109 LEU B N 1
ATOM 2658 C CA . LEU B 1 109 ? -8.312 2.465 -9.773 1 87.38 109 LEU B CA 1
ATOM 2659 C C . LEU B 1 109 ? -8.664 3.916 -10.086 1 87.38 109 LEU B C 1
ATOM 2661 O O . LEU B 1 109 ? -9.828 4.309 -10.016 1 87.38 109 LEU B O 1
ATOM 2665 N N . ASP B 1 110 ? -7.625 4.688 -10.445 1 80.44 110 ASP B N 1
ATOM 2666 C CA . ASP B 1 110 ? -7.664 6.145 -10.539 1 80.44 110 ASP B CA 1
ATOM 2667 C C . ASP B 1 110 ? -8.719 6.598 -11.555 1 80.44 110 ASP B C 1
ATOM 2669 O O . ASP B 1 110 ? -9.445 7.559 -11.305 1 80.44 110 ASP B O 1
ATOM 2673 N N . GLU B 1 111 ? -8.852 5.883 -12.641 1 76.69 111 GLU B N 1
ATOM 2674 C CA . GLU B 1 111 ? -9.797 6.277 -13.68 1 76.69 111 GLU B CA 1
ATOM 2675 C C . GLU B 1 111 ? -11.234 6.184 -13.18 1 76.69 111 GLU B C 1
ATOM 2677 O O . GLU B 1 111 ? -12.078 7.016 -13.531 1 76.69 111 GLU B O 1
ATOM 2682 N N . ALA B 1 112 ? -11.492 5.199 -12.383 1 78.62 112 ALA B N 1
ATOM 2683 C CA . ALA B 1 112 ? -12.828 5.004 -11.828 1 78.62 112 ALA B CA 1
ATOM 2684 C C . ALA B 1 112 ? -12.977 5.723 -10.492 1 78.62 112 ALA B C 1
ATOM 2686 O O . ALA B 1 112 ? -14.078 5.836 -9.961 1 78.62 112 ALA B O 1
ATOM 2687 N N . SER B 1 113 ? -11.891 6.234 -9.977 1 86.19 113 SER B N 1
ATOM 2688 C CA . SER B 1 113 ? -11.844 6.82 -8.641 1 86.19 113 SER B CA 1
ATOM 2689 C C . SER B 1 113 ? -12.422 5.871 -7.602 1 86.19 113 SER B C 1
ATOM 2691 O O . SER B 1 113 ? -13.273 6.262 -6.797 1 86.19 113 SER B O 1
ATOM 2693 N N . VAL B 1 114 ? -11.992 4.613 -7.68 1 91.62 114 VAL B N 1
ATOM 2694 C CA . VAL B 1 114 ? -12.453 3.576 -6.762 1 91.62 114 VAL B CA 1
ATOM 2695 C C . VAL B 1 114 ? -11.25 2.873 -6.133 1 91.62 114 VAL B C 1
ATOM 2697 O O . VAL B 1 114 ? -10.258 2.605 -6.809 1 91.62 114 VAL B O 1
ATOM 2700 N N . GLN B 1 115 ? -11.406 2.594 -4.898 1 95.38 115 GLN B N 1
ATOM 2701 C CA . GLN B 1 115 ? -10.406 1.812 -4.176 1 95.38 115 GLN B CA 1
ATOM 2702 C C . GLN B 1 115 ? -11.016 0.539 -3.598 1 95.38 115 GLN B C 1
ATOM 2704 O O . GLN B 1 115 ? -12.094 0.576 -3.002 1 95.38 115 GLN B O 1
ATOM 2709 N N . PHE B 1 116 ? -10.336 -0.57 -3.797 1 97.81 116 PHE B N 1
ATOM 2710 C CA . PHE B 1 116 ? -10.617 -1.802 -3.066 1 97.81 116 PHE B CA 1
ATOM 2711 C C . PHE B 1 116 ? -9.461 -2.154 -2.137 1 97.81 116 PHE B C 1
ATOM 2713 O O . PHE B 1 116 ? -8.312 -2.252 -2.574 1 97.81 116 PHE B O 1
ATOM 2720 N N . ARG B 1 117 ? -9.734 -2.258 -0.883 1 98.81 117 ARG B N 1
ATOM 2721 C CA . ARG B 1 117 ? -8.805 -2.857 0.069 1 98.81 117 ARG B CA 1
ATOM 2722 C C . ARG B 1 117 ? -9.234 -4.273 0.438 1 98.81 117 ARG B C 1
ATOM 2724 O O . ARG B 1 117 ? -10.359 -4.484 0.898 1 98.81 117 ARG B O 1
ATOM 2731 N N . ILE B 1 118 ? -8.398 -5.191 0.174 1 98.69 118 ILE B N 1
ATOM 2732 C CA . ILE B 1 118 ? -8.719 -6.609 0.33 1 98.69 118 ILE B CA 1
ATOM 2733 C C . ILE B 1 118 ? -7.793 -7.23 1.374 1 98.69 118 ILE B C 1
ATOM 2735 O O . ILE B 1 118 ? -6.613 -7.473 1.103 1 98.69 118 ILE B O 1
ATOM 2739 N N . ALA B 1 119 ? -8.352 -7.484 2.512 1 97.62 119 ALA B N 1
ATOM 2740 C CA . ALA B 1 119 ? -7.625 -8.086 3.627 1 97.62 119 ALA B CA 1
ATOM 2741 C C . ALA B 1 119 ? -7.844 -9.594 3.672 1 97.62 119 ALA B C 1
ATOM 2743 O O . ALA B 1 119 ? -8.898 -10.094 3.273 1 97.62 119 ALA B O 1
ATOM 2744 N N . GLY B 1 120 ? -6.832 -10.258 4.105 1 94.75 120 GLY B N 1
ATOM 2745 C CA . GLY B 1 120 ? -6.93 -11.703 4.27 1 94.75 120 GLY B CA 1
ATOM 2746 C C . GLY B 1 120 ? -5.621 -12.344 4.691 1 94.75 120 GLY B C 1
ATOM 2747 O O . GLY B 1 120 ? -4.867 -11.766 5.48 1 94.75 120 GLY B O 1
ATOM 2748 N N . ARG B 1 121 ? -5.484 -13.547 4.273 1 93.25 121 ARG B N 1
ATOM 2749 C CA . ARG B 1 121 ? -4.266 -14.328 4.484 1 93.25 121 ARG B CA 1
ATOM 2750 C C . ARG B 1 121 ? -3.703 -14.836 3.162 1 93.25 121 ARG B C 1
ATOM 2752 O O . ARG B 1 121 ? -4.438 -14.984 2.184 1 93.25 121 ARG B O 1
ATOM 2759 N N . VAL B 1 122 ? -2.451 -15.031 3.168 1 94.25 122 VAL B N 1
ATOM 2760 C CA . VAL B 1 122 ? -1.826 -15.453 1.92 1 94.25 122 VAL B CA 1
ATOM 2761 C C . VAL B 1 122 ? -1.264 -16.859 2.074 1 94.25 122 VAL B C 1
ATOM 2763 O O . VAL B 1 122 ? -0.604 -17.172 3.07 1 94.25 122 VAL B O 1
ATOM 2766 N N . LEU B 1 123 ? -1.64 -17.75 1.187 1 93 123 LEU B N 1
ATOM 2767 C CA . LEU B 1 123 ? -0.992 -19.047 1.013 1 93 123 LEU B CA 1
ATOM 2768 C C . LEU B 1 123 ? 0.202 -18.938 0.07 1 93 123 LEU B C 1
ATOM 2770 O O . LEU B 1 123 ? 0.125 -18.25 -0.958 1 93 123 LEU B O 1
ATOM 2774 N N . VAL B 1 124 ? 1.237 -19.562 0.473 1 94.25 124 VAL B N 1
ATOM 2775 C CA . VAL B 1 124 ? 2.477 -19.547 -0.296 1 94.25 124 VAL B CA 1
ATOM 2776 C C . VAL B 1 124 ? 2.771 -20.938 -0.851 1 94.25 124 VAL B C 1
ATOM 2778 O O . VAL B 1 124 ? 2.793 -21.922 -0.103 1 94.25 124 VAL B O 1
ATOM 2781 N N . ALA B 1 125 ? 2.973 -21 -2.158 1 93.88 125 ALA B N 1
ATOM 2782 C CA . ALA B 1 125 ? 3.246 -22.297 -2.789 1 93.88 125 ALA B CA 1
ATOM 2783 C C . ALA B 1 125 ? 4.43 -22.188 -3.744 1 93.88 125 ALA B C 1
ATOM 2785 O O . ALA B 1 125 ? 4.629 -21.172 -4.398 1 93.88 125 ALA B O 1
ATOM 2786 N N . THR B 1 126 ? 5.203 -23.203 -3.768 1 93.69 126 THR B N 1
ATOM 2787 C CA . THR B 1 126 ? 6.367 -23.328 -4.645 1 93.69 126 THR B CA 1
ATOM 2788 C C . THR B 1 126 ? 6.359 -24.656 -5.379 1 93.69 126 THR B C 1
ATOM 2790 O O . THR B 1 126 ? 5.43 -25.453 -5.23 1 93.69 126 THR B O 1
ATOM 2793 N N . ALA B 1 127 ? 7.395 -24.906 -6.207 1 92.81 127 ALA B N 1
ATOM 2794 C CA . ALA B 1 127 ? 7.535 -26.172 -6.906 1 92.81 127 ALA B CA 1
ATOM 2795 C C . ALA B 1 127 ? 7.742 -27.328 -5.922 1 92.81 127 ALA B C 1
ATOM 2797 O O . ALA B 1 127 ? 7.594 -28.484 -6.281 1 92.81 127 ALA B O 1
ATOM 2798 N N . ARG B 1 128 ? 8.055 -27.062 -4.707 1 92.56 128 ARG B N 1
ATOM 2799 C CA . ARG B 1 128 ? 8.359 -28.078 -3.709 1 92.56 128 ARG B CA 1
ATOM 2800 C C . ARG B 1 128 ? 7.156 -28.328 -2.803 1 92.56 128 ARG B C 1
ATOM 2802 O O . ARG B 1 128 ? 7.191 -29.203 -1.938 1 92.56 128 ARG B O 1
ATOM 2809 N N . THR B 1 129 ? 6.125 -27.547 -2.998 1 92.06 129 THR B N 1
ATOM 2810 C CA . THR B 1 129 ? 4.934 -27.688 -2.168 1 92.06 129 THR B CA 1
ATOM 2811 C C . THR B 1 129 ? 4.332 -29.078 -2.34 1 92.06 129 THR B C 1
ATOM 2813 O O . THR B 1 129 ? 4.207 -29.578 -3.461 1 92.06 129 THR B O 1
ATOM 2816 N N . THR B 1 130 ? 3.922 -29.719 -1.23 1 91.81 130 THR B N 1
ATOM 2817 C CA . THR B 1 130 ? 3.455 -31.109 -1.266 1 91.81 130 THR B CA 1
ATOM 2818 C C . THR B 1 130 ? 1.931 -31.156 -1.328 1 91.81 130 THR B C 1
ATOM 2820 O O . THR B 1 130 ? 1.358 -32.156 -1.793 1 91.81 130 THR B O 1
ATOM 2823 N N . ASP B 1 131 ? 1.22 -30.141 -0.825 1 90.38 131 ASP B N 1
ATOM 2824 C CA . ASP B 1 131 ? -0.232 -30.109 -0.973 1 90.38 131 ASP B CA 1
ATOM 2825 C C . ASP B 1 131 ? -0.637 -30.203 -2.441 1 90.38 131 ASP B C 1
ATOM 2827 O O . ASP B 1 131 ? -0.242 -29.375 -3.258 1 90.38 131 ASP B O 1
ATOM 2831 N N . PRO B 1 132 ? -1.361 -31.203 -2.787 1 91.56 132 PRO B N 1
ATOM 2832 C CA . PRO B 1 132 ? -1.635 -31.438 -4.207 1 91.56 132 PRO B CA 1
ATOM 2833 C C . PRO B 1 132 ? -2.402 -30.297 -4.859 1 91.56 132 PRO B C 1
ATOM 2835 O O . PRO B 1 132 ? -2.189 -30 -6.039 1 91.56 132 PRO B O 1
ATOM 2838 N N . VAL B 1 133 ? -3.311 -29.688 -4.133 1 92.19 133 VAL B N 1
ATOM 2839 C CA . VAL B 1 133 ? -4.102 -28.594 -4.695 1 92.19 133 VAL B CA 1
ATOM 2840 C C . VAL B 1 133 ? -3.203 -27.391 -4.961 1 92.19 133 VAL B C 1
ATOM 2842 O O . VAL B 1 133 ? -3.244 -26.797 -6.043 1 92.19 133 VAL B O 1
ATOM 2845 N N . LEU B 1 134 ? -2.385 -27.016 -3.992 1 93.62 134 LEU B N 1
ATOM 2846 C CA . LEU B 1 134 ? -1.481 -25.875 -4.137 1 93.62 134 LEU B CA 1
ATOM 2847 C C . LEU B 1 134 ? -0.437 -26.141 -5.215 1 93.62 134 LEU B C 1
ATOM 2849 O O . LEU B 1 134 ? -0.095 -25.25 -5.992 1 93.62 134 LEU B O 1
ATOM 2853 N N . ARG B 1 135 ? 0.04 -27.391 -5.289 1 94.19 135 ARG B N 1
ATOM 2854 C CA . ARG B 1 135 ? 1.008 -27.75 -6.32 1 94.19 135 ARG B CA 1
ATOM 2855 C C . ARG B 1 135 ? 0.391 -27.641 -7.711 1 94.19 135 ARG B C 1
ATOM 2857 O O . ARG B 1 135 ? 1.021 -27.125 -8.641 1 94.19 135 ARG B O 1
ATOM 2864 N N . ALA B 1 136 ? -0.8 -28.094 -7.852 1 94.31 136 ALA B N 1
ATOM 2865 C CA . ALA B 1 136 ? -1.507 -27.969 -9.125 1 94.31 136 ALA B CA 1
ATOM 2866 C C . ALA B 1 136 ? -1.715 -26.516 -9.508 1 94.31 136 ALA B C 1
ATOM 2868 O O . ALA B 1 136 ? -1.635 -26.156 -10.688 1 94.31 136 ALA B O 1
ATOM 2869 N N . ALA B 1 137 ? -2.039 -25.672 -8.523 1 95.12 137 ALA B N 1
ATOM 2870 C CA . ALA B 1 137 ? -2.195 -24.234 -8.773 1 95.12 137 ALA B CA 1
ATOM 2871 C C . ALA B 1 137 ? -0.887 -23.625 -9.258 1 95.12 137 ALA B C 1
ATOM 2873 O O . ALA B 1 137 ? -0.887 -22.781 -10.156 1 95.12 137 ALA B O 1
ATOM 2874 N N . VAL B 1 138 ? 0.223 -24.047 -8.656 1 96.62 138 VAL B N 1
ATOM 2875 C CA . VAL B 1 138 ? 1.539 -23.578 -9.078 1 96.62 138 VAL B CA 1
ATOM 2876 C C . VAL B 1 138 ? 1.758 -23.922 -10.555 1 96.62 138 VAL B C 1
ATOM 2878 O O . VAL B 1 138 ? 2.121 -23.047 -11.344 1 96.62 138 VAL B O 1
ATOM 2881 N N . ASP B 1 139 ? 1.471 -25.141 -10.945 1 95.94 139 ASP B N 1
ATOM 2882 C CA . ASP B 1 139 ? 1.638 -25.594 -12.328 1 95.94 139 ASP B CA 1
ATOM 2883 C C . ASP B 1 139 ? 0.751 -24.781 -13.273 1 95.94 139 ASP B C 1
ATOM 2885 O O . ASP B 1 139 ? 1.186 -24.391 -14.359 1 95.94 139 ASP B O 1
ATOM 2889 N N . ASP B 1 140 ? -0.409 -24.578 -12.852 1 94.88 140 ASP B N 1
ATOM 2890 C CA . ASP B 1 140 ? -1.383 -23.859 -13.672 1 94.88 140 ASP B CA 1
ATOM 2891 C C . ASP B 1 140 ? -0.927 -22.422 -13.945 1 94.88 140 ASP B C 1
ATOM 2893 O O . ASP B 1 140 ? -0.906 -21.984 -15.094 1 94.88 140 ASP B O 1
ATOM 2897 N N . VAL B 1 141 ? -0.555 -21.656 -12.891 1 96.06 141 VAL B N 1
ATOM 2898 C CA . VAL B 1 141 ? -0.141 -20.266 -13.039 1 96.06 141 VAL B CA 1
ATOM 2899 C C . VAL B 1 141 ? 1.167 -20.188 -13.828 1 96.06 141 VAL B C 1
ATOM 2901 O O . VAL B 1 141 ? 1.31 -19.375 -14.734 1 96.06 141 VAL B O 1
ATOM 2904 N N . TRP B 1 142 ? 2.111 -21.094 -13.523 1 97.12 142 TRP B N 1
ATOM 2905 C CA . TRP B 1 142 ? 3.373 -21.156 -14.25 1 97.12 142 TRP B CA 1
ATOM 2906 C C . TRP B 1 142 ? 3.135 -21.375 -15.742 1 97.12 142 TRP B C 1
ATOM 2908 O O . TRP B 1 142 ? 3.744 -20.703 -16.578 1 97.12 142 TRP B O 1
ATOM 2918 N N . GLY B 1 143 ? 2.27 -22.266 -16.062 1 94.75 143 GLY B N 1
ATOM 2919 C CA . GLY B 1 143 ? 1.982 -22.609 -17.438 1 94.75 143 GLY B CA 1
ATOM 2920 C C . GLY B 1 143 ? 1.392 -21.453 -18.234 1 94.75 143 GLY B C 1
ATOM 2921 O O . GLY B 1 143 ? 1.53 -21.406 -19.453 1 94.75 143 GLY B O 1
ATOM 2922 N N . ARG B 1 144 ? 0.764 -20.516 -17.578 1 93.56 144 ARG B N 1
ATOM 2923 C CA . ARG B 1 144 ? 0.095 -19.406 -18.234 1 93.56 144 ARG B CA 1
ATOM 2924 C C . ARG B 1 144 ? 1.039 -18.219 -18.406 1 93.56 144 ARG B C 1
ATOM 2926 O O . ARG B 1 144 ? 0.731 -17.266 -19.125 1 93.56 144 ARG B O 1
ATOM 2933 N N . LEU B 1 145 ? 2.176 -18.203 -17.75 1 94.69 145 LEU B N 1
ATOM 2934 C CA . LEU B 1 145 ? 3.107 -17.094 -17.812 1 94.69 145 LEU B CA 1
ATOM 2935 C C . LEU B 1 145 ? 3.861 -17.078 -19.141 1 94.69 145 LEU B C 1
ATOM 2937 O O . LEU B 1 145 ? 4.16 -18.141 -19.688 1 94.69 145 LEU B O 1
ATOM 2941 N N . GLY B 1 146 ? 4.141 -15.914 -19.625 1 92.75 146 GLY B N 1
ATOM 2942 C CA . GLY B 1 146 ? 5.043 -15.797 -20.766 1 92.75 146 GLY B CA 1
ATOM 2943 C C . GLY B 1 146 ? 6.48 -16.141 -20.422 1 92.75 146 GLY B C 1
ATOM 2944 O O . GLY B 1 146 ? 6.871 -16.094 -19.25 1 92.75 146 GLY B O 1
ATOM 2945 N N . ASP B 1 147 ? 7.289 -16.391 -21.422 1 91.69 147 ASP B N 1
ATOM 2946 C CA . ASP B 1 147 ? 8.68 -16.797 -21.25 1 91.69 147 ASP B CA 1
ATOM 2947 C C . ASP B 1 147 ? 9.484 -15.703 -20.547 1 91.69 147 ASP B C 1
ATOM 2949 O O . ASP B 1 147 ? 10.32 -15.992 -19.688 1 91.69 147 ASP B O 1
ATOM 2953 N N . SER B 1 148 ? 9.211 -14.523 -20.922 1 89.56 148 SER B N 1
ATOM 2954 C CA . SER B 1 148 ? 9.945 -13.422 -20.328 1 89.56 148 SER B CA 1
ATOM 2955 C C . SER B 1 148 ? 9.734 -13.359 -18.828 1 89.56 148 SER B C 1
ATOM 2957 O O . SER B 1 148 ? 10.68 -13.141 -18.062 1 89.56 148 SER B O 1
ATOM 2959 N N . THR B 1 149 ? 8.508 -13.523 -18.406 1 92.88 1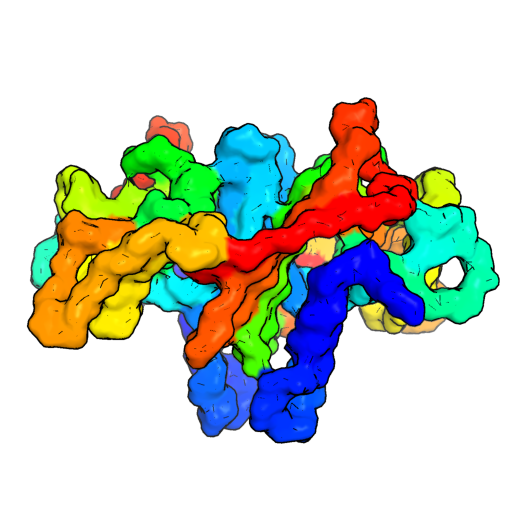49 THR B N 1
ATOM 2960 C CA . THR B 1 149 ? 8.195 -13.508 -16.969 1 92.88 149 THR B CA 1
ATOM 2961 C C . THR B 1 149 ? 8.82 -14.711 -16.266 1 92.88 149 THR B C 1
ATOM 2963 O O . THR B 1 149 ? 9.398 -14.57 -15.188 1 92.88 149 THR B O 1
ATOM 2966 N N . ARG B 1 150 ? 8.734 -15.898 -16.875 1 95 150 ARG B N 1
ATOM 2967 C CA . ARG B 1 150 ? 9.344 -17.094 -16.312 1 95 150 ARG B CA 1
ATOM 2968 C C . ARG B 1 150 ? 10.852 -16.922 -16.141 1 95 150 ARG B C 1
ATOM 2970 O O . ARG B 1 150 ? 11.414 -17.328 -15.125 1 95 150 ARG B O 1
ATOM 2977 N N . ARG B 1 151 ? 11.469 -16.297 -17.031 1 93 151 ARG B N 1
ATOM 2978 C CA . ARG B 1 151 ? 12.922 -16.125 -16.984 1 93 151 ARG B CA 1
ATOM 2979 C C . ARG B 1 151 ? 13.328 -15.195 -15.836 1 93 151 ARG B C 1
ATOM 2981 O O . ARG B 1 151 ? 14.43 -15.312 -15.305 1 93 151 ARG B O 1
ATOM 2988 N N . GLN B 1 152 ? 12.469 -14.289 -15.43 1 91.62 152 GLN B N 1
ATOM 2989 C CA . GLN B 1 152 ? 12.766 -13.406 -14.305 1 91.62 152 GLN B CA 1
ATOM 2990 C C . GLN B 1 152 ? 13 -14.203 -13.023 1 91.62 152 GLN B C 1
ATOM 2992 O O . GLN B 1 152 ? 13.664 -13.719 -12.102 1 91.62 152 GLN B O 1
ATOM 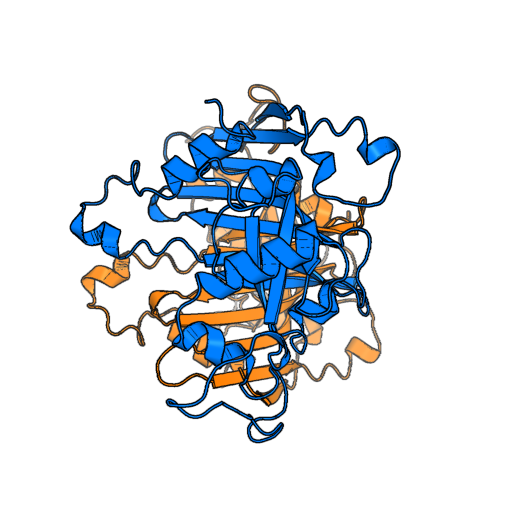2997 N N . MET B 1 153 ? 12.461 -15.414 -12.992 1 95.06 153 MET B N 1
ATOM 2998 C CA . MET B 1 153 ? 12.578 -16.25 -11.789 1 95.06 153 MET B CA 1
ATOM 2999 C C . MET B 1 153 ? 13.969 -16.875 -11.695 1 95.06 153 MET B C 1
ATOM 3001 O O . MET B 1 153 ? 14.25 -17.625 -10.766 1 95.06 153 MET B O 1
ATOM 3005 N N . PHE B 1 154 ? 14.836 -16.5 -12.625 1 93.31 154 PHE B N 1
ATOM 3006 C CA . PHE B 1 154 ? 16.203 -17 -12.648 1 93.31 154 PHE B CA 1
ATOM 3007 C C . PHE B 1 154 ? 17.203 -15.852 -12.539 1 93.31 154 PHE B C 1
ATOM 3009 O O . PHE B 1 154 ? 18.422 -16.078 -12.555 1 93.31 154 PHE B O 1
ATOM 3016 N N . TRP B 1 155 ? 16.734 -14.664 -12.422 1 91 155 TRP B N 1
ATOM 3017 C CA . TRP B 1 155 ? 17.594 -13.492 -12.359 1 91 155 TRP B CA 1
ATOM 3018 C C . TRP B 1 155 ? 18.438 -13.508 -11.086 1 91 155 TRP B C 1
ATOM 3020 O O . TRP B 1 155 ? 18.281 -14.398 -10.242 1 91 155 TRP B O 1
ATOM 3030 N N . ALA B 1 156 ? 19.328 -12.539 -11.047 1 92.31 156 ALA B N 1
ATOM 3031 C CA . ALA B 1 156 ? 20.141 -12.391 -9.844 1 92.31 156 ALA B CA 1
ATOM 3032 C C . ALA B 1 156 ? 19.266 -12.148 -8.617 1 92.31 156 ALA B C 1
ATOM 3034 O O . ALA B 1 156 ? 18.188 -11.57 -8.727 1 92.31 156 ALA B O 1
ATOM 3035 N N . SER B 1 157 ? 19.734 -12.625 -7.473 1 93.31 157 SER B N 1
ATOM 3036 C CA . SER B 1 157 ? 18.969 -12.531 -6.238 1 93.31 157 SER B CA 1
ATOM 3037 C C . SER B 1 157 ? 18.547 -11.086 -5.957 1 93.31 157 SER B C 1
ATOM 3039 O O . SER B 1 157 ? 19.406 -10.195 -5.867 1 93.31 157 SER B O 1
ATOM 3041 N N . PRO B 1 158 ? 17.312 -10.883 -5.809 1 93.81 158 PRO B N 1
ATOM 3042 C CA . PRO B 1 158 ? 16.859 -9.523 -5.531 1 93.81 158 PRO B CA 1
ATOM 3043 C C . PRO B 1 158 ? 17.438 -8.961 -4.234 1 93.81 158 PRO B C 1
ATOM 3045 O O . PRO B 1 158 ? 17.453 -9.648 -3.215 1 93.81 158 PRO B O 1
ATOM 3048 N N . GLY B 1 159 ? 17.875 -7.711 -4.316 1 94.38 159 GLY B N 1
ATOM 3049 C CA . GLY B 1 159 ? 18.344 -7.031 -3.117 1 94.38 159 GLY B CA 1
ATOM 3050 C C . GLY B 1 159 ? 19.812 -7.27 -2.826 1 94.38 159 GLY B C 1
ATOM 3051 O O . GLY B 1 159 ? 20.391 -6.586 -1.989 1 94.38 159 GLY B O 1
ATOM 3052 N N . ALA B 1 160 ? 20.391 -8.258 -3.477 1 94.31 160 ALA B N 1
ATOM 3053 C CA . ALA B 1 160 ? 21.828 -8.422 -3.355 1 94.31 160 ALA B CA 1
ATOM 3054 C C . ALA B 1 160 ? 22.578 -7.258 -4.016 1 94.31 160 ALA B C 1
ATOM 3056 O O . ALA B 1 160 ? 22.047 -6.613 -4.922 1 94.31 160 ALA B O 1
ATOM 3057 N N . PRO B 1 161 ? 23.812 -7.027 -3.469 1 93.56 161 PRO B N 1
ATOM 3058 C CA . PRO B 1 161 ? 24.578 -5.969 -4.125 1 93.56 161 PRO B CA 1
ATOM 3059 C C . PRO B 1 161 ? 24.688 -6.168 -5.633 1 93.56 161 PRO B C 1
ATOM 3061 O O . PRO B 1 161 ? 24.859 -7.297 -6.102 1 93.56 161 PRO B O 1
ATOM 3064 N N . SER B 1 162 ? 24.547 -5.051 -6.262 1 88.62 162 SER B N 1
ATOM 3065 C CA . SER B 1 162 ? 24.578 -5.113 -7.719 1 88.62 162 SER B CA 1
ATOM 3066 C C . SER B 1 162 ? 25.844 -5.812 -8.219 1 88.62 162 SER B C 1
ATOM 3068 O O . SER B 1 162 ? 26.953 -5.496 -7.773 1 88.62 162 SER B O 1
ATOM 3070 N N . GLY B 1 163 ? 25.672 -6.648 -9.156 1 78.38 163 GLY B N 1
ATOM 3071 C CA . GLY B 1 163 ? 26.797 -7.375 -9.719 1 78.38 163 GLY B CA 1
ATOM 3072 C C . GLY B 1 163 ? 27.141 -8.641 -8.961 1 78.38 163 GLY B C 1
ATOM 3073 O O . GLY B 1 163 ? 27.938 -9.461 -9.414 1 78.38 163 GLY B O 1
ATOM 3074 N N . GLU B 1 164 ? 26.531 -8.609 -7.723 1 76.25 164 GLU B N 1
ATOM 3075 C CA . GLU B 1 164 ? 26.703 -9.828 -6.945 1 76.25 164 GLU B CA 1
ATOM 3076 C C . GLU B 1 164 ? 25.484 -10.742 -7.062 1 76.25 164 GLU B C 1
ATOM 3078 O O . GLU B 1 164 ? 24.391 -10.273 -7.367 1 76.25 164 GLU B O 1
ATOM 3083 N N . GLY B 1 165 ? 25.766 -12.086 -6.992 1 66.06 165 GLY B N 1
ATOM 3084 C CA . GLY B 1 165 ? 24.656 -13.031 -7.012 1 66.06 165 GLY B CA 1
ATOM 3085 C C . GLY B 1 165 ? 24.344 -13.555 -8.406 1 66.06 165 GLY B C 1
ATOM 3086 O O . GLY B 1 165 ? 23.5 -13 -9.102 1 66.06 165 GLY B O 1
ATOM 3087 N N . ASP B 1 166 ? 25.203 -14.352 -8.922 1 64.56 166 ASP B N 1
ATOM 3088 C CA . ASP B 1 166 ? 25.203 -14.852 -10.297 1 64.56 166 ASP B CA 1
ATOM 3089 C C . ASP B 1 166 ? 23.797 -15.305 -10.719 1 64.56 166 ASP B C 1
ATOM 3091 O O . ASP B 1 166 ? 23.125 -16.016 -9.977 1 64.56 166 ASP B O 1
ATOM 3095 N N . ALA B 1 167 ? 23.266 -14.453 -11.75 1 70.31 167 ALA B N 1
ATOM 3096 C CA . ALA B 1 167 ? 22.078 -14.883 -12.469 1 70.31 167 ALA B CA 1
ATOM 3097 C C . ALA B 1 167 ? 22.359 -16.141 -13.289 1 70.31 167 ALA B C 1
ATOM 3099 O O . ALA B 1 167 ? 23.453 -16.297 -13.836 1 70.31 167 ALA B O 1
ATOM 3100 N N . GLU B 1 168 ? 21.625 -17.172 -13 1 75.12 168 GLU B N 1
ATOM 3101 C CA . GLU B 1 168 ? 21.672 -18.297 -13.93 1 75.12 168 GLU B CA 1
ATOM 3102 C C . GLU B 1 168 ? 20.484 -18.281 -14.891 1 75.12 168 GLU B C 1
ATOM 3104 O O . GLU B 1 168 ? 19.656 -19.172 -14.875 1 75.12 168 GLU B O 1
ATOM 3109 N N . VAL B 1 169 ? 20.516 -17.219 -15.664 1 74.94 169 VAL B N 1
ATOM 3110 C CA . VAL B 1 169 ? 19.375 -17.062 -16.578 1 74.94 169 VAL B CA 1
ATOM 3111 C C . VAL B 1 169 ? 19.516 -18.031 -17.734 1 74.94 169 VAL B C 1
ATOM 3113 O O . VAL B 1 169 ? 20.516 -18.031 -18.453 1 74.94 169 VAL B O 1
ATOM 3116 N N . PRO B 1 170 ? 18.531 -18.922 -17.844 1 76.06 170 PRO B N 1
ATOM 3117 C CA . PRO B 1 170 ? 18.562 -19.828 -19 1 76.06 170 PRO B CA 1
ATOM 3118 C C . PRO B 1 170 ? 18.641 -19.062 -20.328 1 76.06 170 PRO B C 1
ATOM 3120 O O . PRO B 1 170 ? 18.031 -18 -20.469 1 76.06 170 PRO B O 1
ATOM 3123 N N . ARG B 1 171 ? 19.422 -19.672 -21.203 1 75.5 171 ARG B N 1
ATOM 3124 C CA . ARG B 1 171 ? 19.531 -19.078 -22.531 1 75.5 171 ARG B CA 1
ATOM 3125 C C . ARG B 1 171 ? 18.234 -19.203 -23.297 1 75.5 171 ARG B C 1
ATOM 3127 O O . ARG B 1 171 ? 17.344 -19.969 -22.906 1 75.5 171 ARG B O 1
ATOM 3134 N N . ALA B 1 172 ? 18.062 -18.359 -24.188 1 72.12 172 ALA B N 1
ATOM 3135 C CA . ALA B 1 172 ? 16.844 -18.266 -24.969 1 72.12 172 ALA B CA 1
ATOM 3136 C C . ALA B 1 172 ? 16.359 -19.641 -25.422 1 72.12 172 ALA B C 1
ATOM 3138 O O . ALA B 1 172 ? 15.172 -19.938 -25.391 1 72.12 172 ALA B O 1
ATOM 3139 N N . ASP B 1 173 ? 17.25 -20.516 -25.766 1 77.38 173 ASP B N 1
ATOM 3140 C CA . ASP B 1 173 ? 16.859 -21.797 -26.312 1 77.38 173 ASP B CA 1
ATOM 3141 C C . ASP B 1 173 ? 16.781 -22.875 -25.234 1 77.38 173 ASP B C 1
ATOM 3143 O O . ASP B 1 173 ? 16.359 -24 -25.484 1 77.38 173 ASP B O 1
ATOM 3147 N N . ASP B 1 174 ? 16.984 -22.406 -24.047 1 79.94 174 ASP B N 1
ATOM 3148 C CA . ASP B 1 174 ? 16.953 -23.344 -22.938 1 79.94 174 ASP B CA 1
ATOM 3149 C C . ASP B 1 174 ? 15.531 -23.562 -22.438 1 79.94 174 ASP B C 1
ATOM 3151 O O . ASP B 1 174 ? 14.711 -22.641 -22.484 1 79.94 174 ASP B O 1
ATOM 3155 N N . GLU B 1 175 ? 15.32 -24.766 -22.156 1 84 175 GLU B N 1
ATOM 3156 C CA . GLU B 1 175 ? 14.07 -25.047 -21.469 1 84 175 GLU B CA 1
ATOM 3157 C C . GLU B 1 175 ? 14.039 -24.391 -20.078 1 84 175 GLU B C 1
ATOM 3159 O O . GLU B 1 175 ? 15.031 -24.438 -19.344 1 84 175 GLU B O 1
ATOM 3164 N N . ILE B 1 176 ? 13.031 -23.641 -19.797 1 89.75 176 ILE B N 1
ATOM 3165 C CA . ILE B 1 176 ? 12.836 -23 -18.5 1 89.75 176 ILE B CA 1
ATOM 3166 C C . ILE B 1 176 ? 12.102 -23.969 -17.562 1 89.75 176 ILE B C 1
ATOM 3168 O O . ILE B 1 176 ? 10.953 -24.328 -17.797 1 89.75 176 ILE B O 1
ATOM 3172 N N . SER B 1 177 ? 12.734 -24.438 -16.562 1 92.38 177 SER B N 1
ATOM 3173 C CA . SER B 1 177 ? 12.172 -25.422 -15.633 1 92.38 177 SER B CA 1
ATOM 3174 C C . SER B 1 177 ? 11.625 -24.734 -14.383 1 92.38 177 SER B C 1
ATOM 3176 O O . SER B 1 177 ? 12.328 -23.969 -13.734 1 92.38 177 SER B O 1
ATOM 3178 N N . LEU B 1 178 ? 10.383 -25.094 -14.047 1 96.12 178 LEU B N 1
ATOM 3179 C CA . LEU B 1 178 ? 9.758 -24.609 -12.82 1 96.12 178 LEU B CA 1
ATOM 3180 C C . LEU B 1 178 ? 10.539 -25.078 -11.594 1 96.12 178 LEU B C 1
ATOM 3182 O O . LEU B 1 178 ? 10.789 -24.297 -10.672 1 96.12 178 LEU B O 1
ATOM 3186 N N . GLU B 1 179 ? 11.023 -26.281 -11.562 1 94.88 179 GLU B N 1
ATOM 3187 C CA . GLU B 1 179 ? 11.68 -26.891 -10.406 1 94.88 179 GLU B CA 1
ATOM 3188 C C . GLU B 1 179 ? 13.016 -26.219 -10.117 1 94.88 179 GLU B C 1
ATOM 3190 O O . GLU B 1 179 ? 13.469 -26.188 -8.969 1 94.88 179 GLU B O 1
ATOM 3195 N N . ALA B 1 180 ? 13.602 -25.703 -11.109 1 93.75 180 ALA B N 1
ATOM 3196 C CA . ALA B 1 180 ? 14.906 -25.062 -10.961 1 93.75 180 ALA B CA 1
ATOM 3197 C C . ALA B 1 180 ? 14.758 -23.562 -10.688 1 93.75 180 ALA B C 1
ATOM 3199 O O . ALA B 1 180 ? 15.742 -22.875 -10.438 1 93.75 180 ALA B O 1
ATOM 3200 N N . SER B 1 181 ? 13.547 -23.094 -10.758 1 95.38 181 SER B N 1
ATOM 3201 C CA . SER B 1 181 ? 13.305 -21.656 -10.648 1 95.38 181 SER B CA 1
ATOM 3202 C C . SER B 1 181 ? 13.102 -21.25 -9.195 1 95.38 181 SER B C 1
ATOM 3204 O O . SER B 1 181 ? 12.977 -22.094 -8.312 1 95.38 181 SER B O 1
ATOM 3206 N N . HIS B 1 182 ? 13.055 -19.938 -8.938 1 95.62 182 HIS B N 1
ATOM 3207 C CA . HIS B 1 182 ? 12.742 -19.375 -7.633 1 95.62 182 HIS B CA 1
ATOM 3208 C C . HIS B 1 182 ? 11.289 -18.922 -7.559 1 95.62 182 HIS B C 1
ATOM 3210 O O . HIS B 1 182 ? 10.938 -18.094 -6.723 1 95.62 182 HIS B O 1
ATOM 3216 N N . PHE B 1 183 ? 10.516 -19.625 -8.383 1 97.12 183 PHE B N 1
ATOM 3217 C CA . PHE B 1 183 ? 9.125 -19.234 -8.57 1 97.12 183 PHE B CA 1
ATOM 3218 C C . PHE B 1 183 ? 8.305 -19.516 -7.309 1 97.12 183 PHE B C 1
ATOM 3220 O O . PHE B 1 183 ? 8.383 -20.609 -6.746 1 97.12 183 PHE B O 1
ATOM 3227 N N . VAL B 1 184 ? 7.496 -18.484 -6.836 1 95.81 184 VAL B N 1
ATOM 3228 C CA . VAL B 1 184 ? 6.562 -18.594 -5.723 1 95.81 184 VAL B CA 1
ATOM 3229 C C . VAL B 1 184 ? 5.184 -18.094 -6.145 1 95.81 184 VAL B C 1
ATOM 3231 O O . VAL B 1 184 ? 5.066 -17 -6.715 1 95.81 184 VAL B O 1
ATOM 3234 N N . LEU B 1 185 ? 4.207 -18.891 -5.887 1 96.19 185 LEU B N 1
ATOM 3235 C CA . LEU B 1 185 ? 2.818 -18.469 -6.059 1 96.19 185 LEU B CA 1
ATOM 3236 C C . LEU B 1 185 ? 2.232 -17.984 -4.734 1 96.19 185 LEU B C 1
ATOM 3238 O O . LEU B 1 185 ? 2.355 -18.656 -3.711 1 96.19 185 LEU B O 1
ATOM 3242 N N . LEU B 1 186 ? 1.672 -16.797 -4.789 1 96.06 186 LEU B N 1
ATOM 3243 C CA . LEU B 1 186 ? 0.922 -16.25 -3.662 1 96.06 186 LEU B CA 1
ATOM 3244 C C . LEU B 1 186 ? -0.577 -16.281 -3.945 1 96.06 186 LEU B C 1
ATOM 3246 O O . LEU B 1 186 ? -1.021 -15.797 -4.992 1 96.06 186 LEU B O 1
ATOM 3250 N N . ILE B 1 187 ? -1.278 -16.859 -3.033 1 95.75 187 ILE B N 1
ATOM 3251 C CA . ILE B 1 187 ? -2.734 -16.906 -3.125 1 95.75 187 ILE B CA 1
ATOM 3252 C C . ILE B 1 187 ? -3.35 -16.188 -1.926 1 95.75 187 ILE B C 1
ATOM 3254 O O . ILE B 1 187 ? -3.301 -16.688 -0.802 1 95.75 187 ILE B O 1
ATOM 3258 N N . VAL B 1 188 ? -3.959 -15.062 -2.166 1 95.94 188 VAL B N 1
ATOM 3259 C CA . VAL B 1 188 ? -4.613 -14.305 -1.101 1 95.94 188 VAL B CA 1
ATOM 3260 C C . VAL B 1 188 ? -6.039 -14.812 -0.909 1 95.94 188 VAL B C 1
ATOM 3262 O O . VAL B 1 188 ? -6.832 -14.828 -1.854 1 95.94 188 VAL B O 1
ATOM 3265 N N . VAL B 1 189 ? -6.301 -15.25 0.273 1 94.75 189 VAL B N 1
ATOM 3266 C CA . VAL B 1 189 ? -7.629 -15.695 0.684 1 94.75 189 VAL B CA 1
ATOM 3267 C C . VAL B 1 189 ? -8.32 -14.586 1.478 1 94.75 189 VAL B C 1
ATOM 3269 O O . VAL B 1 189 ? -8.055 -14.406 2.668 1 94.75 189 VAL B O 1
ATOM 3272 N N . PRO B 1 190 ? -9.305 -13.898 0.818 1 96 190 PRO B N 1
ATOM 3273 C CA . PRO B 1 190 ? -9.875 -12.703 1.447 1 96 190 PRO B CA 1
ATOM 3274 C C . PRO B 1 190 ? -10.836 -13.031 2.586 1 96 190 PRO B C 1
ATOM 3276 O O . PRO B 1 190 ? -11.57 -14.016 2.506 1 96 190 PRO B O 1
ATOM 3279 N N . ASP B 1 191 ? -10.828 -12.188 3.623 1 95 191 ASP B N 1
ATOM 3280 C CA . ASP B 1 191 ? -11.82 -12.289 4.684 1 95 191 ASP B CA 1
ATOM 3281 C C . ASP B 1 191 ? -12.469 -10.93 4.965 1 95 191 ASP B C 1
ATOM 3283 O O . ASP B 1 191 ? -13.445 -10.844 5.711 1 95 191 ASP B O 1
ATOM 3287 N N . GLY B 1 192 ? -11.992 -9.828 4.391 1 96.75 192 GLY B N 1
ATOM 3288 C CA . GLY B 1 192 ? -12.555 -8.484 4.469 1 96.75 192 GLY B CA 1
ATOM 3289 C C . GLY B 1 192 ? -12.242 -7.637 3.252 1 96.75 192 GLY B C 1
ATOM 3290 O O . GLY B 1 192 ? -11.117 -7.668 2.738 1 96.75 192 GLY B O 1
ATOM 3291 N N . VAL B 1 193 ? -13.25 -6.941 2.766 1 98.56 193 VAL B N 1
ATOM 3292 C CA . VAL B 1 193 ? -13.047 -6.074 1.611 1 98.56 193 VAL B CA 1
ATOM 3293 C C . VAL B 1 193 ? -13.703 -4.715 1.867 1 98.56 193 VAL B C 1
ATOM 3295 O O . VAL B 1 193 ? -14.828 -4.645 2.359 1 98.56 193 VAL B O 1
ATOM 3298 N N . ASP B 1 194 ? -12.992 -3.637 1.67 1 98.75 194 ASP B N 1
ATOM 3299 C CA . ASP B 1 194 ? -13.438 -2.248 1.774 1 98.75 194 ASP B CA 1
ATOM 3300 C C . ASP B 1 194 ? -13.469 -1.579 0.403 1 98.75 194 ASP B C 1
ATOM 3302 O O . ASP B 1 194 ? -12.43 -1.371 -0.221 1 98.75 194 ASP B O 1
ATOM 3306 N N . GLU B 1 195 ? -14.656 -1.358 -0.078 1 98.12 195 GLU B N 1
ATOM 3307 C CA . GLU B 1 195 ? -14.914 -0.717 -1.363 1 98.12 195 GLU B CA 1
ATOM 3308 C C . GLU B 1 195 ? -15.25 0.761 -1.187 1 98.12 195 GLU B C 1
ATOM 3310 O O . GLU B 1 195 ? -16.25 1.104 -0.55 1 98.12 195 GLU B O 1
ATOM 3315 N N . LEU B 1 196 ? -14.398 1.652 -1.723 1 97.38 196 LEU B N 1
ATOM 3316 C CA . LEU B 1 196 ? -14.586 3.092 -1.585 1 97.38 196 LEU B CA 1
ATOM 3317 C C . LEU B 1 196 ? -14.688 3.76 -2.953 1 97.38 196 LEU B C 1
ATOM 3319 O O . LEU B 1 196 ? -13.805 3.604 -3.795 1 97.38 196 LEU B O 1
ATOM 3323 N N . HIS B 1 197 ? -15.789 4.414 -3.203 1 93.12 197 HIS B N 1
ATOM 3324 C CA . HIS B 1 197 ? -15.992 5.25 -4.379 1 93.12 197 HIS B CA 1
ATOM 3325 C C . HIS B 1 197 ? -15.797 6.727 -4.047 1 93.12 197 HIS B C 1
ATOM 3327 O O . HIS B 1 197 ? -16.422 7.242 -3.115 1 93.12 197 HIS B O 1
ATOM 3333 N N . LEU B 1 198 ? -14.891 7.309 -4.734 1 88.56 198 LEU B N 1
ATOM 3334 C CA . LEU B 1 198 ? -14.664 8.742 -4.562 1 88.56 198 LEU B CA 1
ATOM 3335 C C . LEU B 1 198 ? -15.242 9.531 -5.73 1 88.56 198 LEU B C 1
ATOM 3337 O O . LEU B 1 198 ? -15.867 8.953 -6.625 1 88.56 198 LEU B O 1
ATOM 3341 N N . GLY B 1 199 ? -15.242 10.867 -5.641 1 76.12 199 GLY B N 1
ATOM 3342 C CA . GLY B 1 199 ? -15.812 11.727 -6.668 1 76.12 199 GLY B CA 1
ATOM 3343 C C . GLY B 1 199 ? -17.219 12.188 -6.34 1 76.12 199 GLY B C 1
ATOM 3344 O O . GLY B 1 199 ? -17.547 12.414 -5.172 1 76.12 199 GLY B O 1
ATOM 3345 N N . GLY B 1 200 ? -18.109 12.539 -7.27 1 69.81 200 GLY B N 1
ATOM 3346 C CA . GLY B 1 200 ? -19.406 13.156 -7.094 1 69.81 200 GLY B CA 1
ATOM 3347 C C . GLY B 1 200 ? -20.359 12.32 -6.262 1 69.81 200 GLY B C 1
ATOM 3348 O O . GLY B 1 200 ? -21.141 12.859 -5.473 1 69.81 200 GLY B O 1
ATOM 3349 N N . GLY B 1 201 ? -20.312 11.086 -6.176 1 79.19 201 GLY B N 1
ATOM 3350 C CA . GLY B 1 201 ? -21.172 10.18 -5.422 1 79.19 201 GLY B CA 1
ATOM 3351 C C . GLY B 1 201 ? -20.391 9.18 -4.586 1 79.19 201 GLY B C 1
ATOM 3352 O O . GLY B 1 201 ? -20.531 7.969 -4.758 1 79.19 201 GLY B O 1
ATOM 3353 N N . GLN B 1 202 ? -19.859 9.805 -3.459 1 88.06 202 GLN B N 1
ATOM 3354 C CA . GLN B 1 202 ? -18.969 8.961 -2.658 1 88.06 202 GLN B CA 1
ATOM 3355 C C . GLN B 1 202 ? -19.766 7.875 -1.929 1 88.06 202 GLN B C 1
ATOM 3357 O O . GLN B 1 202 ? -20.859 8.133 -1.419 1 88.06 202 GLN B O 1
ATOM 3362 N N . LYS B 1 203 ? -19.375 6.719 -1.99 1 93.94 203 LYS B N 1
ATOM 3363 C CA . LYS B 1 203 ? -19.953 5.562 -1.305 1 93.94 203 LYS B CA 1
ATOM 3364 C C . LYS B 1 203 ? -1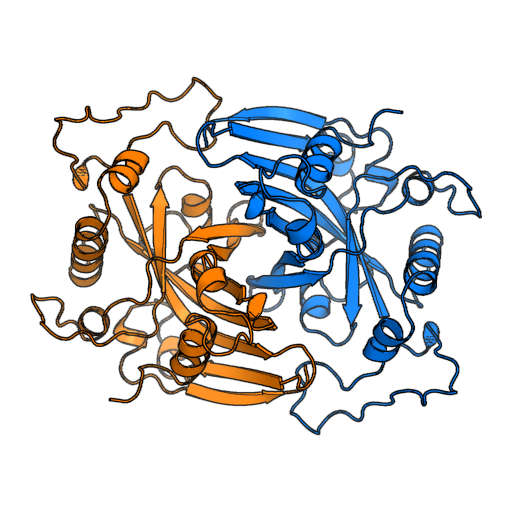8.859 4.629 -0.79 1 93.94 203 LYS B C 1
ATOM 3366 O O . LYS B 1 203 ? -17.766 4.578 -1.351 1 93.94 203 LYS B O 1
ATOM 3371 N N . ARG B 1 204 ? -19.234 3.977 0.263 1 97.25 204 ARG B N 1
ATOM 3372 C CA . ARG B 1 204 ? -18.328 3.008 0.859 1 97.25 204 ARG B CA 1
ATOM 3373 C C . ARG B 1 204 ? -19.078 1.782 1.363 1 97.25 204 ARG B C 1
ATOM 3375 O O . ARG B 1 204 ? -20.078 1.909 2.061 1 97.25 204 ARG B O 1
ATOM 3382 N N . ILE B 1 205 ? -18.625 0.646 0.941 1 98.25 205 ILE B N 1
ATOM 3383 C CA . ILE B 1 205 ? -19.234 -0.621 1.347 1 98.25 205 ILE B CA 1
ATOM 3384 C C . ILE B 1 205 ? -18.172 -1.523 1.963 1 98.25 205 ILE B C 1
ATOM 3386 O O . ILE B 1 205 ? -17.078 -1.681 1.404 1 98.25 205 ILE B O 1
ATOM 3390 N N . VAL B 1 206 ? -18.469 -2.098 3.082 1 98.38 206 VAL B N 1
ATOM 3391 C CA . VAL B 1 206 ? -17.594 -3.037 3.76 1 98.38 206 VAL B CA 1
ATOM 3392 C C . VAL B 1 206 ? -18.172 -4.445 3.695 1 98.38 206 VAL B C 1
ATOM 3394 O O . VAL B 1 206 ? -19.344 -4.652 4.043 1 98.38 206 VAL B O 1
ATOM 3397 N N . TYR B 1 207 ? -17.359 -5.359 3.189 1 98.06 207 TYR B N 1
ATOM 3398 C CA . TYR B 1 207 ? -17.703 -6.773 3.129 1 98.06 207 TYR B CA 1
ATOM 3399 C C . TYR B 1 207 ? -16.906 -7.578 4.145 1 98.06 207 TYR B C 1
ATOM 3401 O O . TYR B 1 207 ? -15.711 -7.344 4.324 1 98.06 207 TYR B O 1
ATOM 3409 N N . ARG B 1 208 ? -17.547 -8.5 4.828 1 96.62 208 ARG B N 1
ATOM 3410 C CA . ARG B 1 208 ? -16.875 -9.406 5.75 1 96.62 208 ARG B CA 1
ATOM 3411 C C . ARG B 1 208 ? -17.312 -10.844 5.516 1 96.62 208 ARG B C 1
ATOM 3413 O O . ARG B 1 208 ? -18.5 -11.125 5.379 1 96.62 208 ARG B O 1
ATOM 3420 N N . ARG B 1 209 ? -16.281 -11.648 5.398 1 94.88 209 ARG B N 1
ATOM 3421 C CA . ARG B 1 209 ? -16.609 -13.07 5.309 1 94.88 209 ARG B CA 1
ATOM 3422 C C . ARG B 1 209 ? -17.047 -13.617 6.66 1 94.88 209 ARG B C 1
ATOM 3424 O O . ARG B 1 209 ? -16.375 -13.406 7.672 1 94.88 209 ARG B O 1
ATOM 3431 N N . GLU B 1 210 ? -18.141 -14.203 6.672 1 87.69 210 GLU B N 1
ATOM 3432 C CA . GLU B 1 210 ? -18.656 -14.781 7.906 1 87.69 210 GLU B CA 1
ATOM 3433 C C . GLU B 1 210 ? -18.016 -16.141 8.195 1 87.69 210 GLU B C 1
ATOM 3435 O O . GLU B 1 210 ? -18.344 -17.141 7.551 1 87.69 210 GLU B O 1
ATOM 3440 N N . ASP B 1 211 ? -16.688 -16.094 8.367 1 69.38 211 ASP B N 1
ATOM 3441 C CA . ASP B 1 211 ? -15.984 -17.344 8.547 1 69.38 211 ASP B CA 1
ATOM 3442 C C . ASP B 1 211 ? -16.484 -18.078 9.789 1 69.38 211 ASP B C 1
ATOM 3444 O O . ASP B 1 211 ? -16.156 -17.703 10.914 1 69.38 211 ASP B O 1
ATOM 3448 N N . ARG B 1 212 ? -17.516 -18.797 9.789 1 54.91 212 ARG B N 1
ATOM 3449 C CA . ARG B 1 212 ? -17.891 -19.656 10.914 1 54.91 212 ARG B CA 1
ATOM 3450 C C . ARG B 1 212 ? -16.75 -20.625 11.25 1 54.91 212 ARG B C 1
ATOM 3452 O O . ARG B 1 212 ? -16.516 -20.922 12.422 1 54.91 212 ARG B O 1
ATOM 3459 N N . ALA B 1 213 ? -16.109 -21.031 10.281 1 51.78 213 ALA B N 1
ATOM 3460 C CA . ALA B 1 213 ? -15.125 -22.078 10.484 1 51.78 213 ALA B CA 1
ATOM 3461 C C . ALA B 1 213 ? -13.773 -21.5 10.906 1 51.78 213 ALA B C 1
ATOM 3463 O O . ALA B 1 213 ? -13.008 -22.156 11.625 1 51.78 213 ALA B O 1
ATOM 3464 N N . LEU B 1 214 ? -13.352 -20.312 10.375 1 53.66 214 LEU B N 1
ATOM 3465 C CA . LEU B 1 214 ? -12.031 -19.859 10.805 1 53.66 214 LEU B CA 1
ATOM 3466 C C . LEU B 1 214 ? -11.992 -19.641 12.312 1 53.66 214 LEU B C 1
ATOM 3468 O O . LEU B 1 214 ? -10.922 -19.438 12.883 1 53.66 214 LEU B O 1
ATOM 3472 N N . ALA B 1 215 ? -13.211 -19.438 12.938 1 47.16 215 ALA B N 1
ATOM 3473 C CA . ALA B 1 215 ? -13.211 -19.422 14.398 1 47.16 215 ALA B CA 1
ATOM 3474 C C . ALA B 1 215 ? -12.539 -20.688 14.953 1 47.16 215 ALA B C 1
ATOM 3476 O O . ALA B 1 215 ? -11.938 -20.641 16.031 1 47.16 215 ALA B O 1
ATOM 3477 N N . SER B 1 216 ? -12.609 -21.781 14.211 1 45.66 216 SER B N 1
ATOM 3478 C CA . SER B 1 216 ? -12.18 -23.016 14.844 1 45.66 216 SER B CA 1
ATOM 3479 C C . SER B 1 216 ? -10.773 -23.406 14.391 1 45.66 216 SER B C 1
ATOM 3481 O O . SER B 1 216 ? -10.094 -24.188 15.062 1 45.66 216 SER B O 1
ATOM 3483 N N . SER B 1 217 ? -10.328 -23.125 13.203 1 52.75 217 SER B N 1
ATOM 3484 C CA . SER B 1 217 ? -9 -23.562 12.789 1 52.75 217 SER B CA 1
ATOM 3485 C C . SER B 1 217 ? -8.156 -22.375 12.32 1 52.75 217 SER B C 1
ATOM 3487 O O . SER B 1 217 ? -8.523 -21.672 11.375 1 52.75 217 SER B O 1
ATOM 3489 N N . PRO B 1 218 ? -7.176 -22.141 13.094 1 57.38 218 PRO B N 1
ATOM 3490 C CA . PRO B 1 218 ? -6.309 -20.984 12.828 1 57.38 218 PRO B CA 1
ATOM 3491 C C . PRO B 1 218 ? -5.59 -21.094 11.484 1 57.38 218 PRO B C 1
ATOM 3493 O O . PRO B 1 218 ? -4.953 -20.141 11.039 1 57.38 218 PRO B O 1
ATOM 3496 N N . THR B 1 219 ? -5.785 -22.391 10.781 1 72.69 219 THR B N 1
ATOM 3497 C CA . THR B 1 219 ? -5.02 -22.594 9.562 1 72.69 219 THR B CA 1
ATOM 3498 C C . THR B 1 219 ? -5.809 -22.109 8.344 1 72.69 219 THR B C 1
ATOM 3500 O O . THR B 1 219 ? -6.961 -22.5 8.156 1 72.69 219 THR B O 1
ATOM 3503 N N . CYS B 1 220 ? -5.305 -21.266 7.598 1 83.19 220 CYS B N 1
ATOM 3504 C CA . CYS B 1 220 ? -5.902 -20.781 6.359 1 83.19 220 CYS B CA 1
ATOM 3505 C C . CYS B 1 220 ? -5.699 -21.781 5.227 1 83.19 220 CYS B C 1
ATOM 3507 O O . CYS B 1 220 ? -4.574 -22.188 4.949 1 83.19 220 CYS B O 1
ATOM 3509 N N . THR B 1 221 ? -6.801 -22.312 4.711 1 84.5 221 THR B N 1
ATOM 3510 C CA . THR B 1 221 ? -6.793 -23.172 3.525 1 84.5 221 THR B CA 1
ATOM 3511 C C . THR B 1 221 ? -7.816 -22.688 2.502 1 84.5 221 THR B C 1
ATOM 3513 O O . THR B 1 221 ? -8.688 -21.875 2.822 1 84.5 221 THR B O 1
ATOM 3516 N N . LEU B 1 222 ? -7.688 -23.172 1.324 1 89.44 222 LEU B N 1
ATOM 3517 C CA . LEU B 1 222 ? -8.641 -22.797 0.283 1 89.44 222 LEU B CA 1
ATOM 3518 C C . LEU B 1 222 ? -10.039 -23.312 0.623 1 89.44 222 LEU B C 1
ATOM 3520 O O . LEU B 1 222 ? -11.039 -22.719 0.211 1 89.44 222 LEU B O 1
ATOM 3524 N N . ASN B 1 223 ? -10.117 -24.344 1.379 1 83.25 223 ASN B N 1
ATOM 3525 C CA . ASN B 1 223 ? -11.391 -24.938 1.772 1 83.25 223 ASN B CA 1
ATOM 3526 C C . ASN B 1 223 ? -12.227 -23.969 2.604 1 83.25 223 ASN B C 1
ATOM 3528 O O . ASN B 1 223 ? -13.445 -24.094 2.672 1 83.25 223 ASN B O 1
ATOM 3532 N N . ASN B 1 224 ? -11.578 -22.984 3.195 1 81.62 224 ASN B N 1
ATOM 3533 C CA . ASN B 1 224 ? -12.266 -21.984 4.008 1 81.62 224 ASN B CA 1
ATOM 3534 C C . ASN B 1 224 ? -13.242 -21.172 3.172 1 81.62 224 ASN B C 1
ATOM 3536 O O . ASN B 1 224 ? -14.133 -20.516 3.719 1 81.62 224 ASN B O 1
ATOM 3540 N N . LEU B 1 225 ? -13.094 -21.266 1.91 1 87.88 225 LEU B N 1
ATOM 3541 C CA . LEU B 1 225 ? -13.93 -20.438 1.039 1 87.88 225 LEU B CA 1
ATOM 3542 C C . LEU B 1 225 ? -15.141 -21.234 0.551 1 87.88 225 LEU B C 1
ATOM 3544 O O . LEU B 1 225 ? -16.062 -20.656 -0.044 1 87.88 225 LEU B O 1
ATOM 3548 N N . ARG B 1 226 ? -15.117 -22.531 0.789 1 84.25 226 ARG B N 1
ATOM 3549 C CA . ARG B 1 226 ? -16.266 -23.312 0.354 1 84.25 226 ARG B CA 1
ATOM 3550 C C . ARG B 1 226 ? -17.516 -22.938 1.14 1 84.25 226 ARG B C 1
ATOM 3552 O O . ARG B 1 226 ? -17.547 -23.062 2.365 1 84.25 226 ARG B O 1
ATOM 3559 N N . GLY B 1 227 ? -18.484 -22.406 0.447 1 83 227 GLY B N 1
ATOM 3560 C CA . GLY B 1 227 ? -19.719 -22.016 1.097 1 83 227 GLY B CA 1
ATOM 3561 C C . GLY B 1 227 ? -19.594 -20.734 1.904 1 83 227 GLY B C 1
ATOM 3562 O O . GLY B 1 227 ? -20.375 -20.516 2.84 1 83 227 GLY B O 1
ATOM 3563 N N . ALA B 1 228 ? -18.578 -19.984 1.616 1 87.62 228 ALA B N 1
ATOM 3564 C CA . ALA B 1 228 ? -18.359 -18.75 2.367 1 87.62 228 ALA B CA 1
ATOM 3565 C C . ALA B 1 228 ? -19.547 -17.797 2.201 1 87.62 228 ALA B C 1
ATOM 3567 O O . ALA B 1 228 ? -20.094 -17.656 1.103 1 87.62 228 ALA B O 1
ATOM 3568 N N . VAL B 1 229 ? -19.938 -17.266 3.309 1 91.94 229 VAL B N 1
ATOM 3569 C CA . VAL B 1 229 ? -20.984 -16.266 3.33 1 91.94 229 VAL B CA 1
ATOM 3570 C C . VAL B 1 229 ? -20.391 -14.898 3.66 1 91.94 229 VAL B C 1
ATOM 3572 O O . VAL B 1 229 ? -19.5 -14.797 4.512 1 91.94 229 VAL B O 1
ATOM 3575 N N . TRP B 1 230 ? -20.906 -13.883 2.977 1 95.25 230 TRP B N 1
ATOM 3576 C CA . TRP B 1 230 ? -20.391 -12.531 3.154 1 95.25 230 TRP B CA 1
ATOM 3577 C C . TRP B 1 230 ? -21.484 -11.586 3.654 1 95.25 230 TRP B C 1
ATOM 3579 O O . TRP B 1 230 ? -22.625 -11.664 3.207 1 95.25 230 TRP B O 1
ATOM 3589 N N . SER B 1 231 ? -21.141 -10.789 4.594 1 96.44 231 SER B N 1
ATOM 3590 C CA . SER B 1 231 ? -21.984 -9.656 4.953 1 96.44 231 SER B CA 1
ATOM 3591 C C . SER B 1 231 ? -21.531 -8.383 4.246 1 96.44 231 SER B C 1
ATOM 3593 O O . SER B 1 231 ? -20.375 -8.281 3.82 1 96.44 231 SER B O 1
ATOM 3595 N N . GLU B 1 232 ? -22.438 -7.48 4.043 1 96.75 232 GLU B N 1
ATOM 3596 C CA . GLU B 1 232 ? -22.172 -6.18 3.43 1 96.75 232 GLU B CA 1
ATOM 3597 C C . GLU B 1 232 ? -22.812 -5.055 4.238 1 96.75 232 GLU B C 1
ATOM 3599 O O . GLU B 1 232 ? -23.938 -5.188 4.727 1 96.75 232 GLU B O 1
ATOM 3604 N N . GLU B 1 233 ? -22.094 -4.031 4.414 1 97.38 233 GLU B N 1
ATOM 3605 C CA . GLU B 1 233 ? -22.578 -2.865 5.141 1 97.38 233 GLU B CA 1
ATOM 3606 C C . GLU B 1 233 ? -22.141 -1.569 4.469 1 97.38 233 GLU B C 1
ATOM 3608 O O . GLU B 1 233 ? -20.953 -1.393 4.168 1 97.38 233 GLU B O 1
ATOM 3613 N N . SER B 1 234 ? -23.156 -0.68 4.195 1 97.06 234 SER B N 1
ATOM 3614 C CA . SER B 1 234 ? -22.844 0.668 3.742 1 97.06 234 SER B CA 1
ATOM 3615 C C . SER B 1 234 ? -22.375 1.547 4.902 1 97.06 234 SER B C 1
ATOM 3617 O O . SER B 1 234 ? -23.062 1.62 5.934 1 97.06 234 SER B O 1
ATOM 3619 N N . VAL B 1 235 ? -21.266 2.188 4.723 1 96.81 235 VAL B N 1
ATOM 3620 C CA . VAL B 1 235 ? -20.734 3.037 5.785 1 96.81 235 VAL B CA 1
ATOM 3621 C C . VAL B 1 235 ? -20.328 4.398 5.211 1 96.81 235 VAL B C 1
ATOM 3623 O O . VAL B 1 235 ? -20.266 4.566 3.99 1 96.81 235 VAL B O 1
ATOM 3626 N N . ASN B 1 236 ? -20.047 5.375 6.098 1 94.19 236 ASN B N 1
ATOM 3627 C CA . ASN B 1 236 ? -19.594 6.695 5.664 1 94.19 236 ASN B CA 1
ATOM 3628 C C . ASN B 1 236 ? -18.188 6.637 5.078 1 94.19 236 ASN B C 1
ATOM 3630 O O . ASN B 1 236 ? -17.312 5.961 5.625 1 94.19 236 ASN B O 1
ATOM 3634 N N . PRO B 1 237 ? -18 7.344 4.02 1 92.56 237 PRO B N 1
ATOM 3635 C CA . PRO B 1 237 ? -16.641 7.406 3.473 1 92.56 237 PRO B CA 1
ATOM 3636 C C . PRO B 1 237 ? -15.641 8.023 4.445 1 92.56 237 PRO B C 1
ATOM 3638 O O . PRO B 1 237 ? -16.016 8.867 5.27 1 92.56 237 PRO B O 1
#

Secondary structure (DSSP, 8-state):
---SSTTHHHHHHHHTTTT--S-GGGTTT--TTEEEEEEE-TTT--EEEEEEE---EEEHHHHHT--SS-----EEEEEEEEEETTSHHHHHT-SSS-S-EEEEEEEEETTTTEEEEEEEEEEEEETT---HHHHHHHHHHHHHS-HHHHHGGGSSPTTSBTT-S---PPPTTS---STTS-EEEEEEEEEEEEEEE-STT-EEEEEEEE-SSTTT-----GGGGTT-EEEEEEE--/---SSTTHHHHHHHHTTTT--S-GGGGGG--TTEEEEEEE-TTT--EEEEEEE---EEEHHHHHT--SS-----EEEEEEEEEETTSHHHHHT-SSS-S-EEEEEEEEETTTTEEEEEEEEEEEEETT---HHHHHHHHHHHHHS-HHHHHHTTSSPTTSBTT-S---PPPTTS---STTS-EEEEEEEEEEEEEEE-STT-EEEEEEEE-SSTTT-----GGGGTT-EEEEEEE--

Solvent-accessible surface area (backbone atoms only — not comparable to full-atom values): 25668 Å² total; per-residue (Å²): 129,84,68,65,42,84,65,52,58,62,49,52,41,55,65,62,50,73,65,32,86,64,59,71,84,66,46,74,67,60,68,77,37,62,28,34,43,14,27,38,29,76,87,79,65,36,26,35,41,42,78,42,59,55,72,46,56,38,52,30,41,51,44,71,67,51,64,59,97,58,86,72,82,51,50,32,71,28,40,28,36,71,51,41,68,68,26,69,71,42,57,32,50,49,91,61,86,55,47,31,34,55,29,14,31,28,38,69,36,72,77,55,34,33,35,41,30,42,28,31,28,32,41,65,33,34,76,79,45,76,55,64,58,53,31,47,50,40,53,53,56,59,70,69,49,53,68,72,63,58,47,57,33,26,46,39,45,38,66,32,50,54,94,43,54,82,51,68,55,71,54,90,88,44,82,84,53,67,78,79,37,35,49,28,38,36,38,34,47,64,44,33,36,42,40,38,36,52,74,98,70,63,40,23,39,39,36,36,47,56,58,73,59,57,76,74,40,84,56,61,55,60,60,68,56,63,85,53,42,71,48,77,43,59,23,32,94,129,84,68,65,40,84,67,52,58,61,51,51,44,56,64,63,49,69,64,29,86,63,60,72,83,66,48,75,66,63,72,77,36,60,29,33,43,12,27,37,30,76,89,78,66,36,26,37,41,43,79,42,62,57,70,46,56,39,52,30,41,52,44,71,67,49,64,59,98,60,87,72,81,50,50,32,72,27,40,29,37,70,51,42,68,68,26,67,70,41,58,31,49,48,90,61,84,54,47,31,34,55,28,14,31,27,38,70,38,72,77,52,34,32,35,40,30,42,28,31,27,32,40,63,31,34,77,78,43,77,55,64,59,53,31,47,50,42,52,53,55,58,69,70,50,52,69,73,64,56,48,57,34,26,46,38,45,39,67,32,50,54,95,45,55,83,51,68,56,71,53,90,88,44,82,83,53,67,79,81,37,34,50,29,38,36,38,34,47,64,44,33,36,42,39,38,36,51,74,98,71,61,40,22,39,39,35,37,48,57,57,73,58,58,76,74,41,83,57,62,55,58,60,69,56,64,84,51,42,72,47,77,44,58,22,32,96

InterPro domains:
  IPR012349 FMN-binding split barrel [G3DSA:2.30.110.10] (3-237)
  IPR024624 Pyridoxamine 5'-phosphate oxidase, Alr4036 family, FMN-binding domain [PF12766] (5-125)

Foldseek 3Di:
DDALDPVVVVVVCLQQCVVQPDDPVVCVPPLQQWKKKWFAQPVPRDIDIDIFGWLAFDACCLLVVNLPPDPDPHGHPKTKGKDFCLDPVNNRQPPDQALFGWMWMWRQRPSQQKIKIFIAGKGKDACPDPPPSRNSSQVVSLVPDDPVVLQVQQQARPPPPPVPRDRPRDDPPDDRDRVPGRMMMIIGDTAKMWMWHDDPDTWIKIKGWPQPPCVPPVRDDSNSSVVIDMDMDIDDD/DDALDPVVVVVVCLLQCVVQPDDPVVNVPQLQFWKKKWFAQPVPRDIDIDIFGWLDFDACCLLVVNLPPDPDPHGHPKTKGKDFCLDPVNNRQPPDQFLFGWMWMWRQRPSQQKIKIFIAGKGKDACPDPPPSRNSSLVVSQVPDDPVVLQVQQQARPPPPPVPRDRPRDDPPDDRDRVPGRMMMIIGDTAKMWMWHDDPDTWIKIKGWPQPPCVPPSHDDSNSSVVIDMDMDIDDD